Protein AF-0000000078836791 (afdb_homodimer)

Foldseek 3Di:
DFWKKKWWKWFQLAQFQWADDDPPTHHVQVLLQVLVCVQPNDRDGKAWQDIAGRLATAQTTMIMDTHPDDDDQVSVQVSSQVSSPPHRMHGPGMDTDDPPDHNHPNFQKWKKKFKAQEDQDDDDVQVLQHHYDPQAFDQVQLFVLQVLVAAWAQLLLLADPPWDDPGSTFHKHDWGWDDDVRIIMIMTMGSDDIDLNVQQSVQQSRCSGNPNDGSVLSNCSRVVSHNVSTGDGHDNSRMYGYYTDD/DFWKKKWWKWFQLAQFQWADDDPPTHHVQVLLQVLVCVQPNDRDGKAWQDIAGRLATAQTIMIMDTHPDDDDQVSVQVSSQVSSPPHRMHGPGMDTDDPPDHNHPNFQKWKKKFKAQEDQDDDDVQVSQHHYDHQAFDQVQLFVLQVLVAAWAQLLLLADPPWDDPGSTFHKHDWGWDDDVRIIMIMTMGSDDIDLNVQQSVQQSRCRGNPNDGSVLSNCSRVVSHNVSTGDGHDNSRMYGYYTHD

Structure (mmCIF, N/CA/C/O backbone):
data_AF-0000000078836791-model_v1
#
loop_
_entity.id
_entity.type
_entity.pdbx_description
1 polymer 'tRNA pseudouridine synthase A'
#
loop_
_atom_site.group_PDB
_atom_site.id
_atom_site.type_symbol
_atom_site.label_atom_id
_atom_site.label_alt_id
_atom_site.label_comp_id
_atom_site.label_asym_id
_atom_site.label_entity_id
_atom_site.label_seq_id
_atom_site.pdbx_PDB_ins_code
_atom_site.Cartn_x
_atom_site.Cartn_y
_atom_site.Cartn_z
_atom_site.occupancy
_atom_site.B_iso_or_equiv
_atom_site.auth_seq_id
_atom_site.auth_comp_id
_atom_site.auth_asym_id
_atom_site.auth_atom_id
_atom_site.pdbx_PDB_model_num
ATOM 1 N N . MET A 1 1 ? -26.156 30.047 13.422 1 74.19 1 MET A N 1
ATOM 2 C CA . MET A 1 1 ? -24.688 30 13.359 1 74.19 1 MET A CA 1
ATOM 3 C C . MET A 1 1 ? -24.219 29 12.305 1 74.19 1 MET A C 1
ATOM 5 O O . MET A 1 1 ? -24.922 28.031 12.008 1 74.19 1 MET A O 1
ATOM 9 N N . MET A 1 2 ? -23.188 29.281 11.438 1 89.5 2 MET A N 1
ATOM 10 C CA . MET A 1 2 ? -22.688 28.406 10.383 1 89.5 2 MET A CA 1
ATOM 11 C C . MET A 1 2 ? -21.953 27.203 10.969 1 89.5 2 MET A C 1
ATOM 13 O O . MET A 1 2 ? -20.984 27.359 11.703 1 89.5 2 MET A O 1
ATOM 17 N N . PRO A 1 3 ? -22.594 26.062 10.805 1 96.19 3 PRO A N 1
ATOM 18 C CA . PRO A 1 3 ? -21.922 24.891 11.383 1 96.19 3 PRO A CA 1
ATOM 19 C C . PRO A 1 3 ? -20.531 24.656 10.812 1 96.19 3 PRO A C 1
ATOM 21 O O . PRO A 1 3 ? -20.297 24.859 9.617 1 96.19 3 PRO A O 1
ATOM 24 N N . ARG A 1 4 ? -19.625 24.359 11.742 1 98.19 4 ARG A N 1
ATOM 25 C CA . ARG A 1 4 ? -18.281 23.938 11.359 1 98.19 4 ARG A CA 1
ATOM 26 C C . ARG A 1 4 ? -18.188 22.422 11.297 1 98.19 4 ARG A C 1
ATOM 28 O O . ARG A 1 4 ? -18.5 21.719 12.266 1 98.19 4 ARG A O 1
ATOM 35 N N . TYR A 1 5 ? -17.797 21.891 10.125 1 98.75 5 TYR A N 1
ATOM 36 C CA . TYR A 1 5 ? -17.641 20.453 9.969 1 98.75 5 TYR A CA 1
ATOM 37 C C . TYR A 1 5 ? -16.172 20.047 10.062 1 98.75 5 TYR A C 1
ATOM 39 O O . TYR A 1 5 ? -15.32 20.609 9.352 1 98.75 5 TYR A O 1
ATOM 47 N N . ARG A 1 6 ? -15.844 19.125 11.008 1 98.81 6 ARG A N 1
ATOM 48 C CA . ARG A 1 6 ? -14.555 18.453 11.078 1 98.81 6 ARG A CA 1
ATOM 49 C C . ARG A 1 6 ? -14.508 17.266 10.117 1 98.81 6 ARG A C 1
ATOM 51 O O . ARG A 1 6 ? -15.383 16.406 10.148 1 98.81 6 ARG A O 1
ATOM 58 N N . LEU A 1 7 ? -13.562 17.234 9.273 1 98.88 7 LEU A N 1
ATOM 59 C CA . LEU A 1 7 ? -13.398 16.156 8.305 1 98.88 7 LEU A CA 1
ATOM 60 C C . LEU A 1 7 ? -12.062 15.445 8.508 1 98.88 7 LEU A C 1
ATOM 62 O O . LEU A 1 7 ? -11.016 16.094 8.594 1 98.88 7 LEU A O 1
ATOM 66 N N . LEU A 1 8 ? -12.094 14.109 8.648 1 98.88 8 LEU A N 1
ATOM 67 C CA . LEU A 1 8 ? -10.906 13.266 8.617 1 98.88 8 LEU A CA 1
ATOM 68 C C . LEU A 1 8 ? -10.602 12.812 7.188 1 98.88 8 LEU A C 1
ATOM 70 O O . LEU A 1 8 ? -11.453 12.211 6.531 1 98.88 8 LEU A O 1
ATOM 74 N N . ILE A 1 9 ? -9.367 13.094 6.695 1 98.81 9 ILE A N 1
ATOM 75 C CA . ILE A 1 9 ? -9.078 12.961 5.273 1 98.81 9 ILE A CA 1
ATOM 76 C C . ILE A 1 9 ? -7.898 12.008 5.07 1 98.81 9 ILE A C 1
ATOM 78 O O . ILE A 1 9 ? -6.898 12.086 5.789 1 98.81 9 ILE A O 1
ATOM 82 N N . GLU A 1 10 ? -8.055 11.102 4.113 1 98.88 10 GLU A N 1
ATOM 83 C CA . GLU A 1 10 ? -6.992 10.266 3.562 1 98.88 10 GLU A CA 1
ATOM 84 C C . GLU A 1 10 ? -6.672 10.656 2.121 1 98.88 10 GLU A C 1
ATOM 86 O O . GLU A 1 10 ? -7.578 10.93 1.331 1 98.88 10 GLU A O 1
ATOM 91 N N . TYR A 1 11 ? -5.328 10.719 1.796 1 98.88 11 TYR A N 1
ATOM 92 C CA . TYR A 1 11 ? -5.043 11 0.393 1 98.88 11 TYR A CA 1
ATOM 93 C C . TYR A 1 11 ? -3.682 10.445 -0.006 1 98.88 11 TYR A C 1
ATOM 95 O O . TYR A 1 11 ? -2.789 10.305 0.833 1 98.88 11 TYR A O 1
ATOM 103 N N . ASP A 1 12 ? -3.598 10.055 -1.272 1 98.81 12 ASP A N 1
ATOM 104 C CA . ASP A 1 12 ? -2.348 9.852 -1.997 1 98.81 12 ASP A CA 1
ATOM 105 C C . ASP A 1 12 ? -1.818 11.172 -2.557 1 98.81 12 ASP A C 1
ATOM 107 O O . ASP A 1 12 ? -2.467 11.797 -3.393 1 98.81 12 ASP A O 1
ATOM 111 N N . GLY A 1 13 ? -0.689 11.57 -2.113 1 98.69 13 GLY A N 1
ATOM 112 C CA . GLY A 1 13 ? -0.19 12.898 -2.432 1 98.69 13 GLY A CA 1
ATOM 113 C C . GLY A 1 13 ? 0.448 12.984 -3.805 1 98.69 13 GLY A C 1
ATOM 114 O O . GLY A 1 13 ? 0.732 14.078 -4.297 1 98.69 13 GLY A O 1
ATOM 115 N N . ARG A 1 14 ? 0.553 11.922 -4.555 1 97.94 14 ARG A N 1
ATOM 116 C CA . ARG A 1 14 ? 1.387 11.82 -5.746 1 97.94 14 ARG A CA 1
ATOM 117 C C . ARG A 1 14 ? 0.867 12.727 -6.855 1 97.94 14 ARG A C 1
ATOM 119 O O . ARG A 1 14 ? 1.642 13.445 -7.492 1 97.94 14 ARG A O 1
ATOM 126 N N . PRO A 1 15 ? -0.4 12.844 -7.051 1 97.94 15 PRO A N 1
ATOM 127 C CA . PRO A 1 15 ? -0.866 13.656 -8.18 1 97.94 15 PRO A CA 1
ATOM 128 C C . PRO A 1 15 ? -0.953 15.141 -7.84 1 97.94 15 PRO A C 1
ATOM 130 O O . PRO A 1 15 ? -1.386 15.945 -8.672 1 97.94 15 PRO A O 1
ATOM 133 N N . PHE A 1 16 ? -0.504 15.547 -6.668 1 98.44 16 PHE A N 1
ATOM 134 C CA . PHE A 1 16 ? -0.806 16.891 -6.215 1 98.44 16 PHE A CA 1
ATOM 135 C C . PHE A 1 16 ? 0.476 17.672 -5.949 1 98.44 16 PHE A C 1
ATOM 137 O O . PHE A 1 16 ? 1.513 17.094 -5.633 1 98.44 16 PHE A O 1
ATOM 144 N N . ASN A 1 17 ? 0.375 18.969 -6.039 1 98.06 17 ASN A N 1
ATOM 145 C CA . ASN A 1 17 ? 1.455 19.891 -5.715 1 98.06 17 ASN A CA 1
ATOM 146 C C . ASN A 1 17 ? 1.354 20.391 -4.277 1 98.06 17 ASN A C 1
ATOM 148 O O . ASN A 1 17 ? 1.399 21.594 -4.027 1 98.06 17 ASN A O 1
ATOM 152 N N . GLY A 1 18 ? 1.177 19.422 -3.367 1 97.75 18 GLY A N 1
ATOM 153 C CA . GLY A 1 18 ? 1.057 19.75 -1.954 1 97.75 18 GLY A CA 1
ATOM 154 C C . GLY A 1 18 ? -0.382 19.891 -1.496 1 97.75 18 GLY A C 1
ATOM 155 O O . GLY A 1 18 ? -1.312 19.672 -2.273 1 97.75 18 GLY A O 1
ATOM 156 N N . PHE A 1 19 ? -0.469 20.203 -0.258 1 98.31 19 PHE A N 1
ATOM 157 C CA . PHE A 1 19 ? -1.799 20.344 0.319 1 98.31 19 PHE A CA 1
ATOM 158 C C . PHE A 1 19 ? -2.406 21.688 -0.063 1 98.31 19 PHE A C 1
ATOM 160 O O . PHE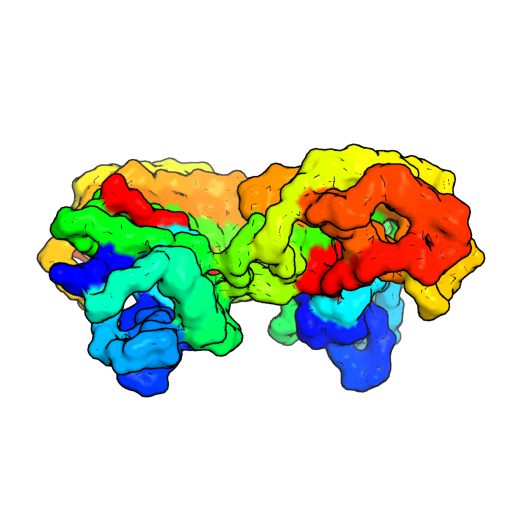 A 1 19 ? -3.545 21.75 -0.534 1 98.31 19 PHE A O 1
ATOM 167 N N . GLN A 1 20 ? -1.669 22.75 0.06 1 96.62 20 GLN A N 1
ATOM 168 C CA . GLN A 1 20 ? -2.154 24.125 -0.006 1 96.62 20 GLN A CA 1
ATOM 169 C C . GLN A 1 20 ? -2.578 24.484 -1.426 1 96.62 20 GLN A C 1
ATOM 171 O O . GLN A 1 20 ? -1.857 24.203 -2.387 1 96.62 20 GLN A O 1
ATOM 176 N N . ALA A 1 21 ? -3.699 25.156 -1.453 1 96.69 21 ALA A N 1
ATOM 177 C CA . ALA A 1 21 ? -4.234 25.578 -2.746 1 96.69 21 ALA A CA 1
ATOM 178 C C . ALA A 1 21 ? -3.281 26.531 -3.447 1 96.69 21 ALA A C 1
ATOM 180 O O . ALA A 1 21 ? -2.705 27.422 -2.811 1 96.69 21 ALA A O 1
ATOM 181 N N . GLN A 1 22 ? -3.029 26.328 -4.652 1 93.5 22 GLN A N 1
ATOM 182 C CA . GLN A 1 22 ? -2.242 27.172 -5.555 1 93.5 22 GLN A CA 1
ATOM 183 C C . GLN A 1 22 ? -2.969 27.391 -6.879 1 93.5 22 GLN A C 1
ATOM 185 O O . GLN A 1 22 ? -3.557 26.453 -7.43 1 93.5 22 GLN A O 1
ATOM 190 N N . ASP A 1 23 ? -2.879 28.5 -7.414 1 92.62 23 ASP A N 1
ATOM 191 C CA . ASP A 1 23 ? -3.6 28.828 -8.641 1 92.62 23 ASP A CA 1
ATOM 192 C C . ASP A 1 23 ? -3.113 27.969 -9.805 1 92.62 23 ASP A C 1
ATOM 194 O O . ASP A 1 23 ? -1.912 27.891 -10.07 1 92.62 23 ASP A O 1
ATOM 198 N N . GLY A 1 24 ? -4.074 27.266 -10.367 1 93.75 24 GLY A N 1
ATOM 199 C CA . GLY A 1 24 ? -3.801 26.562 -11.609 1 93.75 24 GLY A CA 1
ATOM 200 C C . GLY A 1 24 ? -3.148 25.203 -11.398 1 93.75 24 GLY A C 1
ATOM 201 O O . GLY A 1 24 ? -2.895 24.484 -12.359 1 93.75 24 GLY A O 1
ATOM 202 N N . LEU A 1 25 ? -2.914 24.844 -10.219 1 96.81 25 LEU A N 1
ATOM 203 C CA . LEU A 1 25 ? -2.244 23.578 -9.961 1 96.81 25 LEU A CA 1
ATOM 204 C C . LEU A 1 25 ? -3.139 22.641 -9.148 1 96.81 25 LEU A C 1
ATOM 206 O O . LEU A 1 25 ? -3.885 23.094 -8.281 1 96.81 25 LEU A O 1
ATOM 210 N N . PRO A 1 26 ? -3.051 21.344 -9.445 1 98.06 26 PRO A N 1
ATOM 211 C CA . PRO A 1 26 ? -3.779 20.391 -8.602 1 98.06 26 PRO A CA 1
ATOM 212 C C . PRO A 1 26 ? -3.219 20.312 -7.188 1 98.06 26 PRO A C 1
ATOM 214 O O . PRO A 1 26 ? -2.025 20.062 -7.004 1 98.06 26 PRO A O 1
ATOM 217 N N . THR A 1 27 ? -4.008 20.609 -6.207 1 98.62 27 THR A N 1
ATOM 218 C CA . THR A 1 27 ? -3.664 20.516 -4.793 1 98.62 27 THR A CA 1
ATOM 219 C C . THR A 1 27 ? -4.762 19.812 -4.016 1 98.62 27 THR A C 1
ATOM 221 O O . THR A 1 27 ? -5.898 19.703 -4.488 1 98.62 27 THR A O 1
ATOM 224 N N . ILE A 1 28 ? -4.445 19.25 -2.854 1 98.75 28 ILE A N 1
ATOM 225 C CA . ILE A 1 28 ? -5.418 18.547 -2.021 1 98.75 28 ILE A CA 1
ATOM 226 C C . ILE A 1 28 ? -6.508 19.516 -1.57 1 98.75 28 ILE A C 1
ATOM 228 O O . ILE A 1 28 ? -7.699 19.234 -1.707 1 98.75 28 ILE A O 1
ATOM 232 N N . GLN A 1 29 ? -6.051 20.672 -1.076 1 98.62 29 GLN A N 1
ATOM 233 C CA . GLN A 1 29 ? -6.984 21.703 -0.616 1 98.62 29 GLN A CA 1
ATOM 234 C C . GLN A 1 29 ? -7.918 22.141 -1.741 1 98.62 29 GLN A C 1
ATOM 236 O O . GLN A 1 29 ? -9.141 22.188 -1.559 1 98.62 29 GLN A O 1
ATOM 241 N N . GLY A 1 30 ? -7.324 22.453 -2.893 1 98.31 30 GLY A N 1
ATOM 242 C CA . GLY A 1 30 ? -8.133 22.859 -4.031 1 98.31 30 GLY A CA 1
ATOM 243 C C . GLY A 1 30 ? -9.164 21.812 -4.426 1 98.31 30 GLY A C 1
ATOM 244 O O . GLY A 1 30 ? -10.305 22.172 -4.746 1 98.31 30 GLY A O 1
ATOM 245 N N . ALA A 1 31 ? -8.797 20.562 -4.398 1 98.62 31 ALA A N 1
ATOM 246 C CA . ALA A 1 31 ? -9.711 19.484 -4.762 1 98.62 31 ALA A CA 1
ATOM 247 C C . ALA A 1 31 ? -10.891 19.406 -3.797 1 98.62 31 ALA A C 1
ATOM 249 O O . ALA A 1 31 ? -12.039 19.266 -4.223 1 98.62 31 ALA A O 1
ATOM 250 N N . ILE A 1 32 ? -10.625 19.516 -2.494 1 98.75 32 ILE A N 1
ATOM 251 C CA . ILE A 1 32 ? -11.68 19.438 -1.489 1 98.75 32 ILE A CA 1
ATOM 252 C C . ILE A 1 32 ? -12.602 20.641 -1.604 1 98.75 32 ILE A C 1
ATOM 254 O O . ILE A 1 32 ? -13.828 20.516 -1.533 1 98.75 32 ILE A O 1
ATOM 258 N N . GLU A 1 33 ? -12.008 21.828 -1.833 1 98.56 33 GLU A N 1
ATOM 259 C CA . GLU A 1 33 ? -12.797 23.047 -1.971 1 98.56 33 GLU A CA 1
ATOM 260 C C . GLU A 1 33 ? -13.688 22.984 -3.207 1 98.56 33 GLU A C 1
ATOM 262 O O . GLU A 1 33 ? -14.844 23.406 -3.164 1 98.56 33 GLU A O 1
ATOM 267 N N . ARG A 1 34 ? -13.164 22.438 -4.266 1 98.25 34 ARG A N 1
ATOM 268 C CA . ARG A 1 34 ? -13.977 22.266 -5.465 1 98.25 34 ARG A CA 1
ATOM 269 C C . ARG A 1 34 ? -15.125 21.281 -5.207 1 98.25 34 ARG A C 1
ATOM 271 O O . ARG A 1 34 ? -16.234 21.469 -5.711 1 98.25 34 ARG A O 1
ATOM 278 N N . ALA A 1 35 ? -14.836 20.266 -4.453 1 98.69 35 ALA A N 1
ATOM 279 C CA . ALA A 1 35 ? -15.883 19.297 -4.105 1 98.69 35 ALA A CA 1
ATOM 280 C C . ALA A 1 35 ? -16.984 19.969 -3.281 1 98.69 35 ALA A C 1
ATOM 282 O O . ALA A 1 35 ? -18.172 19.688 -3.484 1 98.69 35 ALA A O 1
ATOM 283 N N . VAL A 1 36 ? -16.609 20.844 -2.344 1 98.56 36 VAL A N 1
ATOM 284 C CA . VAL A 1 36 ? -17.578 21.578 -1.532 1 98.56 36 VAL A CA 1
ATOM 285 C C . VAL A 1 36 ? -18.438 22.453 -2.428 1 98.56 36 VAL A C 1
ATOM 287 O O . VAL A 1 36 ? -19.672 22.469 -2.297 1 98.56 36 VAL A O 1
ATOM 290 N N . LYS A 1 37 ? -17.797 23.109 -3.359 1 98.56 37 LYS A N 1
ATOM 291 C CA . LYS A 1 37 ? -18.516 23.969 -4.285 1 98.56 37 LYS A CA 1
ATOM 292 C C . LYS A 1 37 ? -19.531 23.172 -5.113 1 98.56 37 LYS A C 1
ATOM 294 O O . LYS A 1 37 ? -20.672 23.594 -5.285 1 98.56 37 LYS A O 1
ATOM 299 N N . ALA A 1 38 ? -19.109 22.062 -5.535 1 98.62 38 ALA A N 1
ATOM 300 C CA . ALA A 1 38 ? -19.969 21.203 -6.332 1 98.62 38 ALA A CA 1
ATOM 301 C C . ALA A 1 38 ? -21.141 20.672 -5.496 1 98.62 38 ALA A C 1
ATOM 303 O O . ALA A 1 38 ? -22.266 20.547 -5.996 1 98.62 38 ALA A O 1
ATOM 304 N N . PHE A 1 39 ? -20.875 20.406 -4.219 1 98.38 39 PHE A N 1
ATOM 305 C CA . PHE A 1 39 ? -21.844 19.828 -3.293 1 98.38 39 PHE A CA 1
ATOM 306 C C . PHE A 1 39 ? -22.906 20.844 -2.908 1 98.38 39 PHE A C 1
ATOM 308 O O . PHE A 1 39 ? -24.109 20.578 -3.029 1 98.38 39 PHE A O 1
ATOM 315 N N . CYS A 1 40 ? -22.484 22.078 -2.635 1 97.62 40 CYS A N 1
ATOM 316 C CA . CYS A 1 40 ? -23.469 22.953 -2.027 1 97.62 40 CYS A CA 1
ATOM 317 C C . CYS A 1 40 ? -23.359 24.359 -2.582 1 97.62 40 CYS A C 1
ATOM 319 O O . CYS A 1 40 ? -24.031 25.281 -2.092 1 97.62 40 CYS A O 1
ATOM 321 N N . GLY A 1 41 ? -22.453 24.578 -3.48 1 97.75 41 GLY A N 1
ATOM 322 C CA . GLY A 1 41 ? -22.391 25.828 -4.207 1 97.75 41 GLY A CA 1
ATOM 323 C C . GLY A 1 41 ? -21.547 26.875 -3.504 1 97.75 41 GLY A C 1
ATOM 324 O O . GLY A 1 41 ? -21.391 28 -4.008 1 97.75 41 GLY A O 1
ATOM 325 N N . GLU A 1 42 ? -20.984 26.562 -2.393 1 96.75 42 GLU A N 1
ATOM 326 C CA . GLU A 1 42 ? -20.25 27.547 -1.601 1 96.75 42 GLU A CA 1
ATOM 327 C C . GLU A 1 42 ? -18.766 27.594 -2.004 1 96.75 42 GLU A C 1
ATOM 329 O O . GLU A 1 42 ? -18.141 26.547 -2.172 1 96.75 42 GLU A O 1
ATOM 334 N N . ASP A 1 43 ? -18.312 28.797 -2.221 1 95.62 43 ASP A N 1
ATOM 335 C CA . ASP A 1 43 ? -16.906 29.047 -2.449 1 95.62 43 ASP A CA 1
ATOM 336 C C . ASP A 1 43 ? -16.188 29.438 -1.151 1 95.62 43 ASP A C 1
ATOM 338 O O . ASP A 1 43 ? -16.391 30.531 -0.63 1 95.62 43 ASP A O 1
ATOM 342 N N . LEU A 1 44 ? -15.453 28.516 -0.598 1 94.88 44 LEU A N 1
ATOM 343 C CA . LEU A 1 44 ? -14.859 28.75 0.715 1 94.88 44 LEU A CA 1
ATOM 344 C C . LEU A 1 44 ? -13.414 28.266 0.753 1 94.88 44 LEU A C 1
ATOM 346 O O . LEU A 1 44 ? -12.945 27.625 -0.188 1 94.88 44 LEU A O 1
ATOM 350 N N . ARG A 1 45 ? -12.742 28.734 1.718 1 94.12 45 ARG A N 1
ATOM 351 C CA . ARG A 1 45 ? -11.398 28.25 1.998 1 94.12 45 ARG A CA 1
ATOM 352 C C . ARG A 1 45 ? -11.383 27.344 3.232 1 94.12 45 ARG A C 1
ATOM 354 O O . ARG A 1 45 ? -11.789 27.766 4.316 1 94.12 45 ARG A O 1
ATOM 361 N N . LEU A 1 46 ? -10.969 26.109 3.029 1 96.38 46 LEU A N 1
ATOM 362 C CA . LEU A 1 46 ? -10.93 25.234 4.203 1 96.38 46 LEU A CA 1
ATOM 363 C C . LEU A 1 46 ? -9.648 25.453 4.992 1 96.38 46 LEU A C 1
ATOM 365 O O . LEU A 1 46 ? -8.711 26.078 4.504 1 96.38 46 LEU A O 1
ATOM 369 N N . GLN A 1 47 ? -9.68 25.047 6.227 1 97.75 47 GLN A N 1
ATOM 370 C CA . GLN A 1 47 ? -8.523 25.062 7.121 1 97.75 47 GLN A CA 1
ATOM 371 C C . GLN A 1 47 ? -8.055 23.641 7.441 1 97.75 47 GLN A C 1
ATOM 373 O O . GLN A 1 47 ? -8.875 22.734 7.594 1 97.75 47 GLN A O 1
ATOM 378 N N . ALA A 1 48 ? -6.797 23.516 7.555 1 98.38 48 ALA A N 1
ATOM 379 C CA . ALA A 1 48 ? -6.234 22.188 7.797 1 98.38 48 ALA A CA 1
ATOM 380 C C . ALA A 1 48 ? -5.355 22.172 9.047 1 98.38 48 ALA A C 1
ATOM 382 O O . ALA A 1 48 ? -4.828 23.219 9.445 1 98.38 48 ALA A O 1
ATOM 383 N N . ALA A 1 49 ? -5.262 20.969 9.625 1 98 49 ALA A N 1
ATOM 384 C CA . ALA A 1 49 ? -4.387 20.781 10.781 1 98 49 ALA A CA 1
ATOM 385 C C . ALA A 1 49 ? -2.922 20.922 10.391 1 98 49 ALA A C 1
ATOM 387 O O . ALA A 1 49 ? -2.08 21.281 11.219 1 98 49 ALA A O 1
ATOM 388 N N . GLY A 1 50 ? -2.604 20.594 9.195 1 94.12 50 GLY A N 1
ATOM 389 C CA . GLY A 1 50 ? -1.25 20.672 8.672 1 94.12 50 GLY A CA 1
ATOM 390 C C . GLY A 1 50 ? -1.2 20.734 7.156 1 94.12 50 GLY A C 1
ATOM 391 O O . GLY A 1 50 ? -2.139 20.312 6.477 1 94.12 50 GLY A O 1
ATOM 392 N N . ARG A 1 51 ? -0.141 21.312 6.637 1 94.56 51 ARG A N 1
ATOM 393 C CA . ARG A 1 51 ? 0.099 21.391 5.199 1 94.56 51 ARG A CA 1
ATOM 394 C C . ARG A 1 51 ? 1.231 20.469 4.781 1 94.56 51 ARG A C 1
ATOM 396 O O . ARG A 1 51 ? 2.367 20.609 5.234 1 94.56 51 ARG A O 1
ATOM 403 N N . THR A 1 52 ? 0.891 19.5 3.986 1 97.69 52 THR A N 1
ATOM 404 C CA . THR A 1 52 ? 1.899 18.547 3.535 1 97.69 52 THR A CA 1
ATOM 405 C C . THR A 1 52 ? 2.535 19.016 2.229 1 97.69 52 THR A C 1
ATOM 407 O O . THR A 1 52 ? 1.871 19.641 1.394 1 97.69 52 THR A O 1
ATOM 410 N N . ASP A 1 53 ? 3.799 18.672 2.031 1 96.69 53 ASP A N 1
ATOM 411 C CA . ASP A 1 53 ? 4.543 19 0.817 1 96.69 53 ASP A CA 1
ATOM 412 C C . ASP A 1 53 ? 4.016 18.203 -0.375 1 96.69 53 ASP A C 1
ATOM 414 O O . ASP A 1 53 ? 3.23 17.266 -0.204 1 96.69 53 ASP A O 1
ATOM 418 N N . THR A 1 54 ? 4.441 18.703 -1.549 1 97.69 54 THR A N 1
ATOM 419 C CA . THR A 1 54 ? 4.176 17.953 -2.771 1 97.69 54 THR A CA 1
ATOM 420 C C . THR A 1 54 ? 4.602 16.5 -2.615 1 97.69 54 THR A C 1
ATOM 422 O O . THR A 1 54 ? 5.711 16.203 -2.158 1 97.69 54 THR A O 1
ATOM 425 N N . GLY A 1 55 ? 3.658 15.586 -2.887 1 98.06 55 GLY A N 1
ATOM 426 C CA . GLY A 1 55 ? 3.99 14.172 -2.918 1 98.06 55 GLY A CA 1
ATOM 427 C C . GLY A 1 55 ? 3.762 13.477 -1.588 1 98.06 55 GLY A C 1
ATOM 428 O O . GLY A 1 55 ? 3.773 12.242 -1.514 1 98.06 55 GLY A O 1
ATOM 429 N N . VAL A 1 56 ? 3.547 14.234 -0.504 1 98.88 56 VAL A N 1
ATOM 430 C CA . VAL A 1 56 ? 3.355 13.648 0.819 1 98.88 56 VAL A CA 1
ATOM 431 C C . VAL A 1 56 ? 1.925 13.133 0.955 1 98.88 56 VAL A C 1
ATOM 433 O O . VAL A 1 56 ? 0.982 13.766 0.474 1 98.88 56 VAL A O 1
ATOM 436 N N . HIS A 1 57 ? 1.807 12 1.608 1 98.94 57 HIS A N 1
ATOM 437 C CA . HIS A 1 57 ? 0.53 11.312 1.769 1 98.94 57 HIS A CA 1
ATOM 438 C C . HIS A 1 57 ? -0.098 11.625 3.123 1 98.94 57 HIS A C 1
ATOM 440 O O . HIS A 1 57 ? 0.53 12.266 3.971 1 98.94 57 HIS A O 1
ATOM 446 N N . ALA A 1 58 ? -1.339 11.172 3.252 1 98.88 58 ALA A N 1
ATOM 447 C CA . ALA A 1 58 ? -1.967 11.242 4.57 1 98.88 58 ALA A CA 1
ATOM 448 C C . ALA A 1 58 ? -2.928 10.078 4.785 1 98.88 58 ALA A C 1
ATOM 450 O O . ALA A 1 58 ? -3.65 9.68 3.865 1 98.88 58 ALA A O 1
ATOM 451 N N . ARG A 1 59 ? -2.891 9.578 5.98 1 98.56 59 ARG A N 1
ATOM 452 C CA . ARG A 1 59 ? -3.873 8.602 6.449 1 98.56 59 ARG A CA 1
ATOM 453 C C . ARG A 1 59 ? -4.852 9.25 7.43 1 98.56 59 ARG A C 1
ATOM 455 O O . ARG A 1 59 ? -5.906 8.68 7.719 1 98.56 59 ARG A O 1
ATOM 462 N N . GLY A 1 60 ? -4.449 10.445 7.91 1 98.69 60 GLY A N 1
ATOM 463 C CA . GLY A 1 60 ? -5.266 11.062 8.945 1 98.69 60 GLY A CA 1
ATOM 464 C C . GLY A 1 60 ? -5.105 12.57 9 1 98.69 60 GLY A C 1
ATOM 465 O O . GLY A 1 60 ? -4.855 13.133 10.07 1 98.69 60 GLY A O 1
ATOM 466 N N . GLN A 1 61 ? -5.191 13.289 7.898 1 98.81 61 GLN A N 1
ATOM 467 C CA . GLN A 1 61 ? -5.309 14.742 7.883 1 98.81 61 GLN A CA 1
ATOM 468 C C . GLN A 1 61 ? -6.664 15.188 8.422 1 98.81 61 GLN A C 1
ATOM 470 O O . GLN A 1 61 ? -7.66 14.484 8.281 1 98.81 61 GLN A O 1
ATOM 475 N N . VAL A 1 62 ? -6.684 16.281 9.109 1 98.88 62 VAL A N 1
ATOM 476 C CA . VAL A 1 62 ? -7.941 16.859 9.586 1 98.88 62 VAL A CA 1
ATOM 477 C C . VAL A 1 62 ? -8.125 18.266 9.023 1 98.88 62 VAL A C 1
ATOM 479 O O . VAL A 1 62 ? -7.203 19.078 9.07 1 98.88 62 VAL A O 1
ATOM 482 N N . VAL A 1 63 ? -9.242 18.484 8.445 1 98.81 63 VAL A N 1
ATOM 483 C CA . VAL A 1 63 ? -9.594 19.828 7.965 1 98.81 63 VAL A CA 1
ATOM 484 C C . VAL A 1 63 ? -10.961 20.234 8.516 1 98.81 63 VAL A C 1
ATOM 486 O O . VAL A 1 63 ? -11.672 19.406 9.094 1 98.81 63 VAL A O 1
ATOM 489 N N . HIS A 1 64 ? -11.281 21.531 8.438 1 98.69 64 HIS A N 1
ATOM 490 C CA . HIS A 1 64 ? -12.656 21.922 8.719 1 98.69 64 HIS A CA 1
ATOM 491 C C . HIS A 1 64 ? -13.172 22.922 7.684 1 98.69 64 HIS A C 1
ATOM 493 O O . HIS A 1 64 ? -12.375 23.609 7.039 1 98.69 64 HIS A O 1
ATOM 499 N N . VAL A 1 65 ? -14.383 22.906 7.488 1 98.19 65 VAL A N 1
ATOM 500 C CA . VAL A 1 65 ? -15.109 23.844 6.641 1 98.19 65 VAL A CA 1
ATOM 501 C C . VAL A 1 65 ? -16.344 24.344 7.379 1 98.19 65 VAL A C 1
ATOM 503 O O . VAL A 1 65 ? -16.953 23.609 8.156 1 98.19 65 VAL A O 1
ATOM 506 N N . ASP A 1 66 ? -16.625 25.609 7.18 1 97.75 66 ASP A N 1
ATOM 507 C CA . ASP A 1 66 ? -17.859 26.203 7.664 1 97.75 66 ASP A CA 1
ATOM 508 C C . ASP A 1 66 ? -18.906 26.281 6.555 1 97.75 66 ASP A C 1
ATOM 510 O O . ASP A 1 66 ? -18.672 26.906 5.516 1 97.75 66 ASP A O 1
ATOM 514 N N . LEU A 1 67 ? -20.016 25.625 6.801 1 97.75 67 LEU A N 1
ATOM 515 C CA . LEU A 1 67 ? -21.047 25.594 5.773 1 97.75 67 LEU A CA 1
ATOM 516 C C . LEU A 1 67 ? -22.281 26.391 6.215 1 97.75 67 LEU A C 1
ATOM 518 O O . LEU A 1 67 ? -22.594 26.438 7.406 1 97.75 67 LEU A O 1
ATOM 522 N N . ALA A 1 68 ? -22.969 26.953 5.203 1 97 68 ALA A N 1
ATOM 523 C CA . ALA A 1 68 ? -24.125 27.812 5.477 1 97 68 ALA A CA 1
ATOM 524 C C . ALA A 1 68 ? -25.297 26.984 6.016 1 97 68 ALA A C 1
ATOM 526 O O . ALA A 1 68 ? -26 27.422 6.926 1 97 68 ALA A O 1
ATOM 527 N N . LYS A 1 69 ? -25.469 25.812 5.449 1 96.75 69 LYS A N 1
ATOM 528 C CA . LYS A 1 69 ? -26.578 24.938 5.828 1 96.75 69 LYS A CA 1
ATOM 529 C C . LYS A 1 69 ? -26.125 23.875 6.816 1 96.75 69 LYS A C 1
ATOM 531 O O . LYS A 1 69 ? -25 23.375 6.73 1 96.75 69 LYS A O 1
ATOM 536 N N . ASP A 1 70 ? -27.047 23.547 7.707 1 97.19 70 ASP A N 1
ATOM 537 C CA . ASP A 1 70 ? -26.812 22.5 8.695 1 97.19 70 ASP A CA 1
ATOM 538 C C . ASP A 1 70 ? -27.109 21.109 8.109 1 97.19 70 ASP A C 1
ATOM 540 O O . ASP A 1 70 ? -28.172 20.547 8.367 1 97.19 70 ASP A O 1
ATOM 544 N N . TRP A 1 71 ? -26.203 20.531 7.449 1 97.69 71 TRP A N 1
ATOM 545 C CA . TRP A 1 71 ? -26.344 19.203 6.844 1 97.69 71 TRP A CA 1
ATOM 546 C C . TRP A 1 71 ? -26.047 18.109 7.863 1 97.69 71 TRP A C 1
ATOM 548 O O . TRP A 1 71 ? -25.203 18.281 8.734 1 97.69 71 TRP A O 1
ATOM 558 N N . PRO A 1 72 ? -26.766 17 7.73 1 98.31 72 PRO A N 1
ATOM 559 C CA . PRO A 1 72 ? -26.219 15.852 8.445 1 98.31 72 PRO A CA 1
ATOM 560 C C . PRO A 1 72 ? -24.766 15.547 8.07 1 98.31 72 PRO A C 1
ATOM 562 O O . PRO A 1 72 ? -24.406 15.633 6.895 1 98.31 72 PRO A O 1
ATOM 565 N N . ALA A 1 73 ? -23.953 15.25 9.07 1 98.44 73 ALA A N 1
ATOM 566 C CA . ALA A 1 73 ? -22.531 15.023 8.836 1 98.44 73 ALA A CA 1
ATOM 567 C C . ALA A 1 73 ? -22.312 13.93 7.793 1 98.44 73 ALA A C 1
ATOM 569 O O . ALA A 1 73 ? -21.406 14.031 6.961 1 98.44 73 ALA A O 1
ATOM 570 N N . GLU A 1 74 ? -23.141 12.914 7.855 1 97.94 74 GLU A N 1
ATOM 571 C CA . GLU A 1 74 ? -23.016 11.812 6.902 1 97.94 74 GLU A CA 1
ATOM 572 C C . GLU A 1 74 ? -23.266 12.289 5.477 1 97.94 74 GLU A C 1
ATOM 574 O O . GLU A 1 74 ? -22.641 11.797 4.535 1 97.94 74 GLU A O 1
ATOM 579 N N . THR A 1 75 ? -24.156 13.188 5.336 1 98.56 75 THR A N 1
ATOM 580 C CA . THR A 1 75 ? -24.438 13.773 4.027 1 98.56 75 THR A CA 1
ATOM 581 C C . THR A 1 75 ? -23.219 14.531 3.498 1 98.56 75 THR A C 1
ATOM 583 O O . THR A 1 75 ? -22.859 14.398 2.326 1 98.56 75 THR A O 1
ATOM 586 N N . VAL A 1 76 ? -22.562 15.289 4.379 1 98.62 76 VAL A N 1
ATOM 587 C CA . VAL A 1 76 ? -21.359 16.031 4.008 1 98.62 76 VAL A CA 1
ATOM 588 C C . VAL A 1 76 ? -20.281 15.07 3.547 1 98.62 76 VAL A C 1
ATOM 590 O O . VAL A 1 76 ? -19.703 15.234 2.467 1 98.62 76 VAL A O 1
ATOM 593 N N . ARG A 1 77 ? -20.047 14.031 4.32 1 98.75 77 ARG A N 1
ATOM 594 C CA . ARG A 1 77 ? -19.031 13.031 3.994 1 98.75 77 ARG A CA 1
ATOM 595 C C . ARG A 1 77 ? -19.312 12.391 2.641 1 98.75 77 ARG A C 1
ATOM 597 O O . ARG A 1 77 ? -18.438 12.336 1.78 1 98.75 77 ARG A O 1
ATOM 604 N N . ASN A 1 78 ? -20.562 11.961 2.451 1 98.5 78 ASN A N 1
ATOM 605 C CA . ASN A 1 78 ? -20.922 11.234 1.243 1 98.5 78 ASN A CA 1
ATOM 606 C C . ASN A 1 78 ? -20.875 12.125 0.009 1 98.5 78 ASN A C 1
ATOM 608 O O . ASN A 1 78 ? -20.391 11.711 -1.044 1 98.5 78 ASN A O 1
ATOM 612 N N . ALA A 1 79 ? -21.391 13.297 0.165 1 98.69 79 ALA A N 1
ATOM 613 C CA . ALA A 1 79 ? -21.406 14.234 -0.957 1 98.69 79 ALA A CA 1
ATOM 614 C C . ALA A 1 79 ? -19.984 14.594 -1.383 1 98.69 79 ALA A C 1
ATOM 616 O O . ALA A 1 79 ? -19.672 14.617 -2.576 1 98.69 79 ALA A O 1
ATOM 617 N N . LEU A 1 80 ? -19.156 14.914 -0.407 1 98.81 80 LEU A N 1
ATOM 618 C CA . LEU A 1 80 ? -17.766 15.258 -0.742 1 98.81 80 LEU A CA 1
ATOM 619 C C . LEU A 1 80 ? -17.078 14.094 -1.437 1 98.81 80 LEU A C 1
ATOM 621 O O . LEU A 1 80 ? -16.406 14.281 -2.451 1 98.81 80 LEU A O 1
ATOM 625 N N . ASN A 1 81 ? -17.25 12.906 -0.935 1 98.81 81 ASN A N 1
ATOM 626 C CA . ASN A 1 81 ? -16.625 11.742 -1.562 1 98.81 81 ASN A CA 1
ATOM 627 C C . ASN A 1 81 ? -17.141 11.531 -2.982 1 98.81 81 ASN A C 1
ATOM 629 O O . ASN A 1 81 ? -16.391 11.117 -3.865 1 98.81 81 ASN A O 1
ATOM 633 N N . ALA A 1 82 ? -18.375 11.82 -3.199 1 98.62 82 ALA A N 1
ATOM 634 C CA . ALA A 1 82 ? -18.953 11.695 -4.539 1 98.62 82 ALA A CA 1
ATOM 635 C C . ALA A 1 82 ? -18.297 12.672 -5.508 1 98.62 82 ALA A C 1
ATOM 637 O O . ALA A 1 82 ? -18.016 12.328 -6.66 1 98.62 82 ALA A O 1
ATOM 638 N N . HIS A 1 83 ? -17.984 13.812 -5.008 1 98.69 83 HIS A N 1
ATOM 639 C CA . HIS A 1 83 ? -17.469 14.859 -5.879 1 98.69 83 HIS A CA 1
ATOM 640 C C . HIS A 1 83 ? -15.945 14.797 -5.973 1 98.69 83 HIS A C 1
ATOM 642 O O . HIS A 1 83 ? -15.344 15.492 -6.785 1 98.69 83 HIS A O 1
ATOM 648 N N . LEU A 1 84 ? -15.359 13.969 -5.199 1 98.56 84 LEU A N 1
ATOM 649 C CA . LEU A 1 84 ? -13.906 13.844 -5.215 1 98.56 84 LEU A CA 1
ATOM 650 C C . LEU A 1 84 ? -13.461 12.773 -6.203 1 98.56 84 LEU A C 1
ATOM 652 O O . LEU A 1 84 ? -12.281 12.695 -6.559 1 98.56 84 LEU A O 1
ATOM 656 N N . VAL A 1 85 ? -14.414 12 -6.66 1 94.88 85 VAL A N 1
ATOM 657 C CA . VAL A 1 85 ? -14.094 11 -7.676 1 94.88 85 VAL A CA 1
ATOM 658 C C . VAL A 1 85 ? -13.641 11.695 -8.961 1 94.88 85 VAL A C 1
ATOM 660 O O . VAL A 1 85 ? -14.281 12.648 -9.414 1 94.88 85 VAL A O 1
ATOM 663 N N . PRO A 1 86 ? -12.469 11.312 -9.508 1 95.5 86 PRO A N 1
ATOM 664 C CA . PRO A 1 86 ? -11.664 10.117 -9.211 1 95.5 86 PRO A CA 1
ATOM 665 C C . PRO A 1 86 ? -10.391 10.445 -8.438 1 95.5 86 PRO A C 1
ATOM 667 O O . PRO A 1 86 ? -9.438 9.664 -8.461 1 95.5 86 PRO A O 1
ATOM 670 N N . GLN A 1 87 ? -10.352 11.617 -7.805 1 97.88 87 GLN A N 1
ATOM 671 C CA . GLN A 1 87 ? -9.133 12.008 -7.094 1 97.88 87 GLN A CA 1
ATOM 672 C C . GLN A 1 87 ? -8.82 11.031 -5.969 1 97.88 87 GLN A C 1
ATOM 674 O O . GLN A 1 87 ? -9.727 10.523 -5.309 1 97.88 87 GLN A O 1
ATOM 679 N N . PRO A 1 88 ? -7.57 10.742 -5.742 1 98.62 88 PRO A N 1
ATOM 680 C CA . PRO A 1 88 ? -7.203 9.859 -4.629 1 98.62 88 PRO A CA 1
ATOM 681 C C . PRO A 1 88 ? -7.262 10.562 -3.277 1 98.62 88 PRO A C 1
ATOM 683 O O . PRO A 1 88 ? -6.25 10.641 -2.572 1 98.62 88 PRO A O 1
ATOM 686 N N . ILE A 1 89 ? -8.359 11.086 -2.957 1 98.88 89 ILE A N 1
ATOM 687 C CA . ILE A 1 89 ? -8.719 11.742 -1.707 1 98.88 89 ILE A CA 1
ATOM 688 C C . ILE A 1 89 ? -10.023 11.156 -1.173 1 98.88 89 ILE A C 1
ATOM 690 O O . ILE A 1 89 ? -10.969 10.945 -1.932 1 98.88 89 ILE A O 1
ATOM 694 N N . ALA A 1 90 ? -10.047 10.883 0.09 1 98.88 90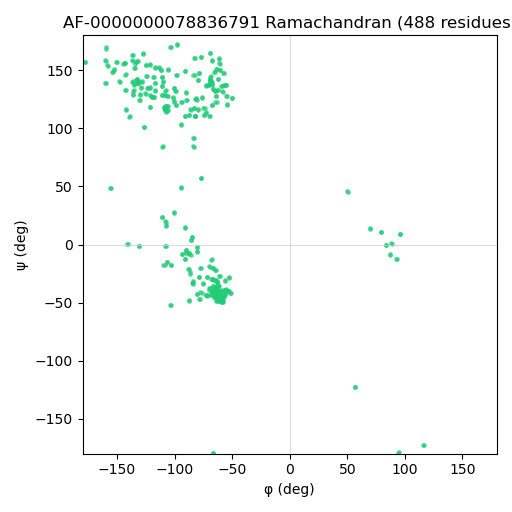 ALA A N 1
ATOM 695 C CA . ALA A 1 90 ? -11.266 10.352 0.699 1 98.88 90 ALA A CA 1
ATOM 696 C C . ALA A 1 90 ? -11.555 11.047 2.027 1 98.88 90 ALA A C 1
ATOM 698 O O . ALA A 1 90 ? -10.648 11.266 2.832 1 98.88 90 ALA A O 1
ATOM 699 N N . VAL A 1 91 ? -12.773 11.461 2.205 1 98.94 91 VAL A N 1
ATOM 700 C CA . VAL A 1 91 ? -13.266 11.867 3.518 1 98.94 91 VAL A CA 1
ATOM 701 C C . VAL A 1 91 ? -13.68 10.633 4.32 1 98.94 91 VAL A C 1
ATOM 703 O O . VAL A 1 91 ? -14.688 10 4.012 1 98.94 91 VAL A O 1
ATOM 706 N N . LEU A 1 92 ? -12.953 10.344 5.316 1 98.81 92 LEU A N 1
ATOM 707 C CA . LEU A 1 92 ? -13.188 9.141 6.098 1 98.81 92 LEU A CA 1
ATOM 708 C C . LEU A 1 92 ? -14.32 9.344 7.094 1 98.81 92 LEU A C 1
ATOM 710 O O . LEU A 1 92 ? -15.148 8.445 7.297 1 98.81 92 LEU A O 1
ATOM 714 N N . GLU A 1 93 ? -14.297 10.492 7.723 1 98.69 93 GLU A N 1
ATOM 715 C CA . GLU A 1 93 ? -15.281 10.859 8.742 1 98.69 93 GLU A CA 1
ATOM 716 C C . GLU A 1 93 ? -15.648 12.336 8.648 1 98.69 93 GLU A C 1
ATOM 718 O O . GLU A 1 93 ? -14.836 13.164 8.242 1 98.69 93 GLU A O 1
ATOM 723 N N . ALA A 1 94 ? -16.844 12.633 8.953 1 98.75 94 ALA A N 1
ATOM 724 C CA . ALA A 1 94 ? -17.328 14 9.117 1 98.75 94 ALA A CA 1
ATOM 725 C C . ALA A 1 94 ? -18.125 14.148 10.422 1 98.75 94 ALA A C 1
ATOM 727 O O . ALA A 1 94 ? -18.875 13.25 10.797 1 98.75 94 ALA A O 1
ATOM 728 N N . SER A 1 95 ? -17.906 15.234 11.086 1 98.69 95 SER A N 1
ATOM 729 C CA . SER A 1 95 ? -18.688 15.555 12.273 1 98.69 95 SER A CA 1
ATOM 730 C C . SER A 1 95 ? -18.812 17.062 12.461 1 98.69 95 SER A C 1
ATOM 732 O O . SER A 1 95 ? -18.016 17.828 11.906 1 98.69 95 SER A O 1
ATOM 734 N N . VAL A 1 96 ? -19.812 17.453 13.164 1 98.31 96 VAL A N 1
ATOM 735 C CA . VAL A 1 96 ? -19.922 18.859 13.531 1 98.31 96 VAL A CA 1
ATOM 736 C C . VAL A 1 96 ? -18.938 19.172 14.664 1 98.31 96 VAL A C 1
ATOM 738 O O . VAL A 1 96 ? -18.938 18.5 15.695 1 98.31 96 VAL A O 1
ATOM 741 N N . ALA A 1 97 ? -18.141 20.156 14.453 1 98.12 97 ALA A N 1
ATOM 742 C CA . ALA A 1 97 ? -17.141 20.516 15.453 1 98.12 97 ALA A CA 1
ATOM 743 C C . ALA A 1 97 ? -17.75 21.312 16.594 1 98.12 97 ALA A C 1
ATOM 745 O O . ALA A 1 97 ? -18.719 22.062 16.391 1 98.12 97 ALA A O 1
ATOM 746 N N . PRO A 1 98 ? -17.219 21.156 17.797 1 96.12 98 PRO A N 1
ATOM 747 C CA . PRO A 1 98 ? -17.672 22.016 18.891 1 96.12 98 PRO A CA 1
ATOM 748 C C . PRO A 1 98 ? -17.391 23.5 18.625 1 96.12 98 PRO A C 1
ATOM 750 O O . PRO A 1 98 ? -16.531 23.828 17.812 1 96.12 98 PRO A O 1
ATOM 753 N N . GLU A 1 99 ? -18.125 24.281 19.359 1 95.44 99 GLU A N 1
ATOM 754 C CA . GLU A 1 99 ? -17.906 25.719 19.25 1 95.44 99 GLU A CA 1
ATOM 755 C C . GLU A 1 99 ? -16.469 26.094 19.578 1 95.44 99 GLU A C 1
ATOM 757 O O . GLU A 1 99 ? -15.898 25.594 20.562 1 95.44 99 GLU A O 1
ATOM 762 N N . GLY A 1 100 ? -15.898 26.859 18.75 1 96.31 100 GLY A N 1
ATOM 763 C CA . GLY A 1 100 ? -14.562 27.375 19 1 96.31 100 GLY A CA 1
ATOM 764 C C . GLY A 1 100 ? -13.461 26.438 18.516 1 96.31 100 GLY A C 1
ATOM 765 O O . GLY A 1 100 ? -12.289 26.797 18.516 1 96.31 100 GLY A O 1
ATOM 766 N N . TRP A 1 101 ? -13.867 25.219 18.094 1 98 101 TRP A N 1
ATOM 767 C CA . TRP A 1 101 ? -12.891 24.25 17.625 1 98 101 TRP A CA 1
ATOM 768 C C . TRP A 1 101 ? -12.289 24.688 16.281 1 98 101 TRP A C 1
ATOM 770 O O . TRP A 1 101 ? -12.992 25.203 15.422 1 98 101 TRP A O 1
ATOM 780 N N . HIS A 1 102 ? -10.977 24.531 16.109 1 98.38 102 HIS A N 1
ATOM 781 C CA . HIS A 1 102 ? -10.234 24.875 14.906 1 98.38 102 HIS A CA 1
ATOM 782 C C . HIS A 1 102 ? -9.25 23.781 14.531 1 98.38 102 HIS A C 1
ATOM 784 O O . HIS A 1 102 ? -8.461 23.328 15.375 1 98.38 102 HIS A O 1
ATOM 790 N N . ALA A 1 103 ? -9.305 23.359 13.258 1 98.5 103 ALA A N 1
ATOM 791 C CA . ALA A 1 103 ? -8.492 22.219 12.82 1 98.5 103 ALA A CA 1
ATOM 792 C C . ALA A 1 103 ? -7.02 22.453 13.148 1 98.5 103 ALA A C 1
ATOM 794 O O . ALA A 1 103 ? -6.324 21.531 13.578 1 98.5 103 ALA A O 1
ATOM 795 N N . ARG A 1 104 ? -6.547 23.641 12.977 1 97.19 104 ARG A N 1
ATOM 796 C CA . ARG A 1 104 ? -5.129 23.953 13.156 1 97.19 104 ARG A CA 1
ATOM 797 C C . ARG A 1 104 ? -4.824 24.297 14.609 1 97.19 104 ARG A C 1
ATOM 799 O O . ARG A 1 104 ? -3.949 23.703 15.227 1 97.19 104 ARG A O 1
ATOM 806 N N . PHE A 1 105 ? -5.629 25.172 15.195 1 96.94 105 PHE A N 1
ATOM 807 C CA . PHE A 1 105 ? -5.246 2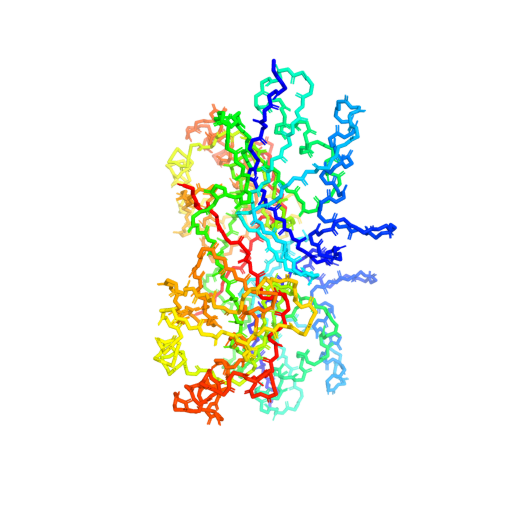5.812 16.438 1 96.94 105 PHE A CA 1
ATOM 808 C C . PHE A 1 105 ? -5.641 24.969 17.641 1 96.94 105 PHE A C 1
ATOM 810 O O . PHE A 1 105 ? -5.066 25.109 18.719 1 96.94 105 PHE A O 1
ATOM 817 N N . SER A 1 106 ? -6.633 24.109 17.469 1 98.31 106 SER A N 1
ATOM 818 C CA . SER A 1 106 ? -7.059 23.234 18.562 1 98.31 106 SER A CA 1
ATOM 819 C C . SER A 1 106 ? -6.238 21.953 18.578 1 98.31 106 SER A C 1
ATOM 821 O O . SER A 1 106 ? -6.363 21.141 19.516 1 98.31 106 SER A O 1
ATOM 823 N N . ALA A 1 107 ? -5.414 21.75 17.531 1 98.19 107 ALA A N 1
ATOM 824 C CA . ALA A 1 107 ? -4.617 20.531 17.453 1 98.19 107 ALA A CA 1
ATOM 825 C C . ALA A 1 107 ? -3.553 20.5 18.547 1 98.19 107 ALA A C 1
ATOM 827 O O . ALA A 1 107 ? -2.867 21.5 18.781 1 98.19 107 ALA A O 1
ATOM 828 N N . LYS A 1 108 ? -3.371 19.344 19.188 1 98.31 108 LYS A N 1
ATOM 829 C CA . LYS A 1 108 ? -2.416 19.172 20.266 1 98.31 108 LYS A CA 1
ATOM 830 C C . LYS A 1 108 ? -1.224 18.328 19.828 1 98.31 108 LYS A C 1
ATOM 832 O O . LYS A 1 108 ? -0.189 18.312 20.5 1 98.31 108 LYS A O 1
ATOM 837 N N . GLU A 1 109 ? -1.437 17.656 18.781 1 98.5 109 GLU A N 1
ATOM 838 C CA . GLU A 1 109 ? -0.382 16.766 18.297 1 98.5 109 GLU A CA 1
ATOM 839 C C . GLU A 1 109 ? -0.582 16.422 16.828 1 98.5 109 GLU A C 1
ATOM 841 O O . GLU A 1 109 ? -1.714 16.234 16.375 1 98.5 109 GLU A O 1
ATOM 846 N N . ARG A 1 110 ? 0.485 16.406 16.141 1 98.56 110 ARG A N 1
ATOM 847 C CA . ARG A 1 110 ? 0.547 15.805 14.812 1 98.56 110 ARG A CA 1
ATOM 848 C C . ARG A 1 110 ? 1.515 14.625 14.789 1 98.56 110 ARG A C 1
ATOM 850 O O . ARG A 1 110 ? 2.588 14.68 15.398 1 98.56 110 ARG A O 1
ATOM 857 N N . ARG A 1 111 ? 1.097 13.578 14.094 1 98.81 111 ARG A N 1
ATOM 858 C CA . ARG A 1 111 ? 1.917 12.375 14 1 98.81 111 ARG A CA 1
ATOM 859 C C . ARG A 1 111 ? 2.242 12.047 12.547 1 98.81 111 ARG A C 1
ATOM 861 O O . ARG A 1 111 ? 1.369 12.109 11.68 1 98.81 111 ARG A O 1
ATOM 868 N N . TYR A 1 112 ? 3.494 11.742 12.359 1 98.88 112 TYR A N 1
ATOM 869 C CA . TYR A 1 112 ? 3.971 11.383 11.031 1 98.88 112 TYR A CA 1
ATOM 870 C C . TYR A 1 112 ? 4.645 10.016 11.039 1 98.88 112 TYR A C 1
ATOM 872 O O . TYR A 1 112 ? 5.285 9.641 12.023 1 98.88 112 TYR A O 1
ATOM 880 N N . LEU A 1 113 ? 4.457 9.32 9.961 1 98.94 113 LEU A N 1
ATOM 881 C CA . LEU A 1 113 ? 5.191 8.094 9.664 1 98.94 113 LEU A CA 1
ATOM 882 C C . LEU A 1 113 ? 6.02 8.258 8.391 1 98.94 113 LEU A C 1
ATOM 884 O O . LEU A 1 113 ? 5.52 8.75 7.375 1 98.94 113 LEU A O 1
ATOM 888 N N . TYR A 1 114 ? 7.254 7.977 8.516 1 98.94 114 TYR A N 1
ATOM 889 C CA . TYR A 1 114 ? 8.094 7.883 7.328 1 98.94 114 TYR A CA 1
ATOM 890 C C . TYR A 1 114 ? 8.469 6.434 7.039 1 98.94 114 TYR A C 1
ATOM 892 O O . TYR A 1 114 ? 9 5.738 7.914 1 98.94 114 TYR A O 1
ATOM 900 N N . ARG A 1 115 ? 8.258 5.969 5.789 1 98.94 115 ARG A N 1
ATOM 901 C CA . ARG A 1 115 ? 8.523 4.586 5.402 1 98.94 115 ARG A CA 1
ATOM 902 C C . ARG A 1 115 ? 9.727 4.492 4.477 1 98.94 115 ARG A C 1
ATOM 904 O O . ARG A 1 115 ? 9.719 5.055 3.379 1 98.94 115 ARG A O 1
ATOM 911 N N . ILE A 1 116 ? 10.719 3.795 4.957 1 98.94 116 ILE A N 1
ATOM 912 C CA . ILE A 1 116 ? 11.875 3.477 4.125 1 98.94 116 ILE A CA 1
ATOM 913 C C . ILE A 1 116 ? 11.844 1.998 3.748 1 98.94 116 ILE A C 1
ATOM 915 O O . ILE A 1 116 ? 11.789 1.129 4.621 1 98.94 116 ILE A O 1
ATOM 919 N N . LEU A 1 117 ? 11.773 1.697 2.498 1 98.94 117 LEU A N 1
ATOM 920 C CA . LEU A 1 117 ? 12.016 0.336 2.031 1 98.94 117 LEU A CA 1
ATOM 921 C C . LEU A 1 117 ? 13.508 0.065 1.893 1 98.94 117 LEU A C 1
ATOM 923 O O . LEU A 1 117 ? 14.172 0.626 1.015 1 98.94 117 LEU A O 1
ATOM 927 N N . ASN A 1 118 ? 14.008 -0.772 2.756 1 98.88 118 ASN A N 1
ATOM 928 C CA . ASN A 1 118 ? 15.445 -1.008 2.865 1 98.88 118 ASN A CA 1
ATOM 929 C C . ASN A 1 118 ? 15.82 -2.404 2.381 1 98.88 118 ASN A C 1
ATOM 931 O O . ASN A 1 118 ? 15.93 -3.336 3.182 1 98.88 118 ASN A O 1
ATOM 935 N N . ARG A 1 119 ? 16 -2.539 1.068 1 98.19 119 ARG A N 1
ATOM 936 C CA . ARG A 1 119 ? 16.391 -3.768 0.389 1 98.19 119 ARG A CA 1
ATOM 937 C C . ARG A 1 119 ? 16.984 -3.467 -0.983 1 98.19 119 ARG A C 1
ATOM 939 O O . ARG A 1 119 ? 16.906 -2.334 -1.464 1 98.19 119 ARG A O 1
ATOM 946 N N . MET A 1 120 ? 17.578 -4.43 -1.602 1 97.19 120 MET A N 1
ATOM 947 C CA . MET A 1 120 ? 18.219 -4.227 -2.898 1 97.19 120 MET A CA 1
ATOM 948 C C . MET A 1 120 ? 17.188 -4.023 -3.994 1 97.19 120 MET A C 1
ATOM 950 O O . MET A 1 120 ? 17.312 -3.117 -4.82 1 97.19 120 MET A O 1
ATOM 954 N N . ALA A 1 121 ? 16.109 -4.844 -4 1 98.25 121 ALA A N 1
ATOM 955 C CA . ALA A 1 121 ? 15.086 -4.801 -5.047 1 98.25 121 ALA A CA 1
ATOM 956 C C . ALA A 1 121 ? 14.211 -3.559 -4.91 1 98.25 121 ALA A C 1
ATOM 958 O O . ALA A 1 121 ? 13.836 -3.178 -3.801 1 98.25 121 ALA A O 1
ATOM 959 N N . PRO A 1 122 ? 13.922 -2.908 -5.977 1 98.25 122 PRO A N 1
ATOM 960 C CA . PRO A 1 122 ? 13.039 -1.745 -5.922 1 98.25 122 PRO A CA 1
ATOM 961 C C . PRO A 1 122 ? 11.602 -2.117 -5.562 1 98.25 122 PRO A C 1
ATOM 963 O O . PRO A 1 122 ? 11.227 -3.291 -5.637 1 98.25 122 PRO A O 1
ATOM 966 N N . PRO A 1 123 ? 10.875 -1.143 -5.074 1 98.19 123 PRO A N 1
ATOM 967 C CA . PRO A 1 123 ? 9.453 -1.434 -4.84 1 98.19 123 PRO A CA 1
ATOM 968 C C . PRO A 1 123 ? 8.68 -1.642 -6.137 1 98.19 123 PRO A C 1
ATOM 970 O O . PRO A 1 123 ? 8.938 -0.96 -7.133 1 98.19 123 PRO A O 1
ATOM 973 N N . ALA A 1 124 ? 7.781 -2.59 -6.141 1 98.31 124 ALA A N 1
ATOM 974 C CA . ALA A 1 124 ? 6.805 -2.746 -7.215 1 98.31 124 ALA A CA 1
ATOM 975 C C . ALA A 1 124 ? 5.426 -2.254 -6.781 1 98.31 124 ALA A C 1
ATOM 977 O O . ALA A 1 124 ? 4.902 -1.283 -7.332 1 98.31 124 ALA A O 1
ATOM 978 N N . LEU A 1 125 ? 4.988 -2.744 -5.664 1 98 125 LEU A N 1
ATOM 979 C CA . LEU A 1 125 ? 3.66 -2.428 -5.148 1 98 125 LEU A CA 1
ATOM 980 C C . LEU A 1 125 ? 3.648 -1.055 -4.484 1 98 125 LEU A C 1
ATOM 982 O O . LEU A 1 125 ? 2.652 -0.333 -4.559 1 98 125 LEU A O 1
ATOM 986 N N . ASP A 1 126 ? 4.805 -0.638 -3.955 1 97.69 126 ASP A N 1
ATOM 987 C CA . ASP A 1 126 ? 4.832 0.568 -3.133 1 97.69 126 ASP A CA 1
ATOM 988 C C . ASP A 1 126 ? 5.582 1.697 -3.838 1 97.69 126 ASP A C 1
ATOM 990 O O . ASP A 1 126 ? 6.137 2.582 -3.184 1 97.69 126 ASP A O 1
ATOM 994 N N . GLN A 1 127 ? 5.637 1.599 -5.164 1 97 127 GLN A N 1
ATOM 995 C CA . GLN A 1 127 ? 6.227 2.711 -5.902 1 97 127 GLN A CA 1
ATOM 996 C C . GLN A 1 127 ? 5.535 4.027 -5.559 1 97 127 GLN A C 1
ATOM 998 O O . GLN A 1 127 ? 4.305 4.102 -5.543 1 97 127 GLN A O 1
ATOM 1003 N N . GLY A 1 128 ? 6.371 5.02 -5.188 1 97.12 128 GLY A N 1
ATOM 1004 C CA . GLY A 1 128 ? 5.836 6.332 -4.863 1 97.12 128 GLY A CA 1
ATOM 1005 C C . GLY A 1 128 ? 5.242 6.406 -3.467 1 97.12 128 GLY A C 1
ATOM 1006 O O . GLY A 1 128 ? 4.609 7.402 -3.107 1 97.12 128 GLY A O 1
ATOM 1007 N N . ARG A 1 129 ? 5.492 5.344 -2.645 1 98.38 129 ARG A N 1
ATOM 1008 C CA . ARG A 1 129 ? 4.871 5.301 -1.325 1 98.38 129 ARG A CA 1
ATOM 1009 C C . ARG A 1 129 ? 5.902 4.984 -0.246 1 98.38 129 ARG A C 1
ATOM 1011 O O . ARG A 1 129 ? 5.551 4.832 0.927 1 98.38 129 ARG A O 1
ATOM 1018 N N . VAL A 1 130 ? 7.109 4.781 -0.691 1 98.81 130 VAL A N 1
ATOM 1019 C CA . VAL A 1 130 ? 8.234 4.527 0.208 1 98.81 130 VAL A CA 1
ATOM 1020 C C . VAL A 1 130 ? 9.492 5.195 -0.335 1 98.81 130 VAL A C 1
ATOM 1022 O O . VAL A 1 130 ? 9.586 5.477 -1.531 1 98.81 130 VAL A O 1
ATOM 1025 N N . TRP A 1 131 ? 10.414 5.469 0.571 1 98.88 131 TRP A N 1
ATOM 1026 C CA . TRP A 1 131 ? 11.773 5.793 0.17 1 98.88 131 TRP A CA 1
ATOM 1027 C C . TRP A 1 131 ? 12.617 4.531 0.032 1 98.88 131 TRP A C 1
ATOM 1029 O O . TRP A 1 131 ? 12.867 3.828 1.017 1 98.88 131 TRP A O 1
ATOM 1039 N N . HIS A 1 132 ? 13 4.18 -1.188 1 98.81 132 HIS A N 1
ATOM 1040 C CA . HIS A 1 132 ? 13.828 3.002 -1.434 1 98.81 132 HIS A CA 1
ATOM 1041 C C . HIS A 1 132 ? 15.297 3.285 -1.139 1 98.81 132 HIS A C 1
ATOM 1043 O O . HIS A 1 132 ? 15.898 4.172 -1.751 1 98.81 132 HIS A O 1
ATOM 1049 N N . VAL A 1 133 ? 15.82 2.613 -0.179 1 98.81 133 VAL A N 1
ATOM 1050 C CA . VAL A 1 133 ? 17.219 2.719 0.189 1 98.81 133 VAL A CA 1
ATOM 1051 C C . VAL A 1 133 ? 17.891 1.349 0.078 1 98.81 133 VAL A C 1
ATOM 1053 O O . VAL A 1 133 ? 17.531 0.418 0.806 1 98.81 133 VAL A O 1
ATOM 1056 N N . LYS A 1 134 ? 18.891 1.198 -0.787 1 98 134 LYS A N 1
ATOM 1057 C CA . LYS A 1 134 ? 19.578 -0.072 -1.034 1 98 134 LYS A CA 1
ATOM 1058 C C . LYS A 1 134 ? 20.547 -0.402 0.089 1 98 134 LYS A C 1
ATOM 1060 O O . LYS A 1 134 ? 20.641 -1.553 0.522 1 98 134 LYS A O 1
ATOM 1065 N N . LYS A 1 135 ? 21.25 0.606 0.535 1 98.31 135 LYS A N 1
ATOM 1066 C CA . LYS A 1 135 ? 22.25 0.379 1.583 1 98.31 135 LYS A CA 1
ATOM 1067 C C . LYS A 1 135 ? 21.578 -0.065 2.883 1 98.31 135 LYS A C 1
ATOM 1069 O O . LYS A 1 135 ? 20.578 0.509 3.297 1 98.31 135 LYS A O 1
ATOM 1074 N N . PRO A 1 136 ? 22.125 -1.124 3.475 1 98.5 136 PRO A N 1
ATOM 1075 C CA . PRO A 1 136 ? 21.547 -1.551 4.75 1 98.5 136 PRO A CA 1
ATOM 1076 C C . PRO A 1 136 ? 21.547 -0.444 5.801 1 98.5 136 PRO A C 1
ATOM 1078 O O . PRO A 1 136 ? 22.531 0.281 5.934 1 98.5 136 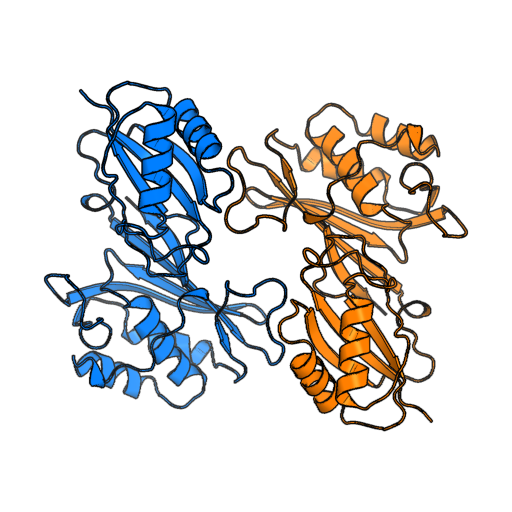PRO A O 1
ATOM 1081 N N . LEU A 1 137 ? 20.469 -0.301 6.523 1 98.94 137 LEU A N 1
ATOM 1082 C CA . LEU A 1 137 ? 20.312 0.702 7.574 1 98.94 137 LEU A CA 1
ATOM 1083 C C . LEU A 1 137 ? 20.344 0.053 8.953 1 98.94 137 LEU A C 1
ATOM 1085 O O . LEU A 1 137 ? 19.672 -0.962 9.18 1 98.94 137 LEU A O 1
ATOM 1089 N N . AS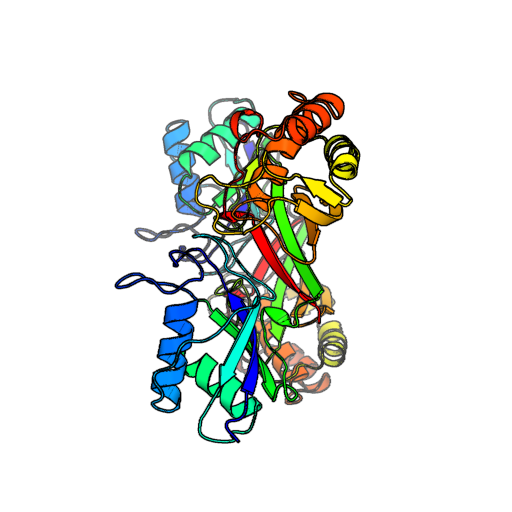P A 1 138 ? 21.078 0.582 9.836 1 98.94 138 ASP A N 1
ATOM 1090 C CA . ASP A 1 138 ? 21.062 0.192 11.242 1 98.94 138 ASP A CA 1
ATOM 1091 C C . ASP A 1 138 ? 19.938 0.913 11.992 1 98.94 138 ASP A C 1
ATOM 1093 O O . ASP A 1 138 ? 20.141 2 12.531 1 98.94 138 ASP A O 1
ATOM 1097 N N . ALA A 1 139 ? 18.781 0.287 12.047 1 98.94 139 ALA A N 1
ATOM 1098 C CA . ALA A 1 139 ? 17.594 0.917 12.625 1 98.94 139 ALA A CA 1
ATOM 1099 C C . ALA A 1 139 ? 17.812 1.234 14.102 1 98.94 139 ALA A C 1
ATOM 1101 O O . ALA A 1 139 ? 17.312 2.238 14.609 1 98.94 139 ALA A O 1
ATOM 1102 N N . GLU A 1 140 ? 18.516 0.402 14.789 1 98.88 140 GLU A N 1
ATOM 1103 C CA . GLU A 1 140 ? 18.781 0.625 16.203 1 98.88 140 GLU A CA 1
ATOM 1104 C C . GLU A 1 140 ? 19.641 1.874 16.422 1 98.88 140 GLU A C 1
ATOM 1106 O O . GLU A 1 140 ? 19.328 2.695 17.281 1 98.88 140 GLU A O 1
ATOM 1111 N N . ALA A 1 141 ? 20.672 1.997 15.617 1 98.88 141 ALA A N 1
ATOM 1112 C CA . ALA A 1 141 ? 21.5 3.193 15.695 1 98.88 141 ALA A CA 1
ATOM 1113 C C . ALA A 1 141 ? 20.703 4.449 15.367 1 98.88 141 ALA A C 1
ATOM 1115 O O . ALA A 1 141 ? 20.875 5.488 16.016 1 98.88 141 ALA A O 1
ATOM 1116 N N . MET A 1 142 ? 19.891 4.332 14.391 1 98.94 142 MET A N 1
ATOM 1117 C CA . MET A 1 142 ? 19.016 5.441 14.016 1 98.94 142 MET A CA 1
ATOM 1118 C C . MET A 1 142 ? 18.109 5.832 15.18 1 98.94 142 MET A C 1
ATOM 1120 O O . MET A 1 142 ? 17.922 7.02 15.461 1 98.94 142 MET A O 1
ATOM 1124 N N . HIS A 1 143 ? 17.516 4.773 15.828 1 98.94 143 HIS A N 1
ATOM 1125 C CA . HIS A 1 143 ? 16.609 5.035 16.953 1 98.94 143 HIS A CA 1
ATOM 1126 C C . HIS A 1 143 ? 17.344 5.711 18.094 1 98.94 143 HIS A C 1
ATOM 1128 O O . HIS A 1 143 ? 16.859 6.691 18.656 1 98.94 143 HIS A O 1
ATOM 1134 N N . GLU A 1 144 ? 18.453 5.18 18.406 1 98.88 144 GLU A N 1
ATOM 1135 C CA . GLU A 1 144 ? 19.25 5.754 19.484 1 98.88 144 GLU A CA 1
ATOM 1136 C C . GLU A 1 144 ? 19.594 7.219 19.203 1 98.88 144 GLU A C 1
ATOM 1138 O O . GLU A 1 144 ? 19.453 8.07 20.078 1 98.88 144 GLU A O 1
ATOM 1143 N N . ALA A 1 145 ? 20 7.516 18 1 98.94 145 ALA A N 1
ATOM 1144 C CA . ALA A 1 145 ? 20.328 8.891 17.625 1 98.94 145 ALA A CA 1
ATOM 1145 C C . ALA A 1 145 ? 19.078 9.781 17.672 1 98.94 145 ALA A C 1
ATOM 1147 O O . ALA A 1 145 ? 19.156 10.93 18.109 1 98.94 145 ALA A O 1
ATOM 1148 N N . ALA A 1 146 ? 17.969 9.234 17.266 1 98.94 146 ALA A N 1
ATOM 1149 C CA . ALA A 1 146 ? 16.719 9.992 17.188 1 98.94 146 ALA A CA 1
ATOM 1150 C C . ALA A 1 146 ? 16.312 10.508 18.578 1 98.94 146 ALA A C 1
ATOM 1152 O O . ALA A 1 146 ? 15.656 11.539 18.688 1 98.94 146 ALA A O 1
ATOM 1153 N N . GLN A 1 147 ? 16.766 9.766 19.625 1 98.88 147 GLN A N 1
ATOM 1154 C CA . GLN A 1 147 ? 16.375 10.148 20.969 1 98.88 147 GLN A CA 1
ATOM 1155 C C . GLN A 1 147 ? 16.953 11.508 21.344 1 98.88 147 GLN A C 1
ATOM 1157 O O . GLN A 1 147 ? 16.406 12.211 22.188 1 98.88 147 GLN A O 1
ATOM 1162 N N . ALA A 1 148 ? 17.984 11.914 20.688 1 98.75 148 ALA A N 1
ATOM 1163 C CA . ALA A 1 148 ? 18.594 13.211 20.953 1 98.75 148 ALA A CA 1
ATOM 1164 C C . ALA A 1 148 ? 17.688 14.352 20.5 1 98.75 148 ALA A C 1
ATOM 1166 O O . ALA A 1 148 ? 17.859 15.5 20.906 1 98.75 148 ALA A O 1
ATOM 1167 N N . LEU A 1 149 ? 16.766 14.023 19.625 1 98.81 149 LEU A N 1
ATOM 1168 C CA . LEU A 1 149 ? 15.891 15.039 19.047 1 98.81 149 LEU A CA 1
ATOM 1169 C C . LEU A 1 149 ? 14.664 15.25 19.922 1 98.81 149 LEU A C 1
ATOM 1171 O O . LEU A 1 149 ? 13.945 16.25 19.766 1 98.81 149 LEU A O 1
ATOM 1175 N N . VAL A 1 150 ? 14.328 14.289 20.75 1 98.88 150 VAL A N 1
ATOM 1176 C CA . VAL A 1 150 ? 13.141 14.367 21.594 1 98.88 150 VAL A CA 1
ATOM 1177 C C . VAL A 1 150 ? 13.305 15.484 22.625 1 98.88 150 VAL A C 1
ATOM 1179 O O . VAL A 1 150 ? 14.359 15.609 23.25 1 98.88 150 VAL A O 1
ATOM 1182 N N . GLY A 1 151 ? 12.328 16.281 22.797 1 98.69 151 GLY A N 1
ATOM 1183 C CA . GLY A 1 151 ? 12.359 17.406 23.719 1 98.69 151 GLY A CA 1
ATOM 1184 C C . GLY A 1 151 ? 12.242 18.75 23.031 1 98.69 151 GLY A C 1
ATOM 1185 O O . GLY A 1 151 ? 11.812 18.828 21.875 1 98.69 151 GLY A O 1
ATOM 1186 N N . HIS A 1 152 ? 12.414 19.828 23.797 1 98.69 152 HIS A N 1
ATOM 1187 C CA . HIS A 1 152 ? 12.281 21.203 23.328 1 98.69 152 HIS A CA 1
ATOM 1188 C C . HIS A 1 152 ? 13.617 21.75 22.828 1 98.69 152 HIS A C 1
ATOM 1190 O O . HIS A 1 152 ? 14.578 21.844 23.609 1 98.69 152 HIS A O 1
ATOM 1196 N N . HIS A 1 153 ? 13.734 21.953 21.516 1 98.75 153 HIS A N 1
ATOM 1197 C CA . HIS A 1 153 ? 14.992 22.375 20.891 1 98.75 153 HIS A CA 1
ATOM 1198 C C . HIS A 1 153 ? 14.758 23.469 19.859 1 98.75 153 HIS A C 1
ATOM 1200 O O . HIS A 1 153 ? 13.617 23.734 19.469 1 98.75 153 HIS A O 1
ATOM 1206 N N . ASP A 1 154 ? 15.797 24.203 19.594 1 98.69 154 ASP A N 1
ATOM 1207 C CA . ASP A 1 154 ? 15.859 25 18.359 1 98.69 154 ASP A CA 1
ATOM 1208 C C . ASP A 1 154 ? 16.109 24.094 17.156 1 98.69 154 ASP A C 1
ATOM 1210 O O . ASP A 1 154 ? 17.203 23.547 16.984 1 98.69 154 ASP A O 1
ATOM 1214 N N . PHE A 1 155 ? 15.117 23.953 16.266 1 98.75 155 PHE A N 1
ATOM 1215 C CA . PHE A 1 155 ? 15.219 23.016 15.141 1 98.75 155 PHE A CA 1
ATOM 1216 C C . PHE A 1 155 ? 15.586 23.75 13.859 1 98.75 155 PHE A C 1
ATOM 1218 O O . PHE A 1 155 ? 15.242 23.312 12.758 1 98.75 155 PHE A O 1
ATOM 1225 N N . THR A 1 156 ? 16.281 24.859 13.938 1 98.38 156 THR A N 1
ATOM 1226 C CA . THR A 1 156 ? 16.719 25.641 12.789 1 98.38 156 THR A CA 1
ATOM 1227 C C . THR A 1 156 ? 17.453 24.75 11.781 1 98.38 156 THR A C 1
ATOM 1229 O O . THR A 1 156 ? 17.234 24.859 10.57 1 98.38 156 THR A O 1
ATOM 1232 N N . THR A 1 157 ? 18.312 23.828 12.25 1 98.5 157 THR A N 1
ATOM 1233 C CA . THR A 1 157 ? 19.047 22.938 11.383 1 98.5 157 THR A CA 1
ATOM 1234 C C . THR A 1 157 ? 18.109 22.141 10.484 1 98.5 157 THR A C 1
ATOM 1236 O O . THR A 1 157 ? 18.438 21.828 9.344 1 98.5 157 THR A O 1
ATOM 1239 N N . PHE A 1 158 ? 16.938 21.859 10.977 1 98.31 158 PHE A N 1
ATOM 1240 C CA . PHE A 1 158 ? 16.016 20.984 10.258 1 98.31 158 PHE A CA 1
ATOM 1241 C C . PHE A 1 158 ? 14.859 21.797 9.672 1 98.31 158 PHE A C 1
ATOM 1243 O O . PHE A 1 158 ? 13.812 21.234 9.328 1 98.31 158 PHE A O 1
ATOM 1250 N N . ARG A 1 159 ? 14.969 23.031 9.586 1 95.81 159 ARG A N 1
ATOM 1251 C CA . ARG A 1 159 ? 13.969 23.969 9.094 1 95.81 159 ARG A CA 1
ATOM 1252 C C . ARG A 1 159 ? 14.289 24.406 7.664 1 95.81 159 ARG A C 1
ATOM 1254 O O . ARG A 1 159 ? 15.398 24.844 7.371 1 95.81 159 ARG A O 1
ATOM 1261 N N . ASP A 1 160 ? 13.297 24.25 6.832 1 92.94 160 ASP A N 1
ATOM 1262 C CA . ASP A 1 160 ? 13.477 24.703 5.457 1 92.94 160 ASP A CA 1
ATOM 1263 C C . ASP A 1 160 ? 13.664 26.219 5.402 1 92.94 160 ASP A C 1
ATOM 1265 O O . ASP A 1 160 ? 13.102 26.953 6.215 1 92.94 160 ASP A O 1
ATOM 1269 N N . LEU A 1 161 ? 14.391 26.75 4.406 1 86.69 161 LEU A N 1
ATOM 1270 C CA . LEU A 1 161 ? 14.664 28.172 4.25 1 86.69 161 LEU A CA 1
ATOM 1271 C C . LEU A 1 161 ? 13.375 28.953 4.023 1 86.69 161 LEU A C 1
ATOM 1273 O O . LEU A 1 161 ? 13.25 30.094 4.461 1 86.69 161 LEU A O 1
ATOM 1277 N N . GLY A 1 162 ? 12.414 28.312 3.385 1 85.25 162 GLY A N 1
ATOM 1278 C CA . GLY A 1 162 ? 11.172 29 3.072 1 85.25 162 GLY A CA 1
ATOM 1279 C C . GLY A 1 162 ? 10.117 28.844 4.156 1 85.25 162 GLY A C 1
ATOM 1280 O O . GLY A 1 162 ? 8.953 29.188 3.947 1 85.25 162 GLY A O 1
ATOM 1281 N N . CYS A 1 163 ? 10.562 28.422 5.273 1 88.31 163 CYS A N 1
ATOM 1282 C CA . CYS A 1 163 ? 9.633 28.172 6.367 1 88.31 163 CYS A CA 1
ATOM 1283 C C . CYS A 1 163 ? 9.062 29.484 6.895 1 88.31 163 CYS A C 1
ATOM 1285 O O . CYS A 1 163 ? 9.797 30.453 7.086 1 88.31 163 CYS A O 1
ATOM 1287 N N . GLN A 1 164 ? 7.797 29.531 7.254 1 85.12 164 GLN A N 1
ATOM 1288 C CA . GLN A 1 164 ? 7.109 30.75 7.648 1 85.12 164 GLN A CA 1
ATOM 1289 C C . GLN A 1 164 ? 6.84 30.766 9.148 1 85.12 164 GLN A C 1
ATOM 1291 O O . GLN A 1 164 ? 6.254 31.719 9.672 1 85.12 164 GLN A O 1
ATOM 1296 N N . ALA A 1 165 ? 7.188 29.781 9.852 1 89.19 165 ALA A N 1
ATOM 1297 C CA . ALA A 1 165 ? 6.949 29.719 11.289 1 89.19 165 ALA A CA 1
ATOM 1298 C C . ALA A 1 165 ? 7.652 30.859 12.016 1 89.19 165 ALA A C 1
ATOM 1300 O O . ALA A 1 165 ? 8.758 31.266 11.633 1 89.19 165 ALA A O 1
ATOM 1301 N N . LYS A 1 166 ? 7.125 31.281 13.078 1 90.56 166 LYS A N 1
ATOM 1302 C CA . LYS A 1 166 ? 7.641 32.406 13.836 1 90.56 166 LYS A CA 1
ATOM 1303 C C . LYS A 1 166 ? 8.883 32.031 14.625 1 90.56 166 LYS A C 1
ATOM 1305 O O . LYS A 1 166 ? 9.766 32.844 14.852 1 90.56 166 LYS A O 1
ATOM 1310 N N . SER A 1 167 ? 8.891 30.781 15.055 1 95.31 167 SER A N 1
ATOM 1311 C CA . SER A 1 167 ? 9.984 30.328 15.906 1 95.31 167 SER A CA 1
ATOM 1312 C C . SER A 1 167 ? 10.477 28.938 15.492 1 95.31 167 SER A C 1
ATOM 1314 O O . SER A 1 167 ? 9.672 28.062 15.156 1 95.31 167 SER A O 1
ATOM 1316 N N . PRO A 1 168 ? 11.734 28.797 15.539 1 97.19 168 PRO A N 1
ATOM 1317 C CA . PRO A 1 168 ? 12.289 27.469 15.266 1 97.19 168 PRO A CA 1
ATOM 1318 C C . PRO A 1 168 ? 12.211 26.531 16.469 1 97.19 168 PRO A C 1
ATOM 1320 O O . PRO A 1 168 ? 12.586 25.359 16.375 1 97.19 168 PRO A O 1
ATOM 1323 N N . MET A 1 169 ? 11.781 27.125 17.594 1 98.19 169 MET A N 1
ATOM 1324 C CA . MET A 1 169 ? 11.672 26.328 18.812 1 98.19 169 MET A CA 1
ATOM 1325 C C . MET A 1 169 ? 10.469 25.391 18.75 1 98.19 169 MET A C 1
ATOM 1327 O O . MET A 1 169 ? 9.336 25.859 18.578 1 98.19 169 MET A O 1
ATOM 1331 N N . LYS A 1 170 ? 10.688 24.094 18.781 1 98.06 170 LYS A N 1
ATOM 1332 C CA . LYS A 1 170 ? 9.633 23.094 18.828 1 98.06 170 LYS A CA 1
ATOM 1333 C C . LYS A 1 170 ? 9.922 22.031 19.891 1 98.06 170 LYS A C 1
ATOM 1335 O O . LYS A 1 170 ? 11.062 21.859 20.297 1 98.06 170 LYS A O 1
ATOM 1340 N N . THR A 1 171 ? 8.852 21.391 20.328 1 98.56 171 THR A N 1
ATOM 1341 C CA . THR A 1 171 ? 8.977 20.219 21.188 1 98.56 171 THR A CA 1
ATOM 1342 C C . THR A 1 171 ? 8.617 18.953 20.406 1 98.56 171 THR A C 1
ATOM 1344 O O . THR A 1 171 ? 7.484 18.797 19.953 1 98.56 171 THR A O 1
ATOM 1347 N N . LEU A 1 172 ? 9.586 18.125 20.219 1 98.81 172 LEU A N 1
ATOM 1348 C CA . LEU A 1 172 ? 9.344 16.797 19.656 1 98.81 172 LEU A CA 1
ATOM 1349 C C . LEU A 1 172 ? 8.961 15.797 20.734 1 98.81 172 LEU A C 1
ATOM 1351 O O . LEU A 1 172 ? 9.773 15.492 21.625 1 98.81 172 LEU A O 1
ATOM 1355 N N . ASP A 1 173 ? 7.785 15.273 20.703 1 98.81 173 ASP A N 1
ATOM 1356 C CA . ASP A 1 173 ? 7.27 14.383 21.734 1 98.81 173 ASP A CA 1
ATOM 1357 C C . ASP A 1 173 ? 7.719 12.945 21.5 1 98.81 173 ASP A C 1
ATOM 1359 O O . ASP A 1 173 ? 7.871 12.172 22.438 1 98.81 173 ASP A O 1
ATOM 1363 N N . LEU A 1 174 ? 7.82 12.625 20.25 1 98.88 174 LEU A N 1
ATOM 1364 C CA . LEU A 1 174 ? 8.172 11.266 19.875 1 98.88 174 LEU A CA 1
ATOM 1365 C C . LEU A 1 174 ? 9.094 11.258 18.656 1 98.88 174 LEU A C 1
ATOM 1367 O O . LEU A 1 174 ? 8.867 12 17.703 1 98.88 174 LEU A O 1
ATOM 1371 N N . ALA A 1 175 ? 10.102 10.523 18.719 1 98.94 175 ALA A N 1
ATOM 1372 C CA . ALA A 1 175 ? 10.945 10.102 17.594 1 98.94 175 ALA A CA 1
ATOM 1373 C C . ALA A 1 175 ? 11.352 8.641 17.734 1 98.94 175 ALA A C 1
ATOM 1375 O O . ALA A 1 175 ? 12.125 8.281 18.625 1 98.94 175 ALA A O 1
ATOM 1376 N N . SER A 1 176 ? 10.82 7.871 16.922 1 98.94 176 SER A N 1
ATOM 1377 C CA . SER A 1 176 ? 11.07 6.438 17.031 1 98.94 176 SER A CA 1
ATOM 1378 C C . SER A 1 176 ? 11.445 5.84 15.672 1 98.94 176 SER A C 1
ATOM 1380 O O . SER A 1 176 ? 10.906 6.242 14.641 1 98.94 176 SER A O 1
ATOM 1382 N N . VAL A 1 177 ? 12.391 4.965 15.68 1 98.94 177 VAL A N 1
ATOM 1383 C CA . VAL A 1 177 ? 12.789 4.211 14.492 1 98.94 177 VAL A CA 1
ATOM 1384 C C . VAL A 1 177 ? 12.734 2.713 14.789 1 98.94 177 VAL A C 1
ATOM 1386 O O . VAL A 1 177 ? 13.242 2.26 15.82 1 98.94 177 VAL A O 1
ATOM 1389 N N . ARG A 1 178 ? 12.117 1.965 13.969 1 98.94 178 ARG A N 1
ATOM 1390 C CA . ARG A 1 178 ? 12.078 0.515 14.133 1 98.94 178 ARG A CA 1
ATOM 1391 C C . ARG A 1 178 ? 12.102 -0.187 12.781 1 98.94 178 ARG A C 1
ATOM 1393 O O . ARG A 1 178 ? 11.695 0.387 11.766 1 98.94 178 ARG A O 1
ATOM 1400 N N . ARG A 1 179 ? 12.562 -1.392 12.812 1 98.81 179 ARG A N 1
ATOM 1401 C CA . ARG A 1 179 ? 12.539 -2.223 11.617 1 98.81 179 ARG A CA 1
ATOM 1402 C C . ARG A 1 179 ? 11.359 -3.184 11.633 1 98.81 179 ARG A C 1
ATOM 1404 O O . ARG A 1 179 ? 11.055 -3.791 12.664 1 98.81 179 ARG A O 1
ATOM 1411 N N . GLU A 1 180 ? 10.695 -3.256 10.648 1 98.62 180 GLU A N 1
ATOM 1412 C CA . GLU A 1 180 ? 9.695 -4.277 10.352 1 98.62 180 GLU A CA 1
ATOM 1413 C C . GLU A 1 180 ? 9.969 -4.941 9 1 98.62 180 GLU A C 1
ATOM 1415 O O . GLU A 1 180 ? 9.555 -4.422 7.957 1 98.62 180 GLU A O 1
ATOM 1420 N N . GLY A 1 181 ? 10.555 -6.137 9.023 1 97.62 181 GLY A N 1
ATOM 1421 C CA . GLY A 1 181 ? 10.969 -6.766 7.773 1 97.62 181 GLY A CA 1
ATOM 1422 C C . GLY A 1 181 ? 11.914 -5.91 6.957 1 97.62 181 GLY A C 1
ATOM 1423 O O . GLY A 1 181 ? 12.953 -5.469 7.453 1 97.62 181 GLY A O 1
ATOM 142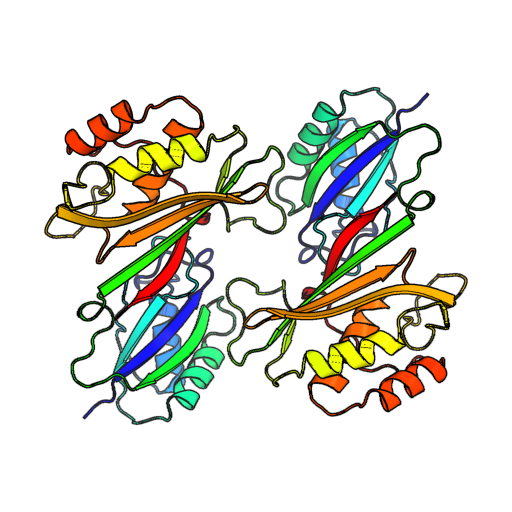4 N N . ASP A 1 182 ? 11.484 -5.633 5.723 1 98.06 182 ASP A N 1
ATOM 1425 C CA . ASP A 1 182 ? 12.312 -4.852 4.809 1 98.06 182 ASP A CA 1
ATOM 1426 C C . ASP A 1 182 ? 12.094 -3.354 5.016 1 98.06 182 ASP A C 1
ATOM 1428 O O . ASP A 1 182 ? 12.695 -2.531 4.316 1 98.06 182 ASP A O 1
ATOM 1432 N N . GLU A 1 183 ? 11.312 -2.996 5.98 1 98.81 183 GLU A N 1
ATOM 1433 C CA . GLU A 1 183 ? 11.047 -1.571 6.148 1 98.81 183 GLU A CA 1
ATOM 1434 C C . GLU A 1 183 ? 11.703 -1.03 7.414 1 98.81 183 GLU A C 1
ATOM 1436 O O . GLU A 1 183 ? 11.797 -1.733 8.422 1 98.81 183 GLU A O 1
ATOM 1441 N N . VAL A 1 184 ? 12.211 0.103 7.297 1 98.94 184 VAL A N 1
ATOM 1442 C CA . VAL A 1 184 ? 12.578 0.926 8.445 1 98.94 184 VAL A CA 1
ATOM 1443 C C . VAL A 1 184 ? 11.578 2.068 8.602 1 98.94 184 VAL A C 1
ATOM 1445 O O . VAL A 1 184 ? 11.453 2.922 7.719 1 98.94 184 VAL A O 1
ATOM 1448 N N . LEU A 1 185 ? 10.867 2.057 9.68 1 99 185 LEU A N 1
ATOM 1449 C CA . LEU A 1 185 ? 9.781 2.994 9.93 1 99 185 LEU A CA 1
ATOM 1450 C C . LEU A 1 185 ? 10.195 4.047 10.953 1 99 185 LEU A C 1
ATOM 1452 O O . LEU A 1 185 ? 10.719 3.709 12.016 1 99 185 LEU A O 1
ATOM 1456 N N . LEU A 1 186 ? 10.031 5.32 10.625 1 99 186 LEU A N 1
ATOM 1457 C CA . LEU A 1 186 ? 10.273 6.422 11.555 1 99 186 LEU A CA 1
ATOM 1458 C C . LEU A 1 186 ? 8.961 7.105 11.93 1 99 186 LEU A C 1
ATOM 1460 O O . LEU A 1 186 ? 8.164 7.457 11.055 1 99 186 LEU A O 1
ATOM 1464 N N . GLU A 1 187 ? 8.727 7.25 13.188 1 98.94 187 GLU A N 1
ATOM 1465 C CA . GLU A 1 187 ? 7.539 7.938 13.688 1 98.94 187 GLU A CA 1
ATOM 1466 C C . GLU A 1 187 ? 7.918 9.188 14.477 1 98.94 187 GLU A C 1
ATOM 1468 O O . GLU A 1 187 ? 8.836 9.156 15.297 1 98.94 187 GLU A O 1
ATOM 1473 N N . PHE A 1 188 ? 7.262 10.258 14.172 1 98.94 188 PHE A N 1
ATOM 1474 C CA . PHE A 1 188 ? 7.469 11.531 14.859 1 98.94 188 PHE A CA 1
ATOM 1475 C C . PHE A 1 188 ? 6.141 12.102 15.352 1 98.94 188 PHE A C 1
ATOM 1477 O O . PHE A 1 188 ? 5.125 12 14.664 1 98.94 188 PHE A O 1
ATOM 1484 N N . ALA A 1 189 ? 6.121 12.648 16.469 1 98.88 189 ALA A N 1
ATOM 1485 C CA . ALA A 1 189 ? 4.953 13.352 16.984 1 98.88 189 ALA A CA 1
ATOM 1486 C C . ALA A 1 189 ? 5.352 14.68 17.625 1 98.88 189 ALA A C 1
ATOM 1488 O O . ALA A 1 189 ? 6.383 14.773 18.297 1 98.88 189 ALA A O 1
ATOM 1489 N N . SER A 1 190 ? 4.645 15.641 17.406 1 98.62 190 SER A N 1
ATOM 1490 C CA . SER A 1 190 ? 4.828 16.984 17.922 1 98.62 190 SER A CA 1
ATOM 1491 C C . SER A 1 190 ? 3.535 17.797 17.844 1 98.62 190 SER A C 1
ATOM 1493 O O . SER A 1 190 ? 2.629 17.453 17.078 1 98.62 190 SER A O 1
ATOM 1495 N N . ARG A 1 191 ? 3.494 18.797 18.641 1 97.38 191 ARG A N 1
ATOM 1496 C CA . ARG A 1 191 ? 2.387 19.734 18.5 1 97.38 191 ARG A CA 1
ATOM 1497 C C . ARG A 1 191 ? 2.43 20.422 17.141 1 97.38 191 ARG A C 1
ATOM 1499 O O . ARG A 1 191 ? 1.388 20.672 16.531 1 97.38 191 ARG A O 1
ATOM 1506 N N . SER A 1 192 ? 3.574 20.75 16.766 1 96.62 192 SER A N 1
ATOM 1507 C CA . SER A 1 192 ? 3.775 21.375 15.453 1 96.62 192 SER A CA 1
ATOM 1508 C C . SER A 1 192 ? 5.18 21.094 14.922 1 96.62 192 SER A C 1
ATOM 1510 O O . SER A 1 192 ? 6.105 20.859 15.695 1 96.62 192 SER A O 1
ATOM 1512 N N . PHE A 1 193 ? 5.258 21.062 13.68 1 97.75 193 PHE A N 1
ATOM 1513 C CA . PHE A 1 193 ? 6.535 20.891 12.992 1 97.75 193 PHE A CA 1
ATOM 1514 C C . PHE A 1 193 ? 6.863 22.125 12.148 1 97.75 193 PHE A C 1
ATOM 1516 O O . PHE A 1 193 ? 5.961 22.828 11.703 1 97.75 193 PHE A O 1
ATOM 1523 N N . LEU A 1 194 ? 8.117 22.344 11.953 1 97.75 194 LEU A N 1
ATOM 1524 C CA . LEU A 1 194 ? 8.562 23.297 10.953 1 97.75 194 LEU A CA 1
ATOM 1525 C C . LEU A 1 194 ? 8.461 22.719 9.547 1 97.75 194 LEU A C 1
ATOM 1527 O O . LEU A 1 194 ? 8.312 21.5 9.391 1 97.75 194 LEU A O 1
ATOM 1531 N N . HIS A 1 195 ? 8.477 23.656 8.516 1 96.94 195 HIS A N 1
ATOM 1532 C CA . HIS A 1 195 ? 8.469 23.219 7.125 1 96.94 195 HIS A CA 1
ATOM 1533 C C . HIS A 1 195 ? 9.609 22.25 6.84 1 96.94 195 HIS A C 1
ATOM 1535 O O . HIS A 1 195 ? 10.773 22.578 7.082 1 96.94 195 HIS A O 1
ATOM 1541 N N . ARG A 1 196 ? 9.328 21 6.395 1 97.5 196 ARG A N 1
ATOM 1542 C CA . ARG A 1 196 ? 10.227 19.938 5.965 1 97.5 196 ARG A CA 1
ATOM 1543 C C . ARG A 1 196 ? 11.016 19.375 7.145 1 97.5 196 ARG A C 1
ATOM 1545 O O . ARG A 1 196 ? 12 18.656 6.953 1 97.5 196 ARG A O 1
ATOM 1552 N N . GLN A 1 197 ? 10.617 19.672 8.32 1 98.56 197 GLN A N 1
ATOM 1553 C CA . GLN A 1 197 ? 11.352 19.234 9.5 1 98.56 197 GLN A CA 1
ATOM 1554 C C . GLN A 1 197 ? 11.461 17.719 9.547 1 98.56 197 GLN A C 1
ATOM 1556 O O . GLN A 1 197 ? 12.555 17.172 9.734 1 98.56 197 GLN A O 1
ATOM 1561 N N . VAL A 1 198 ? 10.352 16.984 9.32 1 98.81 198 VAL A N 1
ATOM 1562 C CA . VAL A 1 198 ? 10.32 15.531 9.43 1 98.81 198 VAL A CA 1
ATOM 1563 C C . VAL A 1 198 ? 11.234 14.914 8.375 1 98.81 198 VAL A C 1
ATOM 1565 O O . VAL A 1 198 ? 12.023 14.016 8.688 1 98.81 198 VAL A O 1
ATOM 1568 N N . ARG A 1 199 ? 11.188 15.422 7.203 1 98.88 199 ARG A N 1
ATOM 1569 C CA . ARG A 1 199 ? 12 14.891 6.113 1 98.88 199 ARG A CA 1
ATOM 1570 C C . ARG A 1 199 ? 13.477 15.188 6.336 1 98.88 199 ARG A C 1
ATOM 1572 O O . ARG A 1 199 ? 14.336 14.367 6.008 1 98.88 199 ARG A O 1
ATOM 1579 N N . SER A 1 200 ? 13.773 16.375 6.879 1 98.81 200 SER A N 1
ATOM 1580 C CA . SER A 1 200 ? 15.156 16.734 7.199 1 98.81 200 SER A CA 1
ATOM 1581 C C . SER A 1 200 ? 15.719 15.828 8.297 1 98.81 200 SER A C 1
ATOM 1583 O O . SER A 1 200 ? 16.828 15.32 8.172 1 98.81 200 SER A O 1
ATOM 1585 N N . MET A 1 201 ? 14.867 15.633 9.297 1 98.88 201 MET A N 1
ATOM 1586 C CA . MET A 1 201 ? 15.289 14.742 10.375 1 98.88 201 MET A CA 1
ATOM 1587 C C . MET A 1 201 ? 15.477 13.32 9.867 1 98.88 201 MET A C 1
ATOM 1589 O O . MET A 1 201 ? 16.469 12.664 10.195 1 98.88 201 MET A O 1
ATOM 1593 N N . THR A 1 202 ? 14.594 12.883 9.031 1 98.94 202 THR A N 1
ATOM 1594 C CA . THR A 1 202 ? 14.641 11.531 8.492 1 98.94 202 THR A CA 1
ATOM 1595 C C . THR A 1 202 ? 15.898 11.32 7.66 1 98.94 202 THR A C 1
ATOM 1597 O O . THR A 1 202 ? 16.609 10.328 7.828 1 98.94 202 THR A O 1
ATOM 1600 N N . GLY A 1 203 ? 16.172 12.273 6.742 1 98.88 203 GLY A N 1
ATOM 1601 C CA . GLY A 1 203 ? 17.359 12.164 5.922 1 98.88 203 GLY A CA 1
ATOM 1602 C C . GLY A 1 203 ? 18.641 12.148 6.727 1 98.88 203 GLY A C 1
ATOM 1603 O O . GLY A 1 203 ? 19.578 11.414 6.402 1 98.88 203 GLY A O 1
ATOM 1604 N N . THR A 1 204 ? 18.688 12.969 7.766 1 98.88 204 THR A N 1
ATOM 1605 C CA . THR A 1 204 ? 19.844 13.008 8.648 1 98.88 204 THR A CA 1
ATOM 1606 C C . THR A 1 204 ? 20 11.68 9.391 1 98.88 204 THR A C 1
ATOM 1608 O O . THR A 1 204 ? 21.109 11.141 9.484 1 98.88 204 THR A O 1
ATOM 1611 N N . LEU A 1 205 ? 18.906 11.156 9.891 1 98.94 205 LEU A N 1
ATOM 1612 C CA . LEU A 1 205 ? 18.938 9.883 10.602 1 98.94 205 LEU A CA 1
ATOM 1613 C C . LEU A 1 205 ? 19.344 8.75 9.672 1 98.94 205 LEU A C 1
ATOM 1615 O O . LEU A 1 205 ? 20 7.793 10.102 1 98.94 205 LEU A O 1
ATOM 1619 N N . ALA A 1 206 ? 19.016 8.836 8.383 1 98.94 206 ALA A N 1
ATOM 1620 C CA . ALA A 1 206 ? 19.453 7.836 7.41 1 98.94 206 ALA A CA 1
ATOM 1621 C C . ALA A 1 206 ? 20.969 7.816 7.285 1 98.94 206 ALA A C 1
ATOM 1623 O O . ALA A 1 206 ? 21.578 6.758 7.07 1 98.94 206 ALA A O 1
ATOM 1624 N N . GLU A 1 207 ? 21.641 8.992 7.465 1 98.88 207 GLU A N 1
ATOM 1625 C CA . GLU A 1 207 ? 23.094 9.039 7.469 1 98.88 207 GLU A CA 1
ATOM 1626 C C . GLU A 1 207 ? 23.672 8.258 8.641 1 98.88 207 GLU A C 1
ATOM 1628 O O . GLU A 1 207 ? 24.719 7.625 8.523 1 98.88 207 GLU A O 1
ATOM 1633 N N . VAL A 1 208 ? 22.969 8.344 9.758 1 98.88 208 VAL A N 1
ATOM 1634 C CA . VAL A 1 208 ? 23.359 7.523 10.898 1 98.88 208 VAL A CA 1
ATOM 1635 C C . VAL A 1 208 ? 23.188 6.043 10.555 1 98.88 208 VAL A C 1
ATOM 1637 O O . VAL A 1 208 ? 24.062 5.227 10.844 1 98.88 208 VAL A O 1
ATOM 1640 N N . GLY A 1 209 ? 22.094 5.723 9.984 1 98.88 209 GLY A N 1
ATOM 1641 C CA . GLY A 1 209 ? 21.781 4.348 9.641 1 98.88 209 GLY A CA 1
ATOM 1642 C C . GLY A 1 209 ? 22.828 3.705 8.742 1 98.88 209 GLY A C 1
ATOM 1643 O O . GLY A 1 209 ? 23.156 2.527 8.898 1 98.88 209 GLY A O 1
ATOM 1644 N N . VAL A 1 210 ? 23.375 4.426 7.777 1 98.62 210 VAL A N 1
ATOM 1645 C CA . VAL A 1 210 ? 24.328 3.863 6.828 1 98.62 210 VAL A CA 1
ATOM 1646 C C . VAL A 1 210 ? 25.75 3.959 7.402 1 98.62 210 VAL A C 1
ATOM 1648 O O . VAL A 1 210 ? 26.703 3.521 6.773 1 98.62 210 VAL A O 1
ATOM 1651 N N . GLY A 1 211 ? 25.906 4.641 8.547 1 98.56 211 GLY A N 1
ATOM 1652 C CA . GLY A 1 211 ? 27.188 4.656 9.266 1 98.56 211 GLY A CA 1
ATOM 1653 C C . GLY A 1 211 ? 28.031 5.867 8.938 1 98.56 211 GLY A C 1
ATOM 1654 O O . GLY A 1 211 ? 29.188 5.949 9.359 1 98.56 211 GLY A O 1
ATOM 1655 N N . ARG A 1 212 ? 27.516 6.793 8.258 1 98.5 212 ARG A N 1
ATOM 1656 C CA . ARG A 1 212 ? 28.281 7.984 7.898 1 98.5 212 ARG A CA 1
ATOM 1657 C C . ARG A 1 212 ? 28.25 9.016 9.023 1 98.5 212 ARG A C 1
ATOM 1659 O O . ARG A 1 212 ? 29.141 9.852 9.125 1 98.5 212 ARG A O 1
ATOM 1666 N N . TRP A 1 213 ? 27.156 9.047 9.773 1 98.38 213 TRP A N 1
ATOM 1667 C CA . TRP A 1 213 ? 27.016 9.906 10.945 1 98.38 213 TRP A CA 1
ATOM 1668 C C . TRP A 1 213 ? 26.938 9.07 12.219 1 98.38 213 TRP A C 1
ATOM 1670 O O . TRP A 1 213 ? 26.516 7.914 12.188 1 98.38 213 TRP A O 1
ATOM 1680 N N . THR A 1 214 ? 27.359 9.633 13.312 1 98.38 214 THR A N 1
ATOM 1681 C CA . THR A 1 214 ? 27.109 9.094 14.648 1 98.38 214 THR A CA 1
ATOM 1682 C C . THR A 1 214 ? 26.016 9.891 15.359 1 98.38 214 THR A C 1
ATOM 1684 O O . THR A 1 214 ? 25.562 10.922 14.859 1 98.38 214 THR A O 1
ATOM 1687 N N . ARG A 1 215 ? 25.609 9.312 16.469 1 98.38 215 ARG A N 1
ATOM 1688 C CA . ARG A 1 215 ? 24.719 10.078 17.328 1 98.38 215 ARG A CA 1
ATOM 1689 C C . ARG A 1 215 ? 25.312 11.445 17.656 1 98.38 215 ARG A C 1
ATOM 1691 O O . ARG A 1 215 ? 24.594 12.445 17.688 1 98.38 215 ARG A O 1
ATOM 1698 N N . ALA A 1 216 ? 26.594 11.531 17.906 1 98.62 216 ALA A N 1
ATOM 1699 C CA . ALA A 1 216 ? 27.266 12.773 18.25 1 98.62 216 ALA A CA 1
ATOM 1700 C C . ALA A 1 216 ? 27.203 13.773 17.094 1 98.62 216 ALA A C 1
ATOM 1702 O O . ALA A 1 216 ? 27.031 14.977 17.297 1 98.62 216 ALA A O 1
ATOM 1703 N N . ASP A 1 217 ? 27.344 13.242 15.898 1 98.69 217 ASP A N 1
ATOM 1704 C CA . ASP A 1 217 ? 27.234 14.094 14.719 1 98.69 217 ASP A CA 1
ATOM 1705 C C . ASP A 1 217 ? 25.844 14.719 14.625 1 98.69 217 ASP A C 1
ATOM 1707 O O . ASP A 1 217 ? 25.703 15.898 14.305 1 98.69 217 ASP A O 1
ATOM 1711 N N . LEU A 1 218 ? 24.828 13.891 14.891 1 98.75 218 LEU A N 1
ATOM 1712 C CA . LEU A 1 218 ? 23.453 14.383 14.867 1 98.75 218 LEU A CA 1
ATOM 1713 C C . LEU A 1 218 ? 23.234 15.469 15.914 1 98.75 218 LEU A C 1
ATOM 1715 O O . LEU A 1 218 ? 22.625 16.5 15.625 1 98.75 218 LEU A O 1
ATOM 1719 N N . VAL A 1 219 ? 23.703 15.234 17.094 1 98.69 219 VAL A N 1
ATOM 1720 C CA . VAL A 1 219 ? 23.578 16.203 18.188 1 98.69 219 VAL A CA 1
ATOM 1721 C C . VAL A 1 219 ? 24.297 17.5 17.812 1 98.69 219 VAL A C 1
ATOM 1723 O O . VAL A 1 219 ? 23.766 18.594 18.031 1 98.69 219 VAL A O 1
ATOM 1726 N N . ALA A 1 220 ? 25.469 17.359 17.219 1 98.81 220 ALA A N 1
ATOM 1727 C CA . ALA A 1 220 ? 26.219 18.531 16.781 1 98.81 220 ALA A CA 1
ATOM 1728 C C . ALA A 1 220 ? 25.422 19.328 15.75 1 98.81 220 ALA A C 1
ATOM 1730 O O . ALA A 1 220 ? 25.406 20.562 15.781 1 98.81 220 ALA A O 1
ATOM 1731 N N . ALA A 1 221 ? 24.812 18.609 14.852 1 98.69 221 ALA A N 1
ATOM 1732 C CA . ALA A 1 221 ? 24 19.281 13.836 1 98.69 221 ALA A CA 1
ATOM 1733 C C . ALA A 1 221 ? 22.844 20.031 14.477 1 98.69 221 ALA A C 1
ATOM 1735 O O . ALA A 1 221 ? 22.562 21.188 14.125 1 98.69 221 ALA A O 1
ATOM 1736 N N . LEU A 1 222 ? 22.125 19.375 15.406 1 98.56 222 LEU A N 1
ATOM 1737 C CA . LEU A 1 222 ? 21.016 20 16.141 1 98.56 222 LEU A CA 1
ATOM 1738 C C . LEU A 1 222 ? 21.484 21.266 16.844 1 98.56 222 LEU A C 1
ATOM 1740 O O . LEU A 1 222 ? 20.844 22.312 16.734 1 98.56 222 LEU A O 1
ATOM 1744 N N . GLU A 1 223 ? 22.656 21.219 17.469 1 98.44 223 GLU A N 1
ATOM 1745 C CA . GLU A 1 223 ? 23.172 22.297 18.281 1 98.44 223 GLU A CA 1
ATOM 1746 C C . GLU A 1 223 ? 23.734 23.422 17.422 1 98.44 223 GLU A C 1
ATOM 1748 O O . GLU A 1 223 ? 23.891 24.562 17.891 1 98.44 223 GLU A O 1
ATOM 1753 N N . ALA A 1 224 ? 24.031 23.078 16.203 1 98.5 224 ALA A N 1
ATOM 1754 C CA . ALA A 1 224 ? 24.594 24.078 15.297 1 98.5 224 ALA A CA 1
ATOM 1755 C C . ALA A 1 224 ? 23.578 25.172 14.977 1 98.5 224 ALA A C 1
ATOM 1757 O O . ALA A 1 224 ? 23.938 26.297 14.641 1 98.5 224 ALA A O 1
ATOM 1758 N N . ARG A 1 225 ? 22.281 24.781 14.984 1 98.19 225 ARG A N 1
ATOM 1759 C CA . ARG A 1 225 ? 21.219 25.719 14.633 1 98.19 225 ARG A CA 1
ATOM 1760 C C . ARG A 1 225 ? 21.516 26.438 13.32 1 98.19 225 ARG A C 1
ATOM 1762 O O . ARG A 1 225 ? 21.406 27.656 13.227 1 98.19 225 ARG A O 1
ATOM 1769 N N . ASP A 1 226 ? 21.906 25.641 12.43 1 97.94 226 ASP A N 1
ATOM 1770 C CA . ASP A 1 226 ? 22.312 26.062 11.094 1 97.94 226 ASP A CA 1
ATOM 1771 C C . ASP A 1 226 ? 21.859 25.078 10.031 1 97.94 226 ASP A C 1
ATOM 1773 O O . ASP A 1 226 ? 22.297 23.922 10.008 1 97.94 226 ASP A O 1
ATOM 1777 N N . ARG A 1 227 ? 21 25.531 9.164 1 97.88 227 ARG A N 1
ATOM 1778 C CA . ARG A 1 227 ? 20.438 24.688 8.125 1 97.88 227 ARG A CA 1
ATOM 1779 C C . ARG A 1 227 ? 21.547 23.984 7.332 1 97.88 227 ARG A C 1
ATOM 1781 O O . ARG A 1 227 ? 21.359 22.859 6.867 1 97.88 227 ARG A O 1
ATOM 1788 N N . ARG A 1 228 ? 22.797 24.562 7.199 1 96.94 228 ARG A N 1
ATOM 1789 C CA . ARG A 1 228 ? 23.906 24.016 6.434 1 96.94 228 ARG A CA 1
ATOM 1790 C C . ARG A 1 228 ? 24.438 22.734 7.082 1 96.94 228 ARG A C 1
ATOM 1792 O O . ARG A 1 228 ? 25.125 21.938 6.434 1 96.94 228 ARG A O 1
ATOM 1799 N N . ALA A 1 229 ? 24.031 22.469 8.328 1 98.38 229 ALA A N 1
ATOM 1800 C CA . ALA A 1 229 ? 24.531 21.312 9.062 1 98.38 229 ALA A CA 1
ATOM 1801 C C . ALA A 1 229 ? 23.594 20.109 8.883 1 98.38 229 ALA A C 1
ATOM 1803 O O . ALA A 1 229 ? 23.891 19 9.32 1 98.38 229 ALA A O 1
ATOM 1804 N N . CYS A 1 230 ? 22.469 20.312 8.289 1 97.81 230 CYS A N 1
ATOM 1805 C CA . CYS A 1 230 ? 21.453 19.297 8.094 1 97.81 230 CYS A CA 1
ATOM 1806 C C . CYS A 1 230 ? 21.922 18.25 7.086 1 97.81 230 CYS A C 1
ATOM 1808 O O . CYS A 1 230 ? 22.594 18.578 6.109 1 97.81 230 CYS A O 1
ATOM 1810 N N . GLY A 1 231 ? 21.625 16.984 7.316 1 97.56 231 GLY A N 1
ATOM 1811 C CA . GLY A 1 231 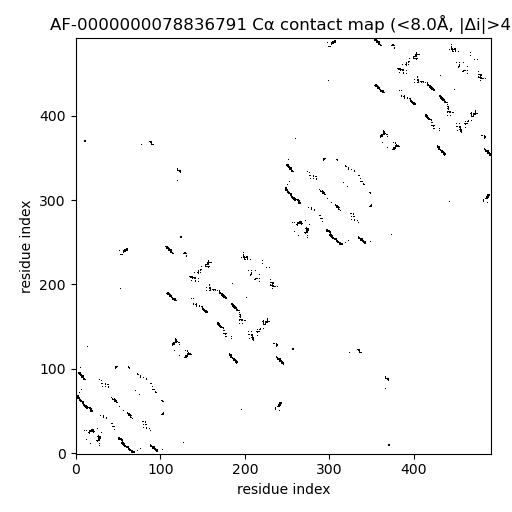? 21.797 15.992 6.273 1 97.56 231 GLY A CA 1
ATOM 1812 C C . GLY A 1 231 ? 20.859 16.188 5.098 1 97.56 231 GLY A C 1
ATOM 1813 O O . GLY A 1 231 ? 20.109 17.172 5.051 1 97.56 231 GLY A O 1
ATOM 1814 N N . PRO A 1 232 ? 20.984 15.289 4.137 1 97.88 232 PRO A N 1
ATOM 1815 C CA . PRO A 1 232 ? 20.062 15.383 3 1 97.88 232 PRO A CA 1
ATOM 1816 C C . PRO A 1 232 ? 18.594 15.336 3.418 1 97.88 232 PRO A C 1
ATOM 1818 O O . PRO A 1 232 ? 18.25 14.672 4.402 1 97.88 232 PRO A O 1
ATOM 1821 N N . VAL A 1 233 ? 17.703 16.016 2.697 1 98.31 233 VAL A N 1
ATOM 1822 C CA . VAL A 1 233 ? 16.281 15.977 2.971 1 98.31 233 VAL A CA 1
ATOM 1823 C C . VAL A 1 233 ? 15.672 14.719 2.355 1 98.31 233 VAL A C 1
ATOM 1825 O O . VAL A 1 233 ? 15.852 14.453 1.164 1 98.31 233 VAL A O 1
ATOM 1828 N N . ALA A 1 234 ? 15 13.945 3.137 1 98.81 234 ALA A N 1
ATOM 1829 C CA . ALA A 1 234 ? 14.406 12.703 2.658 1 98.81 234 ALA A CA 1
ATOM 1830 C C . ALA A 1 234 ? 13.305 12.977 1.638 1 98.81 234 ALA A C 1
ATOM 1832 O O . ALA A 1 234 ? 12.625 14 1.713 1 98.81 234 ALA A O 1
ATOM 1833 N N . PRO A 1 235 ? 13.125 12.055 0.667 1 98.69 235 PRO A N 1
ATOM 1834 C CA . PRO A 1 235 ? 12.078 12.242 -0.338 1 98.69 235 PRO A CA 1
ATOM 1835 C C . PRO A 1 235 ? 10.68 12.305 0.273 1 98.69 235 PRO A C 1
ATOM 1837 O O . PRO A 1 235 ? 10.445 11.758 1.354 1 98.69 235 PRO A O 1
ATOM 1840 N N . ALA A 1 236 ? 9.742 12.961 -0.451 1 98.69 236 ALA A N 1
ATOM 1841 C CA . ALA A 1 236 ? 8.383 13.172 0.044 1 98.69 236 ALA A CA 1
ATOM 1842 C C . ALA A 1 236 ? 7.594 11.867 0.038 1 98.69 236 ALA A C 1
ATOM 1844 O O . ALA A 1 236 ? 6.695 11.672 0.861 1 98.69 236 ALA A O 1
ATOM 1845 N N . GLU A 1 237 ? 7.938 10.961 -0.858 1 98.19 237 GLU A N 1
ATOM 1846 C CA . GLU A 1 237 ? 7.086 9.82 -1.163 1 98.19 237 GLU A CA 1
ATOM 1847 C C . GLU A 1 237 ? 6.988 8.867 0.03 1 98.19 237 GLU A C 1
ATOM 1849 O O . GLU A 1 237 ? 6.062 8.062 0.112 1 98.19 237 GLU A O 1
ATOM 1854 N N . GLY A 1 238 ? 7.91 8.938 0.938 1 98.81 238 GLY A N 1
ATOM 1855 C CA . GLY A 1 238 ? 7.871 8.047 2.088 1 98.81 238 GLY A CA 1
ATOM 1856 C C . GLY A 1 238 ? 7.102 8.625 3.262 1 98.81 238 GLY A C 1
ATOM 1857 O O . GLY A 1 238 ? 6.891 7.941 4.266 1 98.81 238 GLY A O 1
ATOM 1858 N N . LEU A 1 239 ? 6.637 9.859 3.191 1 98.94 239 LEU A N 1
ATOM 1859 C CA . LEU A 1 239 ? 6.109 10.555 4.355 1 98.94 239 LEU A CA 1
ATOM 1860 C C . LEU A 1 239 ? 4.582 10.523 4.363 1 98.94 239 LEU A C 1
ATOM 1862 O O . LEU A 1 239 ? 3.947 10.75 3.33 1 98.94 239 LEU A O 1
ATOM 1866 N N . TYR A 1 240 ? 4.004 10.211 5.539 1 98.94 240 TYR A N 1
ATOM 1867 C CA . TYR A 1 240 ? 2.564 10.164 5.766 1 98.94 240 TYR A CA 1
ATOM 1868 C C . TYR A 1 240 ? 2.178 10.953 7.008 1 98.94 240 TYR A C 1
ATOM 1870 O O . TYR A 1 240 ? 2.719 10.727 8.094 1 98.94 240 TYR A O 1
ATOM 1878 N N . LEU A 1 241 ? 1.265 11.914 6.883 1 98.94 241 LEU A N 1
ATOM 1879 C CA . LEU A 1 241 ? 0.556 12.406 8.062 1 98.94 241 LEU A CA 1
ATOM 1880 C C . LEU A 1 241 ? -0.451 11.367 8.555 1 98.94 241 LEU A C 1
ATOM 1882 O O . LEU A 1 241 ? -1.453 11.102 7.887 1 98.94 241 LEU A O 1
ATOM 1886 N N . THR A 1 242 ? -0.242 10.797 9.742 1 98.69 242 THR A N 1
ATOM 1887 C CA . THR A 1 242 ? -1.022 9.625 10.102 1 98.69 242 THR A CA 1
ATOM 1888 C C . THR A 1 242 ? -2.123 9.992 11.094 1 98.69 242 THR A C 1
ATOM 1890 O O . THR A 1 242 ? -3.051 9.211 11.32 1 98.69 242 THR A O 1
ATOM 1893 N N . GLY A 1 243 ? -1.923 11.188 11.711 1 98.44 243 GLY A N 1
ATOM 1894 C CA . GLY A 1 243 ? -2.986 11.539 12.633 1 98.44 243 GLY A CA 1
ATOM 1895 C C . GLY A 1 243 ? -2.785 12.898 13.289 1 98.44 243 GLY A C 1
ATOM 1896 O O . GLY A 1 243 ? -1.663 13.406 13.344 1 98.44 243 GLY A O 1
ATOM 1897 N N . VAL A 1 244 ? -3.855 13.477 13.734 1 98.75 244 VAL A N 1
ATOM 1898 C CA . VAL A 1 244 ? -3.898 14.719 14.508 1 98.75 244 VAL A CA 1
ATOM 1899 C C . VAL A 1 244 ? -4.754 14.516 15.75 1 98.75 244 VAL A C 1
ATOM 1901 O O . VAL A 1 244 ? -5.863 13.984 15.672 1 98.75 244 VAL A O 1
ATOM 1904 N N . ALA A 1 245 ? -4.176 14.891 16.859 1 98.38 245 ALA A N 1
ATOM 1905 C CA . ALA A 1 245 ? -4.918 14.758 18.109 1 98.38 245 ALA A CA 1
ATOM 1906 C C . ALA A 1 245 ? -5.398 16.109 18.609 1 98.38 245 ALA A C 1
ATOM 1908 O O . ALA A 1 245 ? -4.715 17.125 18.438 1 98.38 245 ALA A O 1
ATOM 1909 N N . TYR A 1 246 ? -6.508 16.094 19.312 1 97.81 246 TYR A N 1
ATOM 1910 C CA . TYR A 1 246 ? -7.137 17.312 19.828 1 97.81 246 TYR A CA 1
ATOM 1911 C C . TYR A 1 246 ? -7.465 17.172 21.312 1 97.81 246 TYR A C 1
ATOM 1913 O O . TYR A 1 246 ? -7.707 16.062 21.797 1 97.81 246 TYR A O 1
ATOM 1921 N N . MET B 1 1 ? 25.797 -27.719 -18.531 1 74.06 1 MET B N 1
ATOM 1922 C CA . MET B 1 1 ? 24.359 -27.719 -18.344 1 74.06 1 MET B CA 1
ATOM 1923 C C . MET B 1 1 ? 23.828 -26.297 -18.141 1 74.06 1 MET B C 1
ATOM 1925 O O . MET B 1 1 ? 24.547 -25.422 -17.656 1 74.06 1 MET B O 1
ATOM 1929 N N . MET B 1 2 ? 22.688 -25.859 -18.766 1 89.44 2 MET B N 1
ATOM 1930 C CA . MET B 1 2 ? 22.094 -24.516 -18.672 1 89.44 2 MET B CA 1
ATOM 1931 C C . MET B 1 2 ? 21.516 -24.281 -17.281 1 89.44 2 MET B C 1
ATOM 1933 O O . MET B 1 2 ? 20.641 -25 -16.828 1 89.44 2 MET B O 1
ATOM 1937 N N . PRO B 1 3 ? 22.188 -23.391 -16.562 1 96.19 3 PRO B N 1
ATOM 1938 C CA . PRO B 1 3 ? 21.672 -23.156 -15.211 1 96.19 3 PRO B CA 1
ATOM 1939 C C . PRO B 1 3 ? 20.234 -22.641 -15.219 1 96.19 3 PRO B C 1
ATOM 1941 O O . PRO B 1 3 ? 19.859 -21.844 -16.078 1 96.19 3 PRO B O 1
ATOM 1944 N N . ARG B 1 4 ? 19.469 -23.234 -14.312 1 98.19 4 ARG B N 1
ATOM 1945 C CA . ARG B 1 4 ? 18.109 -22.75 -14.062 1 98.19 4 ARG B CA 1
ATOM 1946 C C . ARG B 1 4 ? 18.094 -21.766 -12.898 1 98.19 4 ARG B C 1
ATOM 1948 O O . ARG B 1 4 ? 18.562 -22.094 -11.805 1 98.19 4 ARG B O 1
ATOM 1955 N N . TYR B 1 5 ? 17.609 -20.547 -13.148 1 98.75 5 TYR B N 1
ATOM 1956 C CA . TYR B 1 5 ? 17.516 -19.547 -12.102 1 98.75 5 TYR B CA 1
ATOM 1957 C C . TYR B 1 5 ? 16.094 -19.453 -11.562 1 98.75 5 TYR B C 1
ATOM 1959 O O . TYR B 1 5 ? 15.141 -19.281 -12.328 1 98.75 5 TYR B O 1
ATOM 1967 N N . ARG B 1 6 ? 15.922 -19.656 -10.219 1 98.81 6 ARG B N 1
ATOM 1968 C CA . ARG B 1 6 ? 14.695 -19.359 -9.492 1 98.81 6 ARG B CA 1
ATOM 1969 C C . ARG B 1 6 ? 14.602 -17.875 -9.141 1 98.81 6 ARG B C 1
ATOM 1971 O O . ARG B 1 6 ? 15.523 -17.312 -8.539 1 98.81 6 ARG B O 1
ATOM 1978 N N . LEU B 1 7 ? 13.57 -17.25 -9.516 1 98.88 7 LEU B N 1
ATOM 1979 C CA . LEU B 1 7 ? 13.359 -15.828 -9.242 1 98.88 7 LEU B CA 1
ATOM 1980 C C . LEU B 1 7 ? 12.102 -15.625 -8.406 1 98.88 7 LEU B C 1
ATOM 1982 O O . LEU B 1 7 ? 11.039 -16.156 -8.734 1 98.88 7 LEU B O 1
ATOM 1986 N N . LEU B 1 8 ? 12.219 -14.914 -7.273 1 98.88 8 LEU B N 1
ATOM 1987 C CA . LEU B 1 8 ? 11.086 -14.43 -6.496 1 98.88 8 LEU B CA 1
ATOM 1988 C C . LEU B 1 8 ? 10.648 -13.055 -6.973 1 98.88 8 LEU B C 1
ATOM 1990 O O . LEU B 1 8 ? 11.445 -12.117 -6.996 1 98.88 8 LEU B O 1
ATOM 1994 N N . ILE B 1 9 ? 9.352 -12.906 -7.34 1 98.81 9 ILE B N 1
ATOM 1995 C CA . ILE B 1 9 ? 8.906 -11.727 -8.07 1 98.81 9 ILE B CA 1
ATOM 1996 C C . ILE B 1 9 ? 7.77 -11.047 -7.309 1 98.81 9 ILE B C 1
ATOM 1998 O O . ILE B 1 9 ? 6.855 -11.711 -6.82 1 98.81 9 ILE B O 1
ATOM 2002 N N . GLU B 1 10 ? 7.859 -9.734 -7.199 1 98.88 10 GLU B N 1
ATOM 2003 C CA . GLU B 1 10 ? 6.793 -8.844 -6.754 1 98.88 10 GLU B CA 1
ATOM 2004 C C . GLU B 1 10 ? 6.285 -7.973 -7.898 1 98.88 10 GLU B C 1
ATOM 2006 O O . GLU B 1 10 ? 7.078 -7.469 -8.695 1 98.88 10 GLU B O 1
ATOM 2011 N N . TYR B 1 11 ? 4.918 -7.832 -7.992 1 98.88 11 TYR B N 1
ATOM 2012 C CA . TYR B 1 11 ? 4.453 -6.918 -9.031 1 98.88 11 TYR B CA 1
ATOM 2013 C C . TYR B 1 11 ? 3.09 -6.336 -8.68 1 98.88 11 TYR B C 1
ATOM 2015 O O . TYR B 1 11 ? 2.307 -6.965 -7.961 1 98.88 11 TYR B O 1
ATOM 2023 N N . ASP B 1 12 ? 2.881 -5.105 -9.133 1 98.81 12 ASP B N 1
ATOM 2024 C CA . ASP B 1 12 ? 1.567 -4.484 -9.266 1 98.81 12 ASP B CA 1
ATOM 2025 C C . ASP B 1 12 ? 0.901 -4.891 -10.578 1 98.81 12 ASP B C 1
ATOM 2027 O O . ASP B 1 12 ? 1.411 -4.586 -11.656 1 98.81 12 ASP B O 1
ATOM 2031 N N . GLY B 1 13 ? -0.19 -5.547 -10.492 1 98.69 13 GLY B N 1
ATOM 2032 C CA . GLY B 1 13 ? -0.799 -6.145 -11.672 1 98.69 13 GLY B CA 1
ATOM 2033 C C . GLY B 1 13 ? -1.599 -5.156 -12.5 1 98.69 13 GLY B C 1
ATOM 2034 O O . GLY B 1 13 ? -2.004 -5.465 -13.617 1 98.69 13 GLY B O 1
ATOM 2035 N N . ARG B 1 14 ? -1.73 -3.924 -12.109 1 97.94 14 ARG B N 1
ATOM 2036 C CA . ARG B 1 14 ? -2.689 -2.971 -12.656 1 97.94 14 ARG B CA 1
ATOM 2037 C C . ARG B 1 14 ? -2.355 -2.633 -14.109 1 97.94 14 ARG B C 1
ATOM 2039 O O . ARG B 1 14 ? -3.238 -2.623 -14.969 1 97.94 14 ARG B O 1
ATOM 2046 N N . PRO B 1 15 ? -1.123 -2.473 -14.469 1 97.94 15 PRO B N 1
ATOM 2047 C CA . PRO B 1 15 ? -0.839 -2.062 -15.852 1 97.94 15 PRO B CA 1
ATOM 2048 C C . PRO B 1 15 ? -0.797 -3.24 -16.812 1 97.94 15 PRO B C 1
ATOM 2050 O O . PRO B 1 15 ? -0.51 -3.059 -18 1 97.94 15 PRO B O 1
ATOM 2053 N N . PHE B 1 16 ? -1.127 -4.434 -16.359 1 98.44 16 PHE B N 1
ATOM 2054 C CA . PHE B 1 16 ? -0.854 -5.605 -17.188 1 98.44 16 PHE B CA 1
ATOM 2055 C C . PHE B 1 16 ? -2.141 -6.367 -17.484 1 98.44 16 PHE B C 1
ATOM 2057 O O . PHE B 1 16 ? -3.098 -6.312 -16.719 1 98.44 16 PHE B O 1
ATOM 2064 N N . ASN B 1 17 ? -2.129 -7.094 -18.578 1 98.06 17 ASN B N 1
ATOM 2065 C CA . ASN B 1 17 ? -3.217 -7.98 -18.969 1 98.06 17 ASN B CA 1
ATOM 2066 C C . ASN B 1 17 ? -2.975 -9.414 -18.5 1 98.06 17 ASN B C 1
ATOM 2068 O O . ASN B 1 17 ? -3.061 -10.352 -19.281 1 98.06 17 ASN B O 1
ATOM 2072 N N . GLY B 1 18 ? -2.646 -9.516 -17.203 1 97.81 18 GLY B N 1
ATOM 2073 C CA . GLY B 1 18 ? -2.381 -10.812 -16.609 1 97.81 18 GLY B CA 1
ATOM 2074 C C . GLY B 1 18 ? -0.909 -11.18 -16.609 1 97.81 18 GLY B C 1
ATOM 2075 O O . GLY B 1 18 ? -0.065 -10.383 -17.016 1 97.81 18 GLY B O 1
ATOM 2076 N N . PHE B 1 19 ? -0.683 -12.336 -16.094 1 98.25 19 PHE B N 1
ATOM 2077 C CA . PHE B 1 19 ? 0.695 -12.805 -16.016 1 98.25 19 PHE B CA 1
ATOM 2078 C C . PHE B 1 19 ? 1.176 -13.305 -17.375 1 98.25 19 PHE B C 1
ATOM 2080 O O . PHE B 1 19 ? 2.246 -12.906 -17.844 1 98.25 19 PHE B O 1
ATOM 2087 N N . GLN B 1 20 ? 0.397 -14.094 -18.047 1 96.62 20 GLN B N 1
ATOM 2088 C CA . GLN B 1 20 ? 0.791 -14.867 -19.219 1 96.62 20 GLN B CA 1
ATOM 2089 C C . GLN B 1 20 ? 1.023 -13.953 -20.422 1 96.62 20 GLN B C 1
ATOM 2091 O O . GLN B 1 20 ? 0.212 -13.07 -20.703 1 96.62 20 GLN B O 1
ATOM 2096 N N . ALA B 1 21 ? 2.088 -14.281 -21.109 1 96.75 21 ALA B N 1
ATOM 2097 C CA . ALA B 1 21 ? 2.443 -13.492 -22.281 1 96.75 21 ALA B CA 1
ATOM 2098 C C . ALA B 1 21 ? 1.361 -13.586 -23.359 1 96.75 21 ALA B C 1
ATOM 2100 O O . ALA B 1 21 ? 0.809 -14.664 -23.594 1 96.75 21 ALA B O 1
ATOM 2101 N N . GLN B 1 22 ? 0.985 -12.531 -23.891 1 93.62 22 GLN B N 1
ATOM 2102 C CA . GLN B 1 22 ? 0.05 -12.383 -25 1 93.62 22 GLN B CA 1
ATOM 2103 C C . GLN B 1 22 ? 0.605 -11.438 -26.062 1 93.62 22 GLN B C 1
ATOM 2105 O O . GLN B 1 22 ? 1.167 -10.391 -25.734 1 93.62 22 GLN B O 1
ATOM 2110 N N . ASP B 1 23 ? 0.404 -11.727 -27.266 1 92.75 23 ASP B N 1
ATOM 2111 C CA . ASP B 1 23 ? 0.956 -10.922 -28.344 1 92.75 23 ASP B CA 1
ATOM 2112 C C . ASP B 1 23 ? 0.382 -9.508 -28.328 1 92.75 23 ASP B C 1
ATOM 2114 O O . ASP B 1 23 ? -0.836 -9.32 -28.281 1 92.75 23 ASP B O 1
ATOM 2118 N N . GLY B 1 24 ? 1.319 -8.57 -28.234 1 93.94 24 GLY B N 1
ATOM 2119 C CA . GLY B 1 24 ? 0.937 -7.176 -28.406 1 93.94 24 GLY B CA 1
ATOM 2120 C C . GLY B 1 24 ? 0.391 -6.547 -27.141 1 93.94 24 GLY B C 1
ATOM 2121 O O . GLY B 1 24 ? 0.07 -5.355 -27.125 1 93.94 24 GLY B O 1
ATOM 2122 N N . LEU B 1 25 ? 0.315 -7.266 -26.109 1 96.88 25 LEU B N 1
ATOM 2123 C CA . LEU B 1 25 ? -0.25 -6.723 -24.875 1 96.88 25 LEU B CA 1
ATOM 2124 C C . LEU B 1 25 ? 0.784 -6.727 -23.766 1 96.88 25 LEU B C 1
ATOM 2126 O O . LEU B 1 25 ? 1.607 -7.641 -23.672 1 96.88 25 LEU B O 1
ATOM 2130 N N . PRO B 1 26 ? 0.747 -5.695 -22.906 1 98.06 26 PRO B N 1
ATOM 2131 C CA . PRO B 1 26 ? 1.62 -5.723 -21.734 1 98.06 26 PRO B CA 1
ATOM 2132 C C . PRO B 1 26 ? 1.234 -6.816 -20.734 1 98.06 26 PRO B C 1
ATOM 2134 O O . PRO B 1 26 ? 0.089 -6.867 -20.281 1 98.06 26 PRO B O 1
ATOM 2137 N N . THR B 1 27 ? 2.115 -7.727 -20.469 1 98.62 27 THR B N 1
ATOM 2138 C CA . THR B 1 27 ? 1.941 -8.797 -19.5 1 98.62 27 THR B CA 1
ATOM 2139 C C . THR B 1 27 ? 3.164 -8.906 -18.594 1 98.62 27 THR B C 1
ATOM 2141 O O . THR B 1 27 ? 4.238 -8.406 -18.938 1 98.62 27 THR B O 1
ATOM 2144 N N . ILE B 1 28 ? 3.002 -9.492 -17.406 1 98.75 28 ILE B N 1
ATOM 2145 C CA . ILE B 1 28 ? 4.102 -9.656 -16.469 1 98.75 28 ILE B CA 1
ATOM 2146 C C . ILE B 1 28 ? 5.18 -10.547 -17.078 1 98.75 28 ILE B C 1
ATOM 2148 O O . ILE B 1 28 ? 6.363 -10.188 -17.078 1 98.75 28 ILE B O 1
ATOM 2152 N N . GLN B 1 29 ? 4.723 -11.672 -17.641 1 98.62 29 GLN B N 1
ATOM 2153 C CA . GLN B 1 29 ? 5.648 -12.609 -18.266 1 98.62 29 GLN B CA 1
ATOM 2154 C C . GLN B 1 29 ? 6.418 -11.945 -19.406 1 98.62 29 GLN B C 1
ATOM 2156 O O . GLN B 1 29 ? 7.645 -12.047 -19.469 1 98.62 29 GLN B O 1
ATOM 2161 N N . GLY B 1 30 ? 5.676 -11.273 -20.281 1 98.38 30 GLY B N 1
ATOM 2162 C CA . GLY B 1 30 ? 6.32 -10.578 -21.391 1 98.38 30 GLY B CA 1
ATOM 2163 C C . GLY B 1 30 ? 7.363 -9.578 -20.938 1 98.38 30 GLY B C 1
ATOM 2164 O O . GLY B 1 30 ? 8.438 -9.477 -21.531 1 98.38 30 GLY B O 1
ATOM 2165 N N . ALA B 1 31 ? 7.07 -8.844 -19.891 1 98.62 31 ALA B N 1
ATOM 2166 C CA . ALA B 1 31 ? 7.996 -7.84 -19.375 1 98.62 31 ALA B CA 1
ATOM 2167 C C . ALA B 1 31 ? 9.281 -8.484 -18.875 1 98.62 31 ALA B C 1
ATOM 2169 O O . ALA B 1 31 ? 10.383 -8 -19.156 1 98.62 31 ALA B O 1
ATOM 2170 N N . ILE B 1 32 ? 9.164 -9.586 -18.125 1 98.75 32 ILE B N 1
ATOM 2171 C CA . ILE B 1 32 ? 10.328 -10.266 -17.578 1 98.75 32 ILE B CA 1
ATOM 2172 C C . ILE B 1 32 ? 11.156 -10.867 -18.703 1 98.75 32 ILE B C 1
ATOM 2174 O O . ILE B 1 32 ? 12.391 -10.773 -18.688 1 98.75 32 ILE B O 1
ATOM 2178 N N . GLU B 1 33 ? 10.477 -11.453 -19.688 1 98.62 33 GLU B N 1
ATOM 2179 C CA . GLU B 1 33 ? 11.172 -12.047 -20.828 1 98.62 33 GLU B CA 1
ATOM 2180 C C . GLU B 1 33 ? 11.922 -10.992 -21.641 1 98.62 33 GLU B C 1
ATOM 2182 O O . GLU B 1 33 ? 13.047 -11.219 -22.078 1 98.62 33 GLU B O 1
ATOM 2187 N N . ARG B 1 34 ? 11.312 -9.859 -21.797 1 98.25 34 ARG B N 1
ATOM 2188 C CA . ARG B 1 34 ? 11.984 -8.758 -22.484 1 98.25 34 ARG B CA 1
ATOM 2189 C C . ARG B 1 34 ? 13.203 -8.297 -21.688 1 98.25 34 ARG B C 1
ATOM 2191 O O . ARG B 1 34 ? 14.234 -7.949 -22.266 1 98.25 34 ARG B O 1
ATOM 2198 N N . ALA B 1 35 ? 13.07 -8.273 -20.391 1 98.69 35 ALA B N 1
ATOM 2199 C CA . ALA B 1 35 ? 14.195 -7.895 -19.547 1 98.69 35 ALA B CA 1
ATOM 2200 C C . ALA B 1 35 ? 15.344 -8.891 -19.703 1 98.69 35 ALA B C 1
ATOM 2202 O O . ALA B 1 35 ? 16.516 -8.5 -19.75 1 98.69 35 ALA B O 1
ATOM 2203 N N . VAL B 1 36 ? 15.031 -10.18 -19.766 1 98.56 36 VAL B N 1
ATOM 2204 C CA . VAL B 1 36 ? 16.047 -11.219 -19.953 1 98.56 36 VAL B CA 1
ATOM 2205 C C . VAL B 1 36 ? 16.75 -11.008 -21.297 1 98.56 36 VAL B C 1
ATOM 2207 O O . VAL B 1 36 ? 17.984 -11.055 -21.375 1 98.56 36 VAL B O 1
ATOM 2210 N N . LYS B 1 37 ? 15.969 -10.719 -22.297 1 98.62 37 LYS B N 1
ATOM 2211 C CA . LYS B 1 37 ? 16.531 -10.484 -23.625 1 98.62 37 LYS B CA 1
ATOM 2212 C C . LYS B 1 37 ? 17.484 -9.289 -23.625 1 98.62 37 LYS B C 1
ATOM 2214 O O . LYS B 1 37 ? 18.562 -9.352 -24.188 1 98.62 37 LYS B O 1
ATOM 2219 N N . ALA B 1 38 ? 17.078 -8.289 -22.953 1 98.62 38 ALA B N 1
ATOM 2220 C CA . ALA B 1 38 ? 17.891 -7.082 -22.859 1 98.62 38 ALA B CA 1
ATOM 2221 C C . ALA B 1 38 ? 19.172 -7.348 -22.078 1 98.62 38 ALA B C 1
ATOM 2223 O O . ALA B 1 38 ? 20.234 -6.805 -22.406 1 98.62 38 ALA B O 1
ATOM 2224 N N . PHE B 1 39 ? 19.078 -8.203 -21.062 1 98.38 39 PHE B N 1
ATOM 2225 C CA . PHE B 1 39 ? 20.172 -8.516 -20.156 1 98.38 39 PHE B CA 1
ATOM 2226 C C . PHE B 1 39 ? 21.219 -9.383 -20.844 1 98.38 39 PHE B C 1
ATOM 2228 O O . PHE B 1 39 ? 22.406 -9.062 -20.828 1 98.38 39 PHE B O 1
ATOM 2235 N N . CYS B 1 40 ? 20.75 -10.375 -21.594 1 97.62 40 CYS B N 1
ATOM 2236 C CA . CYS B 1 40 ? 21.766 -11.336 -22.016 1 97.62 40 CYS B CA 1
ATOM 2237 C C . CYS B 1 40 ? 21.516 -11.781 -23.453 1 97.62 40 CYS B C 1
ATOM 2239 O O . CYS B 1 40 ? 22.188 -12.688 -23.953 1 97.62 40 CYS B O 1
ATOM 2241 N N . GLY B 1 41 ? 20.5 -11.258 -24.062 1 97.75 41 GLY B N 1
ATOM 2242 C CA . GLY B 1 41 ? 20.281 -11.469 -25.484 1 97.75 41 GLY B CA 1
ATOM 2243 C C . GLY B 1 41 ? 19.469 -12.719 -25.781 1 97.75 41 GLY B C 1
ATOM 2244 O O . GLY B 1 41 ? 19.188 -13.008 -26.953 1 97.75 41 GLY B O 1
ATOM 2245 N N . GLU B 1 42 ? 19.047 -13.43 -24.781 1 96.75 42 GLU B N 1
ATOM 2246 C CA . GLU B 1 42 ? 18.359 -14.695 -24.984 1 96.75 42 GLU B CA 1
ATOM 2247 C C . GLU B 1 42 ? 16.844 -14.492 -25.109 1 96.75 42 GLU B C 1
ATOM 2249 O O . GLU B 1 42 ? 16.25 -13.75 -24.312 1 96.75 42 GLU B O 1
ATOM 2254 N N . ASP B 1 43 ? 16.297 -15.078 -26.141 1 95.69 43 ASP B N 1
ATOM 2255 C CA . ASP B 1 43 ? 14.852 -15.125 -26.312 1 95.69 43 ASP B CA 1
ATOM 2256 C C . ASP B 1 43 ? 14.273 -16.422 -25.75 1 95.69 43 ASP B C 1
ATOM 2258 O O . ASP B 1 43 ? 14.461 -17.5 -26.328 1 95.69 43 ASP B O 1
ATOM 2262 N N . LEU B 1 44 ? 13.672 -16.344 -24.594 1 95.06 44 LEU B N 1
ATOM 2263 C CA . LEU B 1 44 ? 13.227 -17.562 -23.922 1 95.06 44 LEU B CA 1
ATOM 2264 C C . LEU B 1 44 ? 11.82 -17.375 -23.344 1 95.06 44 LEU B C 1
ATOM 2266 O O . LEU B 1 44 ? 11.281 -16.266 -23.359 1 95.06 44 LEU B O 1
ATOM 2270 N N . ARG B 1 45 ? 11.242 -18.453 -23.047 1 94.25 45 ARG B N 1
ATOM 2271 C CA . ARG B 1 45 ? 9.961 -18.453 -22.344 1 94.25 45 ARG B CA 1
ATOM 2272 C C . ARG B 1 45 ? 10.141 -18.875 -20.891 1 94.25 45 ARG B C 1
ATOM 2274 O O . ARG B 1 45 ? 10.648 -19.953 -20.609 1 94.25 45 ARG B O 1
ATOM 2281 N N . LEU B 1 46 ? 9.773 -17.969 -19.984 1 96.25 46 LEU B N 1
ATOM 2282 C CA . LEU B 1 46 ? 9.922 -18.359 -18.594 1 96.25 46 LEU B CA 1
ATOM 2283 C C . LEU B 1 46 ? 8.727 -19.172 -18.125 1 96.25 46 LEU B C 1
ATOM 2285 O O . LEU B 1 46 ? 7.703 -19.234 -18.812 1 96.25 46 LEU B O 1
ATOM 2289 N N . GLN B 1 47 ? 8.93 -19.891 -17.062 1 97.75 47 GLN B N 1
ATOM 2290 C CA . GLN B 1 47 ? 7.891 -20.672 -16.391 1 97.75 47 GLN B CA 1
ATOM 2291 C C . GLN B 1 47 ? 7.543 -20.078 -15.031 1 97.75 47 GLN B C 1
ATOM 2293 O O . GLN B 1 47 ? 8.414 -19.562 -14.328 1 97.75 47 GLN B O 1
ATOM 2298 N N . ALA B 1 48 ? 6.316 -20.156 -14.703 1 98.38 48 ALA B N 1
ATOM 2299 C CA . ALA B 1 48 ? 5.863 -19.562 -13.453 1 98.38 48 ALA B CA 1
ATOM 2300 C C . ALA B 1 48 ? 5.137 -20.594 -12.586 1 98.38 48 ALA B C 1
ATOM 2302 O O . ALA B 1 48 ? 4.609 -21.578 -13.094 1 98.38 48 ALA B O 1
ATOM 2303 N N . ALA B 1 49 ? 5.176 -20.297 -11.273 1 98 49 ALA B N 1
ATOM 2304 C CA . ALA B 1 49 ? 4.453 -21.141 -10.32 1 98 49 ALA B CA 1
ATOM 2305 C C . ALA B 1 49 ? 2.943 -21 -10.5 1 98 49 ALA B C 1
ATOM 2307 O O . ALA B 1 49 ? 2.186 -21.922 -10.172 1 98 49 ALA B O 1
ATOM 2308 N N . GLY B 1 50 ? 2.506 -19.891 -10.93 1 94.12 50 GLY B N 1
ATOM 2309 C CA . GLY B 1 50 ? 1.098 -19.594 -11.148 1 94.12 50 GLY B CA 1
ATOM 2310 C C . GLY B 1 50 ? 0.868 -18.453 -12.125 1 94.12 50 GLY B C 1
ATOM 2311 O O . GLY B 1 50 ? 1.746 -17.625 -12.32 1 94.12 50 GLY B O 1
ATOM 2312 N N . ARG B 1 51 ? -0.278 -18.469 -12.766 1 94.44 51 ARG B N 1
ATOM 2313 C CA . ARG B 1 51 ? -0.688 -17.406 -13.672 1 94.44 51 ARG B CA 1
ATOM 2314 C C . ARG B 1 51 ? -1.811 -16.562 -13.07 1 94.44 51 ARG B C 1
ATOM 2316 O O . ARG B 1 51 ? -2.895 -17.078 -12.789 1 94.44 51 ARG B O 1
ATOM 2323 N N . THR B 1 52 ? -1.511 -15.336 -12.844 1 97.62 52 THR B N 1
ATOM 2324 C CA . THR B 1 52 ? -2.512 -14.453 -12.25 1 97.62 52 THR B CA 1
ATOM 2325 C C . THR B 1 52 ? -3.32 -13.75 -13.336 1 97.62 52 THR B C 1
ATOM 2327 O O . THR B 1 52 ? -2.795 -13.438 -14.406 1 97.62 52 THR B O 1
ATOM 2330 N N . ASP B 1 53 ? -4.574 -13.445 -13.039 1 96.69 53 ASP B N 1
ATOM 2331 C CA . ASP B 1 53 ? -5.473 -12.727 -13.938 1 96.69 53 ASP B CA 1
ATOM 2332 C C . ASP B 1 53 ? -5.039 -11.273 -14.102 1 96.69 53 ASP B C 1
ATOM 2334 O O . ASP B 1 53 ? -4.191 -10.789 -13.352 1 96.69 53 ASP B O 1
ATOM 2338 N N . THR B 1 54 ? -5.625 -10.68 -15.156 1 97.75 54 THR B N 1
ATOM 2339 C CA . THR B 1 54 ? -5.465 -9.242 -15.344 1 97.75 54 THR B CA 1
ATOM 2340 C C . THR B 1 54 ? -5.785 -8.492 -14.055 1 97.75 54 THR B C 1
ATOM 2342 O O . THR B 1 54 ? -6.816 -8.742 -13.43 1 97.75 54 THR B O 1
ATOM 2345 N N . GLY B 1 55 ? -4.84 -7.66 -13.617 1 98.06 55 GLY B N 1
ATOM 2346 C CA . GLY B 1 55 ? -5.094 -6.785 -12.484 1 98.06 55 GLY B CA 1
ATOM 2347 C C . GLY B 1 55 ? -4.672 -7.387 -11.156 1 98.06 55 GLY B C 1
ATOM 2348 O O . GLY B 1 55 ? -4.609 -6.688 -10.141 1 98.06 55 GLY B O 1
ATOM 2349 N N . VAL B 1 56 ? -4.371 -8.695 -11.109 1 98.88 56 VAL B N 1
ATOM 2350 C CA . VAL B 1 56 ? -3.992 -9.359 -9.867 1 98.88 56 VAL B CA 1
ATOM 2351 C C . VAL B 1 56 ? -2.527 -9.07 -9.555 1 98.88 56 VAL B C 1
ATOM 2353 O O . VAL B 1 56 ? -1.686 -9.031 -10.453 1 98.88 56 VAL B O 1
ATOM 2356 N N . HIS B 1 57 ? -2.264 -8.875 -8.281 1 98.94 57 HIS B N 1
ATOM 2357 C CA . HIS B 1 57 ? -0.938 -8.508 -7.801 1 98.94 57 HIS B CA 1
ATOM 2358 C C . HIS B 1 57 ? -0.176 -9.727 -7.297 1 98.94 57 HIS B C 1
ATOM 2360 O O . HIS B 1 57 ? -0.738 -10.82 -7.207 1 98.94 57 HIS B O 1
ATOM 2366 N N . ALA B 1 58 ? 1.097 -9.477 -6.996 1 98.88 58 ALA B N 1
ATOM 2367 C CA . ALA B 1 58 ? 1.867 -10.523 -6.324 1 98.88 58 ALA B CA 1
ATOM 2368 C C . ALA B 1 58 ? 2.914 -9.922 -5.395 1 98.88 58 ALA B C 1
ATOM 2370 O O . ALA B 1 58 ? 3.547 -8.914 -5.727 1 98.88 58 ALA B O 1
ATOM 2371 N N . ARG B 1 59 ? 3.053 -10.555 -4.277 1 98.56 59 ARG B N 1
ATOM 2372 C CA . ARG B 1 59 ? 4.137 -10.273 -3.346 1 98.56 59 ARG B CA 1
ATOM 2373 C C . ARG B 1 59 ? 5.18 -11.383 -3.359 1 98.56 59 ARG B C 1
ATOM 2375 O O . ARG B 1 59 ? 6.293 -11.211 -2.859 1 98.56 59 ARG B O 1
ATOM 2382 N N . GLY B 1 60 ? 4.766 -12.523 -3.953 1 98.69 60 GLY B N 1
ATOM 2383 C CA . GLY B 1 60 ? 5.656 -13.672 -3.904 1 98.69 60 GLY B CA 1
ATOM 2384 C C . GLY B 1 60 ? 5.422 -14.656 -5.035 1 98.69 60 GLY B C 1
ATOM 2385 O O . GLY B 1 60 ? 5.266 -15.859 -4.797 1 98.69 60 GLY B O 1
ATOM 2386 N N . GLN B 1 61 ? 5.336 -14.227 -6.277 1 98.81 61 GLN B N 1
ATOM 2387 C CA . GLN B 1 61 ? 5.367 -15.102 -7.445 1 98.81 61 GLN B CA 1
ATOM 2388 C C . GLN B 1 61 ? 6.75 -15.727 -7.625 1 98.81 61 GLN B C 1
ATOM 2390 O O . GLN B 1 61 ? 7.762 -15.117 -7.266 1 98.81 61 GLN B O 1
ATOM 2395 N N . VAL B 1 62 ? 6.789 -16.922 -8.078 1 98.88 62 VAL B N 1
ATOM 2396 C CA . VAL B 1 62 ? 8.062 -17.578 -8.383 1 98.88 62 VAL B CA 1
ATOM 2397 C C . VAL B 1 62 ? 8.094 -17.984 -9.852 1 98.88 62 VAL B C 1
ATOM 2399 O O . VAL B 1 62 ? 7.145 -18.594 -10.359 1 98.88 62 VAL B O 1
ATOM 2402 N N . VAL B 1 63 ? 9.125 -17.609 -10.508 1 98.81 63 VAL B N 1
ATOM 2403 C CA . VAL B 1 63 ? 9.344 -18.031 -11.891 1 98.81 63 VAL B CA 1
ATOM 2404 C C . VAL B 1 63 ? 10.734 -18.641 -12.031 1 98.81 63 VAL B C 1
ATOM 2406 O O . VAL B 1 63 ? 11.555 -18.547 -11.117 1 98.81 63 VAL B O 1
ATOM 2409 N N . HIS B 1 64 ? 10.969 -19.359 -13.125 1 98.69 64 HIS B N 1
ATOM 2410 C CA . HIS B 1 64 ? 12.344 -19.75 -13.43 1 98.69 64 HIS B CA 1
ATOM 2411 C C . HIS B 1 64 ? 12.672 -19.516 -14.898 1 98.69 64 HIS B C 1
ATOM 2413 O O . HIS B 1 64 ? 11.773 -19.484 -15.742 1 98.69 64 HIS B O 1
ATOM 2419 N N . VAL B 1 65 ? 13.859 -19.297 -15.141 1 98.19 65 VAL B N 1
ATOM 2420 C CA . VAL B 1 65 ? 14.43 -19.172 -16.469 1 98.19 65 VAL B CA 1
ATOM 2421 C C . VAL B 1 65 ? 15.711 -20 -16.578 1 98.19 65 VAL B C 1
ATOM 2423 O O . VAL B 1 65 ? 16.453 -20.109 -15.594 1 98.19 65 VAL B O 1
ATOM 2426 N N . ASP B 1 66 ? 15.875 -20.609 -17.719 1 97.75 66 ASP B N 1
ATOM 2427 C CA . ASP B 1 66 ? 17.125 -21.281 -18.031 1 97.75 66 ASP B CA 1
ATOM 2428 C C . ASP B 1 66 ? 18.031 -20.406 -18.906 1 97.75 66 ASP B C 1
ATOM 2430 O O . ASP B 1 66 ? 17.641 -20 -20 1 97.75 66 ASP B O 1
ATOM 2434 N N . LEU B 1 67 ? 19.203 -20.125 -18.359 1 97.75 67 LEU B N 1
ATOM 2435 C CA . LEU B 1 67 ? 20.109 -19.25 -19.094 1 97.75 67 LEU B CA 1
ATOM 2436 C C . LEU B 1 67 ? 21.328 -20.016 -19.578 1 97.75 67 LEU B C 1
ATOM 2438 O O . LEU B 1 67 ? 21.781 -20.969 -18.938 1 97.75 67 LEU B O 1
ATOM 2442 N N . ALA B 1 68 ? 21.859 -19.531 -20.719 1 97 68 ALA B N 1
ATOM 2443 C CA . ALA B 1 68 ? 23 -20.203 -21.359 1 97 68 ALA B CA 1
ATOM 2444 C C . ALA B 1 68 ? 24.266 -20.062 -20.516 1 97 68 ALA B C 1
ATOM 2446 O O . ALA B 1 68 ? 25.047 -21 -20.375 1 97 68 ALA B O 1
ATOM 2447 N N . LYS B 1 69 ? 24.438 -18.875 -19.969 1 96.69 69 LYS B N 1
ATOM 2448 C CA . LYS B 1 69 ? 25.625 -18.578 -19.172 1 96.69 69 LYS B CA 1
ATOM 2449 C C . LYS B 1 69 ? 25.359 -18.719 -17.688 1 96.69 69 LYS B C 1
ATOM 2451 O O . LYS B 1 69 ? 24.25 -18.406 -17.219 1 96.69 69 LYS B O 1
ATOM 2456 N N . ASP B 1 70 ? 26.391 -19.172 -16.984 1 97.19 70 ASP B N 1
ATOM 2457 C CA . ASP B 1 70 ? 26.328 -19.297 -15.531 1 97.19 70 ASP B CA 1
ATOM 2458 C C . ASP B 1 70 ? 26.625 -17.984 -14.836 1 97.19 70 ASP B C 1
ATOM 2460 O O . ASP B 1 70 ? 27.75 -17.766 -14.367 1 97.19 70 ASP B O 1
ATOM 2464 N N . TRP B 1 71 ? 25.703 -17.141 -14.68 1 97.69 71 TRP B N 1
ATOM 2465 C CA . TRP B 1 71 ? 25.844 -15.852 -14.031 1 97.69 71 TRP B CA 1
ATOM 2466 C C . TRP B 1 71 ? 25.75 -15.984 -12.516 1 97.69 71 TRP B C 1
ATOM 2468 O O . TRP B 1 71 ? 24.984 -16.812 -12.008 1 97.69 71 TRP B O 1
ATOM 2478 N N . PRO B 1 72 ? 26.5 -15.148 -11.805 1 98.31 72 PRO B N 1
ATOM 2479 C CA . PRO B 1 72 ? 26.109 -15.023 -10.398 1 98.31 72 PRO B CA 1
ATOM 2480 C C . PRO B 1 72 ? 24.641 -14.625 -10.219 1 98.31 72 PRO B C 1
ATOM 2482 O O . PRO B 1 72 ? 24.141 -13.781 -10.961 1 98.31 72 PRO B O 1
ATOM 2485 N N . ALA B 1 73 ? 23.969 -15.266 -9.281 1 98.44 73 ALA B N 1
ATOM 2486 C CA . ALA B 1 73 ? 22.531 -15.023 -9.078 1 98.44 73 ALA B CA 1
ATOM 2487 C C . ALA B 1 73 ? 22.266 -13.547 -8.836 1 98.44 73 ALA B C 1
ATOM 2489 O O . ALA B 1 73 ? 21.266 -13.008 -9.32 1 98.44 73 ALA B O 1
ATOM 2490 N N . GLU B 1 74 ? 23.141 -12.914 -8.094 1 97.94 74 GLU B N 1
ATOM 2491 C CA . GLU B 1 74 ? 22.984 -11.492 -7.801 1 97.94 74 GLU B CA 1
ATOM 2492 C C . GLU B 1 74 ? 23.047 -10.656 -9.078 1 97.94 74 GLU B C 1
ATOM 2494 O O . GLU B 1 74 ? 22.344 -9.648 -9.195 1 97.94 74 GLU B O 1
ATOM 2499 N N . THR B 1 75 ? 23.844 -11.055 -9.969 1 98.56 75 THR B N 1
ATOM 2500 C CA . THR B 1 75 ? 23.938 -10.375 -11.258 1 98.56 75 THR B CA 1
ATOM 2501 C C . THR B 1 75 ? 22.625 -10.5 -12.031 1 98.56 75 THR B C 1
ATOM 2503 O O . THR B 1 75 ? 22.141 -9.523 -12.602 1 98.56 75 THR B O 1
ATOM 2506 N N . VAL B 1 76 ? 22.031 -11.695 -12.008 1 98.62 76 VAL B N 1
ATOM 2507 C CA . VAL B 1 76 ? 20.766 -11.938 -12.68 1 98.62 76 VAL B CA 1
ATOM 2508 C C . VAL B 1 76 ? 19.688 -11.039 -12.078 1 98.62 76 VAL B C 1
ATOM 2510 O O . VAL B 1 76 ? 18.984 -10.328 -12.797 1 98.62 76 VAL B O 1
ATOM 2513 N N . ARG B 1 77 ? 19.609 -11.023 -10.766 1 98.75 77 ARG B N 1
ATOM 2514 C CA . ARG B 1 77 ? 18.625 -10.203 -10.062 1 98.75 77 ARG B CA 1
ATOM 2515 C C . ARG B 1 77 ? 18.781 -8.734 -10.422 1 98.75 77 ARG B C 1
ATOM 2517 O O . ARG B 1 77 ? 17.812 -8.07 -10.797 1 98.75 77 ARG B O 1
ATOM 2524 N N . ASN B 1 78 ? 20.016 -8.234 -10.344 1 98.5 78 ASN B N 1
ATOM 2525 C CA . ASN B 1 78 ? 20.281 -6.816 -10.547 1 98.5 78 ASN B CA 1
ATOM 2526 C C . ASN B 1 78 ? 20.031 -6.402 -12 1 98.5 78 ASN B C 1
ATOM 2528 O O . ASN B 1 78 ? 19.453 -5.352 -12.258 1 98.5 78 ASN B O 1
ATOM 2532 N N . ALA B 1 79 ? 20.5 -7.227 -12.883 1 98.69 79 ALA B N 1
ATOM 2533 C CA . ALA B 1 79 ? 20.328 -6.922 -14.297 1 98.69 79 ALA B CA 1
ATOM 2534 C C . ALA B 1 79 ? 18.859 -6.895 -14.68 1 98.69 79 ALA B C 1
ATOM 2536 O O . ALA B 1 79 ? 18.406 -5.984 -15.391 1 98.69 79 ALA B O 1
ATOM 2537 N N . LEU B 1 80 ? 18.125 -7.898 -14.234 1 98.81 80 LEU B N 1
ATOM 2538 C CA . LEU B 1 80 ? 16.703 -7.926 -14.555 1 98.81 80 LEU B CA 1
ATOM 2539 C C . LEU B 1 80 ? 15.984 -6.703 -13.977 1 98.81 80 LEU B C 1
ATOM 2541 O O . LEU B 1 80 ? 15.188 -6.066 -14.672 1 98.81 80 LEU B O 1
ATOM 2545 N N . ASN B 1 81 ? 16.281 -6.363 -12.758 1 98.81 81 ASN B N 1
ATOM 2546 C CA . ASN B 1 81 ? 15.664 -5.188 -12.156 1 98.81 81 ASN B CA 1
ATOM 2547 C C . ASN B 1 81 ? 16.016 -3.914 -12.922 1 98.81 81 ASN B C 1
ATOM 2549 O O . ASN B 1 81 ? 15.188 -3.012 -13.047 1 98.81 81 ASN B O 1
ATOM 2553 N N . ALA B 1 82 ? 17.203 -3.842 -13.422 1 98.62 82 ALA B N 1
ATOM 2554 C CA . ALA B 1 82 ? 17.625 -2.68 -14.203 1 98.62 82 ALA B CA 1
ATOM 2555 C C . ALA B 1 82 ? 16.797 -2.561 -15.484 1 98.62 82 ALA B C 1
ATOM 2557 O O . ALA B 1 82 ? 16.406 -1.46 -15.875 1 98.62 82 ALA B O 1
ATOM 2558 N N . HIS B 1 83 ? 16.5 -3.678 -16.031 1 98.69 83 HIS B N 1
ATOM 2559 C CA . HIS B 1 83 ? 15.828 -3.668 -17.328 1 98.69 83 HIS B CA 1
ATOM 2560 C C . HIS B 1 83 ? 14.312 -3.646 -17.172 1 98.69 83 HIS B C 1
ATOM 2562 O O . HIS B 1 83 ? 13.578 -3.48 -18.141 1 98.69 83 HIS B O 1
ATOM 2568 N N . LEU B 1 84 ? 13.859 -3.777 -15.977 1 98.56 84 LEU B N 1
ATOM 2569 C CA . LEU B 1 84 ? 12.422 -3.768 -15.719 1 98.56 84 LEU B CA 1
ATOM 2570 C C . LEU B 1 84 ? 11.93 -2.354 -15.43 1 98.56 84 LEU B C 1
ATOM 2572 O O . LEU B 1 84 ? 10.727 -2.096 -15.453 1 98.56 84 LEU B O 1
ATOM 2576 N N . VAL B 1 85 ? 12.867 -1.466 -15.203 1 94.81 85 VAL B N 1
ATOM 2577 C CA . VAL B 1 85 ? 12.484 -0.073 -15 1 94.81 85 VAL B CA 1
ATOM 2578 C C . VAL B 1 85 ? 11.852 0.481 -16.281 1 94.81 85 VAL B C 1
ATOM 2580 O O . VAL B 1 85 ? 12.383 0.285 -17.375 1 94.81 85 VAL B O 1
ATOM 2583 N N . PRO B 1 86 ? 10.633 1.076 -16.172 1 95.56 86 PRO B N 1
ATOM 2584 C CA . PRO B 1 86 ? 9.945 1.537 -14.961 1 95.56 86 PRO B CA 1
ATOM 2585 C C . PRO B 1 86 ? 8.75 0.66 -14.602 1 95.56 86 PRO B C 1
ATOM 2587 O O . PRO B 1 86 ? 7.844 1.11 -13.891 1 95.56 86 PRO B O 1
ATOM 2590 N N . GLN B 1 87 ? 8.727 -0.57 -15.125 1 97.88 87 GLN B N 1
ATOM 2591 C CA . GLN B 1 87 ? 7.582 -1.437 -14.852 1 97.88 87 GLN B CA 1
ATOM 2592 C C . GLN B 1 87 ? 7.453 -1.731 -13.359 1 97.88 87 GLN B C 1
ATOM 2594 O O . GLN B 1 87 ? 8.461 -1.884 -12.664 1 97.88 87 GLN B O 1
ATOM 2599 N N . PRO B 1 88 ? 6.258 -1.803 -12.852 1 98.62 88 PRO B N 1
ATOM 2600 C CA . PRO B 1 88 ? 6.074 -2.15 -11.438 1 98.62 88 PRO B CA 1
ATOM 2601 C C . PRO B 1 88 ? 6.246 -3.645 -11.172 1 98.62 88 PRO B C 1
ATOM 2603 O O . PRO B 1 88 ? 5.32 -4.301 -10.688 1 98.62 88 PRO B O 1
ATOM 2606 N N . ILE B 1 89 ? 7.344 -4.148 -11.516 1 98.88 89 ILE B N 1
ATOM 2607 C CA . ILE B 1 89 ? 7.809 -5.516 -11.312 1 98.88 89 ILE B CA 1
ATOM 2608 C C . ILE B 1 89 ? 9.195 -5.5 -10.68 1 98.88 89 ILE B C 1
ATOM 2610 O O . ILE B 1 89 ? 10.062 -4.719 -11.086 1 98.88 89 ILE B O 1
ATOM 2614 N N . ALA B 1 90 ? 9.383 -6.32 -9.695 1 98.94 90 ALA B N 1
ATOM 2615 C CA . ALA B 1 90 ? 10.688 -6.402 -9.055 1 98.94 90 ALA B CA 1
ATOM 2616 C C . ALA B 1 90 ? 11.094 -7.855 -8.828 1 98.94 90 ALA B C 1
ATOM 2618 O O . ALA B 1 90 ? 10.281 -8.68 -8.398 1 98.94 90 ALA B O 1
ATOM 2619 N N . VAL B 1 91 ? 12.305 -8.18 -9.18 1 98.94 91 VAL B N 1
ATOM 2620 C CA . VAL B 1 91 ? 12.922 -9.438 -8.766 1 98.94 91 VAL B CA 1
ATOM 2621 C C . VAL B 1 91 ? 13.492 -9.281 -7.355 1 98.94 91 VAL B C 1
ATOM 2623 O O . VAL B 1 91 ? 14.5 -8.594 -7.16 1 98.94 91 VAL B O 1
ATOM 2626 N N . LEU B 1 92 ? 12.898 -9.93 -6.445 1 98.81 92 LEU B N 1
ATOM 2627 C CA . LEU B 1 92 ? 13.289 -9.789 -5.047 1 98.81 92 LEU B CA 1
ATOM 2628 C C . LEU B 1 92 ? 14.516 -10.633 -4.734 1 98.81 92 LEU B C 1
ATOM 2630 O O . LEU B 1 92 ? 15.406 -10.188 -4 1 98.81 92 LEU B O 1
ATOM 2634 N N . GLU B 1 93 ? 14.508 -11.828 -5.258 1 98.69 93 GLU B N 1
ATOM 2635 C CA . GLU B 1 93 ? 15.57 -12.797 -5.035 1 98.69 93 GLU B CA 1
ATOM 2636 C C . GLU B 1 93 ? 15.844 -13.617 -6.297 1 98.69 93 GLU B C 1
ATOM 2638 O O . GLU B 1 93 ? 14.938 -13.859 -7.098 1 98.69 93 GLU B O 1
ATOM 2643 N N . ALA B 1 94 ? 17.047 -13.969 -6.484 1 98.75 94 ALA B N 1
ATOM 2644 C CA . ALA B 1 94 ? 17.469 -14.914 -7.512 1 98.75 94 ALA B CA 1
ATOM 2645 C C . ALA B 1 94 ? 18.391 -15.984 -6.926 1 98.75 94 ALA B C 1
ATOM 2647 O O . ALA B 1 94 ? 19.234 -15.68 -6.078 1 98.75 94 ALA B O 1
ATOM 2648 N N . SER B 1 95 ? 18.203 -17.188 -7.352 1 98.69 95 SER B N 1
ATOM 2649 C CA . SER B 1 95 ? 19.094 -18.281 -6.965 1 98.69 95 SER B CA 1
ATOM 2650 C C . SER B 1 95 ? 19.156 -19.344 -8.055 1 98.69 95 SER B C 1
ATOM 2652 O O . SER B 1 95 ? 18.266 -19.438 -8.898 1 98.69 95 SER B O 1
ATOM 2654 N N . VAL B 1 96 ? 20.203 -20.078 -8.039 1 98.31 96 VAL B N 1
ATOM 2655 C CA . VAL B 1 96 ? 20.281 -21.234 -8.938 1 98.31 96 VAL B CA 1
ATOM 2656 C C . VAL B 1 96 ? 19.422 -22.359 -8.383 1 98.31 96 VAL B C 1
ATOM 2658 O O . VAL B 1 96 ? 19.562 -22.75 -7.223 1 98.31 96 VAL B O 1
ATOM 2661 N N . ALA B 1 97 ? 18.547 -22.844 -9.188 1 98.12 97 ALA B N 1
ATOM 2662 C CA . ALA B 1 97 ? 17.641 -23.906 -8.75 1 98.12 97 ALA B CA 1
ATOM 2663 C C . ALA B 1 97 ? 18.344 -25.266 -8.75 1 98.12 97 ALA B C 1
ATOM 2665 O O . ALA B 1 97 ? 19.234 -25.516 -9.57 1 98.12 97 ALA B O 1
ATOM 2666 N N . PRO B 1 98 ? 17.969 -26.141 -7.832 1 96.19 98 PRO B N 1
ATOM 2667 C CA . PRO B 1 98 ? 18.484 -27.5 -7.891 1 96.19 98 PRO B CA 1
ATOM 2668 C C . PRO B 1 98 ? 18.094 -28.234 -9.172 1 96.19 98 PRO B C 1
ATOM 2670 O O . PRO B 1 98 ? 17.141 -27.844 -9.844 1 96.19 98 PRO B O 1
ATOM 2673 N N . GLU B 1 99 ? 18.859 -29.25 -9.43 1 95.5 99 GLU B N 1
ATOM 2674 C CA . GLU B 1 99 ? 18.547 -30.062 -10.602 1 95.5 99 GLU B CA 1
ATOM 2675 C C . GLU B 1 99 ? 17.141 -30.641 -10.523 1 95.5 99 GLU B C 1
ATOM 2677 O O . GLU B 1 99 ? 16.719 -31.125 -9.477 1 95.5 99 GLU B O 1
ATOM 2682 N N . GLY B 1 100 ? 16.438 -30.5 -11.57 1 96.31 100 GLY B N 1
ATOM 2683 C CA . GLY B 1 100 ? 15.117 -31.094 -11.664 1 96.31 100 GLY B CA 1
ATOM 2684 C C . GLY B 1 100 ? 14.023 -30.188 -11.109 1 96.31 100 GLY B C 1
ATOM 2685 O O . GLY B 1 100 ? 12.836 -30.484 -11.258 1 96.31 100 GLY B O 1
ATOM 2686 N N . TRP B 1 101 ? 14.453 -29.094 -10.461 1 98 101 TRP B N 1
ATOM 2687 C CA . TRP B 1 101 ? 13.477 -28.172 -9.875 1 98 101 TRP B CA 1
ATOM 2688 C C . TRP B 1 101 ? 12.703 -27.438 -10.961 1 98 101 TRP B C 1
ATOM 2690 O O . TRP B 1 101 ? 13.273 -27.031 -11.977 1 98 101 TRP B O 1
ATOM 2700 N N . HIS B 1 102 ? 11.383 -27.266 -10.789 1 98.38 102 HIS B N 1
ATOM 2701 C CA . HIS B 1 102 ? 10.492 -26.578 -11.711 1 98.38 102 HIS B CA 1
ATOM 2702 C C . HIS B 1 102 ? 9.523 -25.656 -10.961 1 98.38 102 HIS B C 1
ATOM 2704 O O . HIS B 1 102 ? 8.875 -26.094 -10.008 1 98.38 102 HIS B O 1
ATOM 2710 N N . ALA B 1 103 ? 9.469 -24.391 -11.414 1 98.44 103 ALA B N 1
ATOM 2711 C CA . ALA B 1 103 ? 8.672 -23.406 -10.695 1 98.44 103 ALA B CA 1
ATOM 2712 C C . ALA B 1 103 ? 7.238 -23.891 -10.5 1 98.44 103 ALA B C 1
ATOM 2714 O O . ALA B 1 103 ? 6.652 -23.703 -9.438 1 98.44 103 ALA B O 1
ATOM 2715 N N . ARG B 1 104 ? 6.68 -24.516 -11.477 1 97.12 104 ARG B N 1
ATOM 2716 C CA . ARG B 1 104 ? 5.281 -24.922 -11.453 1 97.12 104 ARG B CA 1
ATOM 2717 C C . ARG B 1 104 ? 5.125 -26.297 -10.812 1 97.12 104 ARG B C 1
ATOM 2719 O O . ARG B 1 104 ? 4.359 -26.469 -9.859 1 97.12 104 ARG B O 1
ATOM 2726 N N . PHE B 1 105 ? 5.934 -27.25 -11.227 1 96.94 105 PHE B N 1
ATOM 2727 C CA . PHE B 1 105 ? 5.66 -28.641 -10.93 1 96.94 105 PHE B CA 1
ATOM 2728 C C . PHE B 1 105 ? 6.238 -29.031 -9.578 1 96.94 105 PHE B C 1
ATOM 2730 O O . PHE B 1 105 ? 5.789 -30 -8.961 1 96.94 105 PHE B O 1
ATOM 2737 N N . SER B 1 106 ? 7.254 -28.328 -9.141 1 98.31 106 SER B N 1
ATOM 2738 C CA . SER B 1 106 ? 7.852 -28.609 -7.844 1 98.31 106 SER B CA 1
ATOM 2739 C C . SER B 1 106 ? 7.117 -27.891 -6.723 1 98.31 106 SER B C 1
ATOM 2741 O O . SER B 1 106 ? 7.395 -28.109 -5.543 1 98.31 106 SER B O 1
ATOM 2743 N N . ALA B 1 107 ? 6.191 -26.984 -7.102 1 98.12 107 ALA B N 1
ATOM 2744 C CA . ALA B 1 107 ? 5.461 -26.219 -6.094 1 98.12 107 ALA B CA 1
ATOM 2745 C C . ALA B 1 107 ? 4.535 -27.125 -5.285 1 98.12 107 ALA B C 1
ATOM 2747 O O . ALA B 1 107 ? 3.826 -27.953 -5.848 1 98.12 107 ALA B O 1
ATOM 2748 N N . LYS B 1 108 ? 4.492 -26.906 -3.969 1 98.31 108 LYS B N 1
ATOM 2749 C CA . LYS B 1 108 ? 3.68 -27.719 -3.061 1 98.31 108 LYS B CA 1
ATOM 2750 C C . LYS B 1 108 ? 2.496 -26.906 -2.525 1 98.31 108 LYS B C 1
ATOM 2752 O O . LYS B 1 108 ? 1.55 -27.484 -1.979 1 98.31 108 LYS B O 1
ATOM 2757 N N . GLU B 1 109 ? 2.625 -25.672 -2.656 1 98.5 109 GLU B N 1
ATOM 2758 C CA . GLU B 1 109 ? 1.575 -24.797 -2.129 1 98.5 109 GLU B CA 1
ATOM 2759 C C . GLU B 1 109 ? 1.623 -23.422 -2.777 1 98.5 109 GLU B C 1
ATOM 2761 O O . GLU B 1 109 ? 2.703 -22.875 -3.027 1 98.5 109 GLU B O 1
ATOM 2766 N N . ARG B 1 110 ? 0.486 -22.922 -3.068 1 98.62 110 ARG B N 1
ATOM 2767 C CA . ARG B 1 110 ? 0.305 -21.516 -3.396 1 98.62 110 ARG B CA 1
ATOM 2768 C C . ARG B 1 110 ? -0.591 -20.828 -2.371 1 98.62 110 ARG B C 1
ATOM 2770 O O . ARG B 1 110 ? -1.591 -21.391 -1.931 1 98.62 110 ARG B O 1
ATOM 2777 N N . ARG B 1 111 ? -0.194 -19.609 -2.014 1 98.81 111 ARG B N 1
ATOM 2778 C CA . ARG B 1 111 ? -0.95 -18.844 -1.033 1 98.81 111 ARG B CA 1
ATOM 2779 C C . ARG B 1 111 ? -1.426 -17.516 -1.625 1 98.81 111 ARG B C 1
ATOM 2781 O O . ARG B 1 111 ? -0.664 -16.828 -2.303 1 98.81 111 ARG B O 1
ATOM 2788 N N . TYR B 1 112 ? -2.67 -17.25 -1.34 1 98.88 112 TYR B N 1
ATOM 2789 C CA . TYR B 1 112 ? -3.279 -16.016 -1.812 1 98.88 112 TYR B CA 1
ATOM 2790 C C . TYR B 1 112 ? -3.867 -15.219 -0.653 1 98.88 112 TYR B C 1
ATOM 2792 O O . TYR B 1 112 ? -4.363 -15.797 0.316 1 98.88 112 TYR B O 1
ATOM 2800 N N . LEU B 1 113 ? -3.764 -13.938 -0.79 1 98.94 113 LEU B N 1
ATOM 2801 C CA . LEU B 1 113 ? -4.457 -12.984 0.072 1 98.94 113 LEU B CA 1
ATOM 2802 C C . LEU B 1 113 ? -5.434 -12.133 -0.732 1 98.94 113 LEU B C 1
ATOM 2804 O O . LEU B 1 113 ? -5.082 -11.617 -1.794 1 98.94 113 LEU B O 1
ATOM 2808 N N . TYR B 1 114 ? -6.629 -12.125 -0.285 1 98.94 114 TYR B N 1
ATOM 2809 C CA . TYR B 1 114 ? -7.594 -11.18 -0.836 1 98.94 114 TYR B CA 1
ATOM 2810 C C . TYR B 1 114 ? -7.922 -10.086 0.171 1 98.94 114 TYR B C 1
ATOM 2812 O O . TYR B 1 114 ? -8.305 -10.375 1.307 1 98.94 114 TYR B O 1
ATOM 2820 N N . ARG B 1 115 ? -7.824 -8.805 -0.252 1 98.94 115 ARG B N 1
ATOM 2821 C CA . ARG B 1 115 ? -8.047 -7.668 0.63 1 98.94 115 ARG B CA 1
ATOM 2822 C C . ARG B 1 115 ? -9.352 -6.949 0.281 1 98.94 115 ARG B C 1
ATOM 2824 O O . ARG B 1 115 ? -9.5 -6.434 -0.828 1 98.94 115 ARG B O 1
ATOM 2831 N N . ILE B 1 116 ? -10.234 -6.941 1.238 1 98.94 116 ILE B N 1
ATOM 2832 C CA . ILE B 1 116 ? -11.461 -6.16 1.119 1 98.94 116 ILE B CA 1
ATOM 2833 C C . ILE B 1 116 ? -11.398 -4.949 2.047 1 98.94 116 ILE B C 1
ATOM 2835 O O . ILE B 1 116 ? -11.188 -5.098 3.254 1 98.94 116 ILE B O 1
ATOM 2839 N N . LEU B 1 117 ? -11.461 -3.785 1.51 1 98.94 117 LEU B N 1
ATOM 2840 C CA . LEU B 1 117 ? -11.672 -2.594 2.322 1 98.94 117 LEU B CA 1
ATOM 2841 C C . LEU B 1 117 ? -13.156 -2.404 2.627 1 98.94 117 LEU B C 1
ATOM 2843 O O . LEU B 1 117 ? -13.945 -2.096 1.73 1 98.94 117 LEU B O 1
ATOM 2847 N N . ASN B 1 118 ? -13.5 -2.602 3.871 1 98.88 118 ASN B N 1
ATOM 2848 C CA . ASN B 1 118 ? -14.898 -2.625 4.289 1 98.88 118 ASN B CA 1
ATOM 2849 C C . ASN B 1 118 ? -15.25 -1.405 5.137 1 98.88 118 ASN B C 1
ATOM 2851 O O . ASN B 1 118 ? -15.219 -1.466 6.367 1 98.88 118 ASN B O 1
ATOM 2855 N N . ARG B 1 119 ? -15.578 -0.305 4.453 1 98.19 119 ARG B N 1
ATOM 2856 C CA . ARG B 1 119 ? -15.984 0.963 5.055 1 98.19 119 ARG B CA 1
ATOM 2857 C C . ARG B 1 119 ? -16.75 1.821 4.051 1 98.19 119 ARG B C 1
ATOM 2859 O O . ARG B 1 119 ? -16.797 1.503 2.861 1 98.19 119 ARG B O 1
ATOM 2866 N N . MET B 1 120 ? -17.344 2.873 4.504 1 97.19 120 MET B N 1
ATOM 2867 C CA . MET B 1 120 ? -18.141 3.73 3.633 1 97.19 120 MET B CA 1
ATOM 2868 C C . MET B 1 120 ? -17.25 4.523 2.684 1 97.19 120 MET B C 1
ATOM 2870 O O . MET B 1 120 ? -17.531 4.613 1.487 1 97.19 120 MET B O 1
ATOM 2874 N N . ALA B 1 121 ? -16.141 5.098 3.195 1 98.25 121 ALA B N 1
ATOM 2875 C CA . ALA B 1 121 ? -15.266 5.953 2.404 1 98.25 121 ALA B CA 1
ATOM 2876 C C . ALA B 1 121 ? -14.453 5.129 1.409 1 98.25 121 ALA B C 1
ATOM 2878 O O . ALA B 1 121 ? -13.969 4.043 1.739 1 98.25 121 ALA B O 1
ATOM 2879 N N . PRO B 1 122 ? -14.328 5.586 0.217 1 98.31 122 PRO B N 1
ATOM 2880 C CA . PRO B 1 122 ? -13.5 4.879 -0.767 1 98.31 122 PRO B CA 1
ATOM 2881 C C . PRO B 1 122 ? -12.016 4.91 -0.424 1 98.31 122 PRO B C 1
ATOM 2883 O O . PRO B 1 122 ? -11.586 5.711 0.409 1 98.31 122 PRO B O 1
ATOM 2886 N N . PRO B 1 123 ? -11.289 3.965 -0.97 1 98.19 123 PRO B N 1
ATOM 2887 C CA . PRO B 1 123 ? -9.844 4.043 -0.766 1 98.19 123 PRO B CA 1
ATOM 2888 C C . PRO B 1 123 ? -9.211 5.234 -1.482 1 98.19 123 PRO B C 1
ATOM 2890 O O . PRO B 1 123 ? -9.617 5.574 -2.598 1 98.19 123 PRO B O 1
ATOM 2893 N N . ALA B 1 124 ? -8.281 5.883 -0.838 1 98.31 124 ALA B N 1
ATOM 2894 C CA . ALA B 1 124 ? -7.426 6.879 -1.486 1 98.31 124 ALA B CA 1
ATOM 2895 C C . ALA B 1 124 ? -6.039 6.309 -1.772 1 98.31 124 ALA B C 1
ATOM 2897 O O . ALA B 1 124 ? -5.648 6.168 -2.932 1 98.31 124 ALA B O 1
ATOM 2898 N N . LEU B 1 125 ? -5.438 5.758 -0.76 1 98.06 125 LEU B N 1
ATOM 2899 C CA . LEU B 1 125 ? -4.078 5.234 -0.854 1 98.06 125 LEU B CA 1
ATOM 2900 C C . LEU B 1 125 ? -4.066 3.867 -1.526 1 98.06 125 LEU B C 1
ATOM 2902 O O . LEU B 1 125 ? -3.129 3.537 -2.256 1 98.06 125 LEU B O 1
ATOM 2906 N N . ASP B 1 126 ? -5.18 3.123 -1.395 1 97.69 126 ASP B N 1
ATOM 2907 C CA . ASP B 1 126 ? -5.172 1.732 -1.836 1 97.69 126 ASP B CA 1
ATOM 2908 C C . ASP B 1 126 ? -6.059 1.543 -3.064 1 97.69 126 ASP B C 1
ATOM 2910 O O . ASP B 1 126 ? -6.586 0.452 -3.297 1 97.69 126 ASP B O 1
ATOM 2914 N N . GLN B 1 127 ? -6.258 2.645 -3.789 1 97 127 GLN B N 1
ATOM 2915 C CA . GLN B 1 127 ? -6.988 2.504 -5.047 1 97 127 GLN B CA 1
ATOM 2916 C C . GLN B 1 127 ? -6.336 1.46 -5.945 1 97 127 GLN B C 1
ATOM 2918 O O . GLN B 1 127 ? -5.117 1.472 -6.141 1 97 127 GLN B O 1
ATOM 2923 N N . GLY B 1 128 ? -7.18 0.514 -6.406 1 97.12 128 GLY B N 1
ATOM 2924 C CA . GLY B 1 128 ? -6.688 -0.522 -7.301 1 97.12 128 GLY B CA 1
ATOM 2925 C C . GLY B 1 128 ? -5.945 -1.63 -6.578 1 97.12 128 GLY B C 1
ATOM 2926 O O . GLY B 1 128 ? -5.332 -2.49 -7.215 1 97.12 128 GLY B O 1
ATOM 2927 N N . ARG B 1 129 ? -6.027 -1.633 -5.215 1 98.38 129 ARG B N 1
ATOM 2928 C CA . ARG B 1 129 ? -5.258 -2.609 -4.453 1 98.38 129 ARG B CA 1
ATOM 2929 C C . ARG B 1 129 ? -6.137 -3.318 -3.428 1 98.38 129 ARG B C 1
ATOM 2931 O O . ARG B 1 129 ? -5.648 -4.133 -2.639 1 98.38 129 ARG B O 1
ATOM 2938 N N . VAL B 1 130 ? -7.379 -2.912 -3.395 1 98.81 130 VAL B N 1
ATOM 2939 C CA . VAL B 1 130 ? -8.367 -3.525 -2.516 1 98.81 130 VAL B CA 1
ATOM 2940 C C . VAL B 1 130 ? -9.719 -3.582 -3.223 1 98.81 130 VAL B C 1
ATOM 2942 O O . VAL B 1 130 ? -9.969 -2.818 -4.16 1 98.81 130 VAL B O 1
ATOM 2945 N N . TRP B 1 131 ? -10.547 -4.516 -2.781 1 98.88 131 TRP B N 1
ATOM 2946 C CA . TRP B 1 131 ? -11.961 -4.48 -3.123 1 98.88 131 TRP B CA 1
ATOM 2947 C C . TRP B 1 131 ? -12.742 -3.641 -2.117 1 98.88 131 TRP B C 1
ATOM 2949 O O . TRP B 1 131 ? -12.828 -3.996 -0.939 1 98.88 131 TRP B O 1
ATOM 2959 N N . HIS B 1 132 ? -13.242 -2.494 -2.547 1 98.81 132 HIS B N 1
ATOM 2960 C CA . HIS B 1 132 ? -14.023 -1.622 -1.676 1 98.81 132 HIS B CA 1
ATOM 2961 C C . HIS B 1 132 ? -15.461 -2.115 -1.549 1 98.81 132 HIS B C 1
ATOM 2963 O O . HIS B 1 132 ? -16.172 -2.219 -2.549 1 98.81 132 HIS B O 1
ATOM 2969 N N . VAL B 1 133 ? -15.828 -2.477 -0.374 1 98.81 133 VAL B N 1
ATOM 2970 C CA . VAL B 1 133 ? -17.188 -2.914 -0.067 1 98.81 133 VAL B CA 1
ATOM 2971 C C . VAL B 1 133 ? -17.781 -2.02 1.017 1 98.81 133 VAL B C 1
ATOM 2973 O O . VAL B 1 133 ? -17.297 -1.994 2.148 1 98.81 133 VAL B O 1
ATOM 2976 N N . LYS B 1 134 ? -18.875 -1.31 0.723 1 98 134 LYS B N 1
ATOM 2977 C CA . LYS B 1 134 ? -19.5 -0.37 1.646 1 98 134 LYS B CA 1
ATOM 2978 C C . LYS B 1 134 ? -20.328 -1.104 2.705 1 98 134 LYS B C 1
ATOM 2980 O O . LYS B 1 134 ? -20.297 -0.738 3.881 1 98 134 LYS B O 1
ATOM 2985 N N . LYS B 1 135 ? -21.031 -2.109 2.264 1 98.31 135 LYS B N 1
ATOM 2986 C CA . LYS B 1 135 ? -21.875 -2.85 3.197 1 98.31 135 LYS B CA 1
ATOM 2987 C C . LYS B 1 135 ? -21.031 -3.557 4.258 1 98.31 135 LYS B C 1
ATOM 2989 O O . LYS B 1 135 ? -20.016 -4.176 3.941 1 98.31 135 LYS B O 1
ATOM 2994 N N . PRO B 1 136 ? -21.438 -3.4 5.52 1 98.5 136 PRO B N 1
ATOM 2995 C CA . PRO B 1 136 ? -20.688 -4.102 6.562 1 98.5 136 PRO B CA 1
ATOM 2996 C C . PRO B 1 136 ? -20.641 -5.609 6.336 1 98.5 136 PRO B C 1
ATOM 2998 O O . PRO B 1 136 ? -21.641 -6.223 5.965 1 98.5 136 PRO B O 1
ATOM 3001 N N . LEU B 1 137 ? -19.484 -6.203 6.539 1 98.94 137 LEU B N 1
ATOM 3002 C CA . LEU B 1 137 ? -19.266 -7.637 6.375 1 98.94 137 LEU B CA 1
ATOM 3003 C C . LEU B 1 137 ? -19.094 -8.32 7.727 1 98.94 137 LEU B C 1
ATOM 3005 O O . LEU B 1 137 ? -18.359 -7.832 8.586 1 98.94 137 LEU B O 1
ATOM 3009 N N . ASP B 1 138 ? -19.766 -9.383 7.938 1 98.94 138 ASP B N 1
ATOM 3010 C CA . ASP B 1 138 ? -19.547 -10.25 9.094 1 98.94 138 ASP B CA 1
ATOM 3011 C C . ASP B 1 138 ? -18.391 -11.219 8.852 1 98.94 138 ASP B C 1
ATOM 3013 O O . ASP B 1 138 ? -18.609 -12.32 8.352 1 98.94 138 ASP B O 1
ATOM 3017 N N . ALA B 1 139 ? -17.219 -10.812 9.242 1 98.94 139 ALA B N 1
ATOM 3018 C CA . ALA B 1 139 ? -16 -11.586 8.961 1 98.94 139 ALA B CA 1
ATOM 3019 C C . ALA B 1 139 ? -16.062 -12.953 9.633 1 98.94 139 ALA B C 1
ATOM 3021 O O . ALA B 1 139 ? -15.562 -13.945 9.086 1 98.94 139 ALA B O 1
ATOM 3022 N N . GLU B 1 140 ? -16.625 -13.016 10.789 1 98.88 140 GLU B N 1
ATOM 3023 C CA . GLU B 1 140 ? -16.734 -14.289 11.508 1 98.88 140 GLU B CA 1
ATOM 3024 C C . GLU B 1 140 ? -17.625 -15.273 10.75 1 98.88 140 GLU B C 1
ATOM 3026 O O . GLU B 1 140 ? -17.281 -16.438 10.602 1 98.88 140 GLU B O 1
ATOM 3031 N N . ALA B 1 141 ? -18.766 -14.773 10.289 1 98.88 141 ALA B N 1
ATOM 3032 C CA . ALA B 1 141 ? -19.641 -15.617 9.5 1 98.88 141 ALA B CA 1
ATOM 3033 C C . ALA B 1 141 ? -18.953 -16.094 8.219 1 98.88 141 ALA B C 1
ATOM 3035 O O . ALA B 1 141 ? -19.109 -17.25 7.816 1 98.88 141 ALA B O 1
ATOM 3036 N N . MET B 1 142 ? -18.25 -15.203 7.617 1 98.94 142 MET B N 1
ATOM 3037 C CA . MET B 1 142 ? -17.5 -15.555 6.418 1 98.94 142 MET B CA 1
ATOM 3038 C C . MET B 1 142 ? -16.484 -16.656 6.711 1 98.94 142 MET B C 1
ATOM 3040 O O . MET B 1 142 ? -16.344 -17.594 5.934 1 98.94 142 MET B O 1
ATOM 3044 N N . HIS B 1 143 ? -15.758 -16.469 7.871 1 98.94 143 HIS B N 1
ATOM 3045 C CA . HIS B 1 143 ? -14.758 -17.469 8.242 1 98.94 143 HIS B CA 1
ATOM 3046 C C . HIS B 1 143 ? -15.398 -18.828 8.492 1 98.94 143 HIS B C 1
ATOM 3048 O O . HIS B 1 143 ? -14.906 -19.844 8.008 1 98.94 143 HIS B O 1
ATOM 3054 N N . GLU B 1 144 ? -16.438 -18.797 9.227 1 98.88 144 GLU B N 1
ATOM 3055 C CA . GLU B 1 144 ? -17.141 -20.047 9.523 1 98.88 144 GLU B CA 1
ATOM 3056 C C . GLU B 1 144 ? -17.578 -20.75 8.242 1 98.88 144 GLU B C 1
ATOM 3058 O O . GLU B 1 144 ? -17.391 -21.953 8.094 1 98.88 144 GLU B O 1
ATOM 3063 N N . ALA B 1 145 ? -18.125 -20.016 7.332 1 98.94 145 ALA B N 1
ATOM 3064 C CA . ALA B 1 145 ? -18.578 -20.578 6.066 1 98.94 145 ALA B CA 1
ATOM 3065 C C . ALA B 1 145 ? -17.406 -21.094 5.25 1 98.94 145 ALA B C 1
ATOM 3067 O O . ALA B 1 145 ? -17.484 -22.156 4.621 1 98.94 145 ALA B O 1
ATOM 3068 N N . ALA B 1 146 ? -16.312 -20.375 5.289 1 98.94 146 ALA B N 1
ATOM 3069 C CA . ALA B 1 146 ? -15.133 -20.719 4.508 1 98.94 146 ALA B CA 1
ATOM 3070 C C . ALA B 1 146 ? -14.602 -22.094 4.895 1 98.94 146 ALA B C 1
ATOM 3072 O O . ALA B 1 146 ? -13.992 -22.781 4.07 1 98.94 146 ALA B O 1
ATOM 3073 N N . GLN B 1 147 ? -14.867 -22.484 6.168 1 98.88 147 GLN B N 1
ATOM 3074 C CA . GLN B 1 147 ? -14.352 -23.766 6.648 1 98.88 147 GLN B CA 1
ATOM 3075 C C . GLN B 1 147 ? -14.969 -24.922 5.875 1 98.88 147 GLN B C 1
ATOM 3077 O O . GLN B 1 147 ? -14.375 -26 5.781 1 98.88 147 GLN B O 1
ATOM 3082 N N . ALA B 1 148 ? -16.094 -24.719 5.277 1 98.75 148 ALA B N 1
ATOM 3083 C CA . ALA B 1 148 ? -16.734 -25.766 4.492 1 98.75 148 ALA B CA 1
ATOM 3084 C C . ALA B 1 148 ? -15.961 -26.047 3.209 1 98.75 148 ALA B C 1
ATOM 3086 O O . ALA B 1 148 ? -16.156 -27.094 2.582 1 98.75 148 ALA B O 1
ATOM 3087 N N . LEU B 1 149 ? -15.125 -25.109 2.828 1 98.81 149 LEU B N 1
ATOM 3088 C CA . LEU B 1 149 ? -14.383 -25.234 1.579 1 98.81 149 LEU B CA 1
ATOM 3089 C C . LEU B 1 149 ? -13.07 -25.984 1.8 1 98.81 149 LEU B C 1
ATOM 3091 O O . LEU B 1 149 ? -12.438 -26.438 0.841 1 98.81 149 LEU B O 1
ATOM 3095 N N . VAL B 1 150 ? -12.594 -26.031 3.021 1 98.88 150 VAL B N 1
ATOM 3096 C CA . VAL B 1 150 ? -11.32 -26.672 3.336 1 98.88 150 VAL B CA 1
ATOM 3097 C C . VAL B 1 150 ? -11.43 -28.172 3.102 1 98.88 150 VAL B C 1
ATOM 3099 O O . VAL B 1 150 ? -12.406 -28.797 3.506 1 98.88 150 VAL B O 1
ATOM 3102 N N . GLY B 1 151 ? -10.484 -28.734 2.455 1 98.69 151 GLY B N 1
ATOM 3103 C CA . GLY B 1 151 ? -10.469 -30.156 2.143 1 98.69 151 GLY B CA 1
ATOM 3104 C C . GLY B 1 151 ? -10.508 -30.438 0.653 1 98.69 151 GLY B C 1
ATOM 3105 O O . GLY B 1 151 ? -10.227 -29.562 -0.159 1 98.69 151 GLY B O 1
ATOM 3106 N N . HIS B 1 152 ? -10.648 -31.719 0.313 1 98.69 152 HIS B N 1
ATOM 3107 C CA . HIS B 1 152 ? -10.656 -32.188 -1.066 1 98.69 152 HIS B CA 1
ATOM 3108 C C . HIS B 1 152 ? -12.07 -32.219 -1.638 1 98.69 152 HIS B C 1
ATOM 3110 O O . HIS B 1 152 ? -12.938 -32.938 -1.136 1 98.69 152 HIS B O 1
ATOM 3116 N N . HIS B 1 153 ? -12.352 -31.312 -2.605 1 98.75 153 HIS B N 1
ATOM 3117 C CA . HIS B 1 153 ? -13.688 -31.172 -3.162 1 98.75 153 HIS B CA 1
ATOM 3118 C C . HIS B 1 153 ? -13.641 -31.016 -4.68 1 98.75 153 HIS B C 1
ATOM 3120 O O . HIS B 1 153 ? -12.57 -30.797 -5.25 1 98.75 153 HIS B O 1
ATOM 3126 N N . ASP B 1 154 ? -14.742 -31.312 -5.301 1 98.69 154 ASP B N 1
ATOM 3127 C CA . ASP B 1 154 ? -14.992 -30.844 -6.66 1 98.69 154 ASP B CA 1
ATOM 3128 C C . ASP B 1 154 ? -15.328 -29.344 -6.664 1 98.69 154 ASP B C 1
ATOM 3130 O O . ASP B 1 154 ? -16.406 -28.953 -6.199 1 98.69 154 ASP B O 1
ATOM 3134 N N . PHE B 1 155 ? -14.445 -28.5 -7.207 1 98.75 155 PHE B N 1
ATOM 3135 C CA . PHE B 1 155 ? -14.617 -27.062 -7.145 1 98.75 155 PHE B CA 1
ATOM 3136 C C . PHE B 1 155 ? -15.18 -26.516 -8.461 1 98.75 155 PHE B C 1
ATOM 3138 O O . PHE B 1 155 ? -14.945 -25.375 -8.82 1 98.75 155 PHE B O 1
ATOM 3145 N N . THR B 1 156 ? -15.922 -27.312 -9.203 1 98.38 156 THR B N 1
ATOM 3146 C CA . THR B 1 156 ? -16.531 -26.906 -10.461 1 98.38 156 THR B CA 1
ATOM 3147 C C . THR B 1 156 ? -17.312 -25.609 -10.289 1 98.38 156 THR B C 1
ATOM 3149 O O . THR B 1 156 ? -17.25 -24.719 -11.141 1 98.38 156 THR B O 1
ATOM 3152 N N . THR B 1 157 ? -18.062 -25.469 -9.18 1 98.5 157 THR B N 1
ATOM 3153 C CA . THR B 1 157 ? -18.859 -24.266 -8.922 1 98.5 157 THR B CA 1
ATOM 3154 C C . THR B 1 157 ? -17.969 -23.016 -8.945 1 98.5 157 THR B C 1
ATOM 3156 O O . THR B 1 157 ? -18.422 -21.938 -9.359 1 98.5 157 THR B O 1
ATOM 3159 N N . PHE B 1 158 ? -16.734 -23.172 -8.562 1 98.31 158 PHE B N 1
ATOM 3160 C CA . PHE B 1 158 ? -15.852 -22.016 -8.422 1 98.31 158 PHE B CA 1
ATOM 3161 C C . PHE B 1 158 ? -14.828 -22 -9.547 1 98.31 158 PHE B C 1
ATOM 3163 O O . PHE B 1 158 ? -13.797 -21.328 -9.438 1 98.31 158 PHE B O 1
ATOM 3170 N N . ARG B 1 159 ? -15.016 -22.688 -10.555 1 95.62 159 ARG B N 1
ATOM 3171 C CA . ARG B 1 159 ? -14.141 -22.828 -11.711 1 95.62 159 ARG B CA 1
ATOM 3172 C C . ARG B 1 159 ? -14.641 -21.984 -12.883 1 95.62 159 ARG B C 1
ATOM 3174 O O . ARG B 1 159 ? -15.812 -22.094 -13.273 1 95.62 159 ARG B O 1
ATOM 3181 N N . ASP B 1 160 ? -13.758 -21.172 -13.383 1 92.81 160 ASP B N 1
ATOM 3182 C CA . ASP B 1 160 ? -14.117 -20.391 -14.562 1 92.81 160 ASP B CA 1
ATOM 3183 C C . ASP B 1 160 ? -14.398 -21.297 -15.758 1 92.81 160 ASP B C 1
ATOM 3185 O O . ASP B 1 160 ? -13.781 -22.359 -15.906 1 92.81 160 ASP B O 1
ATOM 3189 N N . LEU B 1 161 ? -15.266 -20.875 -16.688 1 86.62 161 LEU B N 1
ATOM 3190 C CA . LEU B 1 161 ? -15.641 -21.656 -17.875 1 86.62 161 LEU B CA 1
ATOM 3191 C C . LEU B 1 161 ? -14.43 -21.875 -18.781 1 86.62 161 LEU B C 1
ATOM 3193 O O . LEU B 1 161 ? -14.328 -22.922 -19.422 1 86.62 161 LEU B O 1
ATOM 3197 N N . GLY B 1 162 ? -13.516 -20.938 -18.781 1 85.38 162 GLY B N 1
ATOM 3198 C CA . GLY B 1 162 ? -12.359 -21.031 -19.656 1 85.38 162 GLY B CA 1
ATOM 3199 C C . GLY B 1 162 ? -11.18 -21.734 -19 1 85.38 162 GLY B C 1
ATOM 3200 O O . GLY B 1 162 ? -10.078 -21.734 -19.547 1 85.38 162 GLY B O 1
ATOM 3201 N N . CYS B 1 163 ? -11.469 -22.375 -17.922 1 88.25 163 CYS B N 1
ATOM 3202 C CA . CYS B 1 163 ? -10.398 -23.031 -17.188 1 88.25 163 CYS B CA 1
ATOM 3203 C C . CYS B 1 163 ? -9.852 -24.219 -17.969 1 88.25 163 CYS B C 1
ATOM 3205 O O . CYS B 1 163 ? -10.625 -25.016 -18.516 1 88.25 163 CYS B O 1
ATOM 3207 N N . GLN B 1 164 ? -8.555 -24.453 -17.922 1 85.12 164 GLN B N 1
ATOM 3208 C CA . GLN B 1 164 ? -7.902 -25.484 -18.734 1 85.12 164 GLN B CA 1
ATOM 3209 C C . GLN B 1 164 ? -7.465 -26.656 -17.859 1 85.12 164 GLN B C 1
ATOM 3211 O O . GLN B 1 164 ? -6.895 -27.625 -18.375 1 85.12 164 GLN B O 1
ATOM 3216 N N . ALA B 1 165 ? -7.668 -26.609 -16.625 1 88.94 165 ALA B N 1
ATOM 3217 C CA . ALA B 1 165 ? -7.262 -27.703 -15.727 1 88.94 165 ALA B CA 1
ATOM 3218 C C . ALA B 1 165 ? -7.949 -29 -16.094 1 88.94 165 ALA B C 1
ATOM 3220 O O . ALA B 1 165 ? -9.109 -29.016 -16.516 1 88.94 165 ALA B O 1
ATOM 3221 N N . LYS B 1 166 ? -7.328 -30.078 -15.844 1 90.44 166 LYS B N 1
ATOM 3222 C CA . LYS B 1 166 ? -7.82 -31.391 -16.203 1 90.44 166 LYS B CA 1
ATOM 3223 C C . LYS B 1 166 ? -8.938 -31.844 -15.281 1 90.44 166 LYS B C 1
ATOM 3225 O O . LYS B 1 166 ? -9.836 -32.594 -15.688 1 90.44 166 LYS B O 1
ATOM 3230 N N . SER B 1 167 ? -8.812 -31.422 -14.039 1 95.19 167 SER B N 1
ATOM 3231 C CA . SER B 1 167 ? -9.766 -31.875 -13.039 1 95.19 167 SER B CA 1
ATOM 3232 C C . SER B 1 167 ? -10.227 -30.719 -12.148 1 95.19 167 SER B C 1
ATOM 3234 O O . SER B 1 167 ? -9.422 -29.875 -11.766 1 95.19 167 SER B O 1
ATOM 3236 N N . PRO B 1 168 ? -11.453 -30.75 -11.852 1 97.19 168 PRO B N 1
ATOM 3237 C CA . PRO B 1 168 ? -11.961 -29.75 -10.914 1 97.19 168 PRO B CA 1
ATOM 3238 C C . PRO B 1 168 ? -11.688 -30.109 -9.453 1 97.19 168 PRO B C 1
ATOM 3240 O O . PRO B 1 168 ? -12.008 -29.328 -8.547 1 97.19 168 PRO B O 1
ATOM 3243 N N . MET B 1 169 ? -11.148 -31.312 -9.289 1 98.19 169 MET B N 1
ATOM 3244 C CA . MET B 1 169 ? -10.859 -31.781 -7.934 1 98.19 169 MET B CA 1
ATOM 3245 C C . MET B 1 169 ? -9.617 -31.078 -7.379 1 98.19 169 MET B C 1
ATOM 3247 O O . MET B 1 169 ? -8.539 -31.156 -7.977 1 98.19 169 MET B O 1
ATOM 3251 N N . LYS B 1 170 ? -9.766 -30.328 -6.305 1 98 170 LYS B N 1
ATOM 3252 C CA . LYS B 1 170 ? -8.656 -29.672 -5.613 1 98 170 LYS B CA 1
ATOM 3253 C C . LYS B 1 170 ? -8.766 -29.875 -4.102 1 98 170 LYS B C 1
ATOM 3255 O O . LYS B 1 170 ? -9.844 -30.156 -3.582 1 98 170 LYS B O 1
ATOM 3260 N N . THR B 1 171 ? -7.617 -29.781 -3.451 1 98.56 171 THR B N 1
ATOM 3261 C CA . THR B 1 171 ? -7.578 -29.719 -1.993 1 98.56 171 THR B CA 1
ATOM 3262 C C . THR B 1 171 ? -7.238 -28.312 -1.509 1 98.56 171 THR B C 1
ATOM 3264 O O . THR B 1 171 ? -6.156 -27.797 -1.798 1 98.56 171 THR B O 1
ATOM 3267 N N . LEU B 1 172 ? -8.164 -27.719 -0.865 1 98.81 172 LEU B N 1
ATOM 3268 C CA . LEU B 1 172 ? -7.914 -26.438 -0.204 1 98.81 172 LEU B CA 1
ATOM 3269 C C . LEU B 1 172 ? -7.352 -26.656 1.197 1 98.81 172 LEU B C 1
ATOM 3271 O O . LEU B 1 172 ? -8.031 -27.203 2.064 1 98.81 172 LEU B O 1
ATOM 3275 N N . ASP B 1 173 ? -6.152 -26.219 1.452 1 98.75 173 ASP B N 1
ATOM 3276 C CA . ASP B 1 173 ? -5.473 -26.453 2.721 1 98.75 173 ASP B CA 1
ATOM 3277 C C . ASP B 1 173 ? -5.859 -25.406 3.758 1 98.75 173 ASP B C 1
ATOM 3279 O O . ASP B 1 173 ? -5.855 -25.688 4.961 1 98.75 173 ASP B O 1
ATOM 3283 N N . LEU B 1 174 ? -6.094 -24.25 3.264 1 98.88 174 LEU B N 1
ATOM 3284 C CA . LEU B 1 174 ? -6.41 -23.125 4.145 1 98.88 174 LEU B CA 1
ATOM 3285 C C . LEU B 1 174 ? -7.465 -22.219 3.52 1 98.88 174 LEU B C 1
ATOM 3287 O O . LEU B 1 174 ? -7.398 -21.922 2.326 1 98.88 174 LEU B O 1
ATOM 3291 N N . ALA B 1 175 ? -8.414 -21.875 4.246 1 98.94 175 ALA B N 1
ATOM 3292 C CA . ALA B 1 175 ? -9.359 -20.781 3.994 1 98.94 175 ALA B CA 1
ATOM 3293 C C . ALA B 1 175 ? -9.656 -20.016 5.277 1 98.94 175 ALA B C 1
ATOM 3295 O O . ALA B 1 175 ? -10.297 -20.547 6.191 1 98.94 175 ALA B O 1
ATOM 3296 N N . SER B 1 176 ? -9.188 -18.859 5.32 1 98.94 176 SER B N 1
ATOM 3297 C CA . SER B 1 176 ? -9.344 -18.078 6.539 1 98.94 176 SER B CA 1
ATOM 3298 C C . SER B 1 176 ? -9.836 -16.672 6.23 1 98.94 176 SER B C 1
ATOM 3300 O O . SER B 1 176 ? -9.445 -16.078 5.223 1 98.94 176 SER B O 1
ATOM 3302 N N . VAL B 1 177 ? -10.727 -16.188 7.027 1 98.94 177 VAL B N 1
ATOM 3303 C CA . VAL B 1 177 ? -11.219 -14.812 6.945 1 98.94 177 VAL B CA 1
ATOM 3304 C C . VAL B 1 177 ? -11.047 -14.117 8.297 1 98.94 177 VAL B C 1
ATOM 3306 O O . VAL B 1 177 ? -11.398 -14.68 9.336 1 98.94 177 VAL B O 1
ATOM 3309 N N . ARG B 1 178 ? -10.477 -12.977 8.32 1 98.94 178 ARG B N 1
ATOM 3310 C CA . ARG B 1 178 ? -10.344 -12.203 9.555 1 98.94 178 ARG B CA 1
ATOM 3311 C C . ARG B 1 178 ? -10.484 -10.711 9.281 1 98.94 178 ARG B C 1
ATOM 3313 O O . ARG B 1 178 ? -10.234 -10.25 8.164 1 98.94 178 ARG B O 1
ATOM 3320 N N . ARG B 1 179 ? -10.859 -10.023 10.305 1 98.81 179 ARG B N 1
ATOM 3321 C CA . ARG B 1 179 ? -10.938 -8.57 10.219 1 98.81 179 ARG B CA 1
ATOM 3322 C C . ARG B 1 179 ? -9.703 -7.922 10.844 1 98.81 179 ARG B C 1
ATOM 3324 O O . ARG B 1 179 ? -9.25 -8.336 11.914 1 98.81 179 ARG B O 1
ATOM 3331 N N . GLU B 1 180 ? -9.156 -7.062 10.219 1 98.62 180 GLU B N 1
ATOM 3332 C CA . GLU B 1 180 ? -8.141 -6.145 10.727 1 98.62 180 GLU B CA 1
ATOM 3333 C C . GLU B 1 180 ? -8.523 -4.691 10.461 1 98.62 180 GLU B C 1
ATOM 3335 O O . GLU B 1 180 ? -8.273 -4.172 9.367 1 98.62 180 GLU B O 1
ATOM 3340 N N . GLY B 1 181 ? -9.031 -3.992 11.477 1 97.56 181 GLY B N 1
ATOM 3341 C CA . GLY B 1 181 ? -9.547 -2.648 11.258 1 97.56 181 GLY B CA 1
ATOM 3342 C C . GLY B 1 181 ? -10.633 -2.592 10.203 1 97.56 181 GLY B C 1
ATOM 3343 O O . GLY B 1 181 ? -11.625 -3.316 10.281 1 97.56 181 GLY B O 1
ATOM 3344 N N . ASP B 1 182 ? -10.375 -1.774 9.195 1 98.06 182 ASP B N 1
ATOM 3345 C CA . ASP B 1 182 ? -11.359 -1.594 8.125 1 98.06 182 ASP B CA 1
ATOM 3346 C C . ASP B 1 182 ? -11.203 -2.668 7.051 1 98.06 182 ASP B C 1
ATOM 3348 O O . ASP B 1 182 ? -11.938 -2.676 6.062 1 98.06 182 ASP B O 1
ATOM 3352 N N . GLU B 1 183 ? -10.328 -3.594 7.262 1 98.81 183 GLU B N 1
ATOM 3353 C CA . GLU B 1 183 ? -10.125 -4.59 6.211 1 98.81 183 GLU B CA 1
ATOM 3354 C C . GLU B 1 183 ? -10.656 -5.953 6.633 1 98.81 183 GLU B C 1
ATOM 3356 O O . GLU B 1 183 ? -10.586 -6.316 7.809 1 98.81 183 GLU B O 1
ATOM 3361 N N . VAL B 1 184 ? -11.234 -6.59 5.727 1 98.94 184 VAL B N 1
ATOM 3362 C CA . VAL B 1 184 ? -11.508 -8.016 5.82 1 98.94 184 VAL B CA 1
ATOM 3363 C C . VAL B 1 184 ? -10.562 -8.789 4.902 1 98.94 184 VAL B C 1
ATOM 3365 O O . VAL B 1 184 ? -10.594 -8.617 3.682 1 98.94 184 VAL B O 1
ATOM 3368 N N . LEU B 1 185 ? -9.742 -9.594 5.492 1 99 185 LEU B N 1
ATOM 3369 C CA . LEU B 1 185 ? -8.688 -10.305 4.781 1 99 185 LEU B CA 1
ATOM 3370 C C . LEU B 1 185 ? -9.039 -11.781 4.629 1 99 185 LEU B C 1
ATOM 3372 O O . LEU B 1 185 ? -9.414 -12.438 5.602 1 99 185 LEU B O 1
ATOM 3376 N N . LEU B 1 186 ? -8.984 -12.305 3.404 1 99 186 LEU B N 1
ATOM 3377 C CA . LEU B 1 186 ? -9.18 -13.719 3.131 1 99 186 LEU B CA 1
ATOM 3378 C C . LEU B 1 186 ? -7.875 -14.367 2.67 1 99 186 LEU B C 1
ATOM 3380 O O . LEU B 1 186 ? -7.203 -13.852 1.775 1 99 186 LEU B O 1
ATOM 3384 N N . GLU B 1 187 ? -7.508 -15.43 3.289 1 98.94 187 GLU B N 1
ATOM 3385 C CA . GLU B 1 187 ? -6.316 -16.188 2.916 1 98.94 187 GLU B CA 1
ATOM 3386 C C . GLU B 1 187 ? -6.672 -17.594 2.453 1 98.94 187 GLU B C 1
ATOM 3388 O O . GLU B 1 187 ? -7.492 -18.266 3.08 1 98.94 187 GLU B O 1
ATOM 3393 N N . PHE B 1 188 ? -6.117 -17.984 1.365 1 98.94 188 PHE B N 1
ATOM 3394 C CA . PHE B 1 188 ? -6.312 -19.312 0.808 1 98.94 188 PHE B CA 1
ATOM 3395 C C . PHE B 1 188 ? -4.973 -19.984 0.501 1 98.94 188 PHE B C 1
ATOM 3397 O O . PHE B 1 188 ? -4.035 -19.312 0.05 1 98.94 188 PHE B O 1
ATOM 3404 N N . ALA B 1 189 ? -4.855 -21.203 0.749 1 98.88 189 ALA B N 1
ATOM 3405 C CA . ALA B 1 189 ? -3.674 -21.969 0.375 1 98.88 189 ALA B CA 1
ATOM 3406 C C . ALA B 1 189 ? -4.07 -23.312 -0.234 1 98.88 189 ALA B C 1
ATOM 3408 O O . ALA B 1 189 ? -5.016 -23.953 0.227 1 98.88 189 ALA B O 1
ATOM 3409 N N . SER B 1 190 ? -3.459 -23.688 -1.218 1 98.62 190 SER B N 1
ATOM 3410 C CA . SER B 1 190 ? -3.654 -24.938 -1.938 1 98.62 190 SER B CA 1
ATOM 3411 C C . SER B 1 190 ? -2.43 -25.297 -2.771 1 98.62 190 SER B C 1
ATOM 3413 O O . SER B 1 190 ? -1.602 -24.438 -3.07 1 98.62 190 SER B O 1
ATOM 3415 N N . ARG B 1 191 ? -2.344 -26.547 -3.062 1 97.38 191 ARG B N 1
ATOM 3416 C CA . ARG B 1 191 ? -1.318 -26.938 -4.02 1 97.38 191 ARG B CA 1
ATOM 3417 C C . ARG B 1 191 ? -1.562 -26.297 -5.383 1 97.38 191 ARG B C 1
ATOM 3419 O O . ARG B 1 191 ? -0.615 -25.922 -6.07 1 97.38 191 ARG B O 1
ATOM 3426 N N . SER B 1 192 ? -2.758 -26.266 -5.738 1 96.69 192 SER B N 1
ATOM 3427 C CA . SER B 1 192 ? -3.146 -25.641 -6.996 1 96.69 192 SER B CA 1
ATOM 3428 C C . SER B 1 192 ? -4.586 -25.125 -6.941 1 96.69 192 SER B C 1
ATOM 3430 O O . SER B 1 192 ? -5.398 -25.641 -6.168 1 96.69 192 SER B O 1
ATOM 3432 N N . PHE B 1 193 ? -4.805 -24.141 -7.652 1 97.75 193 PHE B N 1
ATOM 3433 C CA . PHE B 1 193 ? -6.141 -23.562 -7.789 1 97.75 193 PHE B CA 1
ATOM 3434 C C . PHE B 1 193 ? -6.629 -23.672 -9.227 1 97.75 193 PHE B C 1
ATOM 3436 O O . PHE B 1 193 ? -5.828 -23.703 -10.164 1 97.75 193 PHE B O 1
ATOM 3443 N N . LEU B 1 194 ? -7.91 -23.734 -9.383 1 97.69 194 LEU B N 1
ATOM 3444 C CA . LEU B 1 194 ? -8.523 -23.562 -10.695 1 97.69 194 LEU B CA 1
ATOM 3445 C C . LEU B 1 194 ? -8.555 -22.094 -11.094 1 97.69 194 LEU B C 1
ATOM 3447 O O . LEU B 1 194 ? -8.352 -21.219 -10.258 1 97.69 194 LEU B O 1
ATOM 3451 N N . HIS B 1 195 ? -8.742 -21.859 -12.453 1 96.88 195 HIS B N 1
ATOM 3452 C CA . HIS B 1 195 ? -8.867 -20.5 -12.961 1 96.88 195 HIS B CA 1
ATOM 3453 C C . HIS B 1 195 ? -9.977 -19.75 -12.242 1 96.88 195 HIS B C 1
ATOM 3455 O O . HIS B 1 195 ? -11.125 -20.203 -12.211 1 96.88 195 HIS B O 1
ATOM 3461 N N . ARG B 1 196 ? -9.68 -18.609 -11.562 1 97.5 196 ARG B N 1
ATOM 3462 C CA . ARG B 1 196 ? -10.562 -17.672 -10.883 1 97.5 196 ARG B CA 1
ATOM 3463 C C . ARG B 1 196 ? -11.172 -18.297 -9.633 1 97.5 196 ARG B C 1
ATOM 3465 O O . ARG B 1 196 ? -12.141 -17.766 -9.078 1 97.5 196 ARG B O 1
ATOM 3472 N N . GLN B 1 197 ? -10.664 -19.375 -9.203 1 98.56 197 GLN B N 1
ATOM 3473 C CA . GLN B 1 197 ? -11.219 -20.078 -8.055 1 98.56 197 GLN B CA 1
ATOM 3474 C C . GLN B 1 197 ? -11.242 -19.188 -6.82 1 98.56 197 GLN B C 1
ATOM 3476 O O . GLN B 1 197 ? -12.273 -19.062 -6.156 1 98.56 197 GLN B O 1
ATOM 3481 N N . VAL B 1 198 ? -10.125 -18.5 -6.512 1 98.81 198 VAL B N 1
ATOM 3482 C CA . VAL B 1 198 ? -10 -17.688 -5.309 1 98.81 198 VAL B CA 1
ATOM 3483 C C . VAL B 1 198 ? -10.992 -16.531 -5.355 1 98.81 198 VAL B C 1
ATOM 3485 O O . VAL B 1 198 ? -11.688 -16.25 -4.371 1 98.81 198 VAL B O 1
ATOM 3488 N N . ARG B 1 199 ? -11.117 -15.914 -6.48 1 98.88 199 ARG B N 1
ATOM 3489 C CA . ARG B 1 199 ? -12.016 -14.773 -6.625 1 98.88 199 ARG B CA 1
ATOM 3490 C C . ARG B 1 199 ? -13.477 -15.219 -6.551 1 98.88 199 ARG B C 1
ATOM 3492 O O . ARG B 1 199 ? -14.32 -14.5 -6.008 1 98.88 199 ARG B O 1
ATOM 3499 N N . SER B 1 200 ? -13.766 -16.391 -7.117 1 98.81 200 SER B N 1
ATOM 3500 C CA . SER B 1 200 ? -15.117 -16.938 -7.043 1 98.81 200 SER B CA 1
ATOM 3501 C C . SER B 1 200 ? -15.5 -17.281 -5.605 1 98.81 200 SER B C 1
ATOM 3503 O O . SER B 1 200 ? -16.594 -16.922 -5.148 1 98.81 200 SER B O 1
ATOM 3505 N N . MET B 1 201 ? -14.523 -17.891 -4.938 1 98.88 201 MET B N 1
ATOM 3506 C CA . MET B 1 201 ? -14.766 -18.219 -3.535 1 98.88 201 MET B CA 1
ATOM 3507 C C . MET B 1 201 ? -14.93 -16.953 -2.703 1 98.88 201 MET B C 1
ATOM 3509 O O . MET B 1 201 ? -15.836 -16.859 -1.875 1 98.88 201 MET B O 1
ATOM 3513 N N . THR B 1 202 ? -14.133 -15.977 -2.973 1 98.94 202 THR B N 1
ATOM 3514 C CA . THR B 1 202 ? -14.164 -14.727 -2.23 1 98.94 202 THR B CA 1
ATOM 3515 C C . THR B 1 202 ? -15.5 -14.008 -2.43 1 98.94 202 THR B C 1
ATOM 3517 O O . THR B 1 202 ? -16.125 -13.57 -1.462 1 98.94 202 THR B O 1
ATOM 3520 N N . GLY B 1 203 ? -15.914 -13.883 -3.697 1 98.88 203 GLY B N 1
ATOM 3521 C CA . GLY B 1 203 ? -17.188 -13.234 -3.973 1 98.88 203 GLY B CA 1
ATOM 3522 C C . GLY B 1 203 ? -18.375 -13.938 -3.32 1 98.88 203 GLY B C 1
ATOM 3523 O O . GLY B 1 203 ? -19.297 -13.281 -2.834 1 98.88 203 GLY B O 1
ATOM 3524 N N . THR B 1 204 ? -18.344 -15.258 -3.332 1 98.88 204 THR B N 1
ATOM 3525 C CA . THR B 1 204 ? -19.391 -16.031 -2.688 1 98.88 204 THR B CA 1
ATOM 3526 C C . THR B 1 204 ? -19.375 -15.812 -1.179 1 98.88 204 THR B C 1
ATOM 3528 O O . THR B 1 204 ? -20.438 -15.617 -0.568 1 98.88 204 THR B O 1
ATOM 3531 N N . LEU B 1 205 ? -18.219 -15.828 -0.597 1 98.94 205 LEU B N 1
ATOM 3532 C CA . LEU B 1 205 ? -18.078 -15.602 0.838 1 98.94 205 LEU B CA 1
ATOM 3533 C C . LEU B 1 205 ? -18.531 -14.203 1.214 1 98.94 205 LEU B C 1
ATOM 3535 O O . LEU B 1 205 ? -19.062 -13.984 2.307 1 98.94 205 LEU B O 1
ATOM 3539 N N . ALA B 1 206 ? -18.359 -13.219 0.325 1 98.94 206 ALA B N 1
ATOM 3540 C CA . ALA B 1 206 ? -18.844 -11.859 0.571 1 98.94 206 ALA B CA 1
ATOM 3541 C C . ALA B 1 206 ? -20.359 -11.836 0.688 1 98.94 206 ALA B C 1
ATOM 3543 O O . ALA B 1 206 ? -20.922 -11.047 1.457 1 98.94 206 ALA B O 1
ATOM 3544 N N . GLU B 1 207 ? -21.062 -12.742 -0.05 1 98.88 207 GLU B N 1
ATOM 3545 C CA . GLU B 1 207 ? -22.516 -12.859 0.083 1 98.88 207 GLU B CA 1
ATOM 3546 C C . GLU B 1 207 ? -22.906 -13.336 1.479 1 98.88 207 GLU B C 1
ATOM 3548 O O . GLU B 1 207 ? -23.922 -12.906 2.023 1 98.88 207 GLU B O 1
ATOM 3553 N N . VAL B 1 208 ? -22.078 -14.211 2.006 1 98.88 208 VAL B N 1
ATOM 3554 C CA . VAL B 1 208 ? -22.297 -14.625 3.389 1 98.88 208 VAL B CA 1
ATOM 3555 C C . VAL B 1 208 ? -22.078 -13.445 4.324 1 98.88 208 VAL B C 1
ATOM 3557 O O . VAL B 1 208 ? -22.875 -13.211 5.242 1 98.88 208 VAL B O 1
ATOM 3560 N N . GLY B 1 209 ? -21.047 -12.742 4.105 1 98.88 209 GLY B N 1
ATOM 3561 C CA . GLY B 1 209 ? -20.703 -11.602 4.941 1 98.88 209 GLY B CA 1
ATOM 3562 C C . GLY B 1 209 ? -21.797 -10.562 5.023 1 98.88 209 GLY B C 1
ATOM 3563 O O . GLY B 1 209 ? -22.031 -9.977 6.082 1 98.88 209 GLY B O 1
ATOM 3564 N N . VAL B 1 210 ? -22.5 -10.266 3.93 1 98.69 210 VAL B N 1
ATOM 3565 C CA . VAL B 1 210 ? -23.516 -9.227 3.904 1 98.69 210 VAL B CA 1
ATOM 3566 C C . VAL B 1 210 ? -24.859 -9.812 4.344 1 98.69 210 VAL B C 1
ATOM 3568 O O . VAL B 1 210 ? -25.859 -9.102 4.418 1 98.69 210 VAL B O 1
ATOM 3571 N N . GLY B 1 211 ? -24.922 -11.148 4.52 1 98.56 211 GLY B N 1
ATOM 3572 C CA . GLY B 1 211 ? -26.094 -11.789 5.086 1 98.56 211 GLY B CA 1
ATOM 3573 C C . GLY B 1 211 ? -27.047 -12.328 4.035 1 98.56 211 GLY B C 1
ATOM 3574 O O . GLY B 1 211 ? -28.156 -12.773 4.359 1 98.56 211 GLY B O 1
ATOM 3575 N N . ARG B 1 212 ? -26.688 -12.344 2.84 1 98.5 212 ARG B N 1
ATOM 3576 C CA . ARG B 1 212 ? -27.547 -12.836 1.771 1 98.5 212 ARG B CA 1
ATOM 3577 C C . ARG B 1 212 ? -27.453 -14.352 1.646 1 98.5 212 ARG B C 1
ATOM 3579 O O . ARG B 1 212 ? -28.375 -15 1.156 1 98.5 212 ARG B O 1
ATOM 3586 N N . TRP B 1 213 ? -26.281 -14.891 1.946 1 98.38 213 TRP B N 1
ATOM 3587 C CA . TRP B 1 213 ? -26.047 -16.328 1.967 1 98.38 213 TRP B CA 1
ATOM 3588 C C . TRP B 1 213 ? -25.766 -16.812 3.387 1 98.38 213 TRP B C 1
ATOM 3590 O O . TRP B 1 213 ? -25.297 -16.062 4.23 1 98.38 213 TRP B O 1
ATOM 3600 N N . THR B 1 214 ? -26.094 -18.047 3.672 1 98.38 214 THR B N 1
ATOM 3601 C CA . THR B 1 214 ? -25.672 -18.75 4.875 1 98.38 214 THR B CA 1
ATOM 3602 C C . THR B 1 214 ? -24.547 -19.734 4.562 1 98.38 214 THR B C 1
ATOM 3604 O O . THR B 1 214 ? -24.219 -19.953 3.395 1 98.38 214 THR B O 1
ATOM 3607 N N . ARG B 1 215 ? -23.984 -20.234 5.641 1 98.38 215 ARG B N 1
ATOM 3608 C CA . ARG B 1 215 ? -23.047 -21.328 5.457 1 98.38 215 ARG B CA 1
ATOM 3609 C C . ARG B 1 215 ? -23.672 -22.469 4.656 1 98.38 215 ARG B C 1
ATOM 3611 O O . ARG B 1 215 ? -23.031 -23.062 3.795 1 98.38 215 ARG B O 1
ATOM 3618 N N . ALA B 1 216 ? -24.906 -22.781 4.898 1 98.69 216 ALA B N 1
ATOM 3619 C CA . ALA B 1 216 ? -25.609 -23.859 4.203 1 98.69 216 ALA B CA 1
ATOM 3620 C C . ALA B 1 216 ? -25.734 -23.547 2.711 1 98.69 216 ALA B C 1
ATOM 3622 O O . ALA B 1 216 ? -25.625 -24.453 1.879 1 98.69 216 ALA B O 1
ATOM 3623 N N . ASP B 1 217 ? -25.984 -22.297 2.414 1 98.69 217 ASP B N 1
ATOM 3624 C CA . ASP B 1 217 ? -26.062 -21.891 1.015 1 98.69 217 ASP B CA 1
ATOM 3625 C C . ASP B 1 217 ? -24.734 -22.125 0.304 1 98.69 217 ASP B C 1
ATOM 3627 O O . ASP B 1 217 ? -24.703 -22.594 -0.834 1 98.69 217 ASP B O 1
ATOM 3631 N N . LEU B 1 218 ? -23.641 -21.766 0.992 1 98.75 218 LEU B N 1
ATOM 3632 C CA . LEU B 1 218 ? -22.312 -21.969 0.432 1 98.75 218 LEU B CA 1
ATOM 3633 C C . LEU B 1 218 ? -22.047 -23.453 0.186 1 98.75 218 LEU B C 1
ATOM 3635 O O . LEU B 1 218 ? -21.547 -23.828 -0.874 1 98.75 218 LEU B O 1
ATOM 3639 N N . VAL B 1 219 ? -22.375 -24.266 1.145 1 98.69 219 VAL B N 1
ATOM 3640 C CA . VAL B 1 219 ? -22.172 -25.703 1.032 1 98.69 219 VAL B CA 1
ATOM 3641 C C . VAL B 1 219 ? -23 -26.25 -0.128 1 98.69 219 VAL B C 1
ATOM 3643 O O . VAL B 1 219 ? -22.516 -27.078 -0.914 1 98.69 219 VAL B O 1
ATOM 3646 N N . ALA B 1 220 ? -24.219 -25.781 -0.232 1 98.81 220 ALA B N 1
ATOM 3647 C CA . ALA B 1 220 ? -25.078 -26.203 -1.333 1 98.81 220 ALA B CA 1
ATOM 3648 C C . ALA B 1 220 ? -24.469 -25.828 -2.682 1 98.81 220 ALA B C 1
ATOM 3650 O O . ALA B 1 220 ? -24.516 -26.625 -3.631 1 98.81 220 ALA B O 1
ATOM 3651 N N . ALA B 1 221 ? -23.938 -24.656 -2.746 1 98.69 221 ALA B N 1
ATOM 3652 C CA . ALA B 1 221 ? -23.281 -24.219 -3.977 1 98.69 221 ALA B CA 1
ATOM 3653 C C . ALA B 1 221 ? -22.094 -25.125 -4.316 1 98.69 221 ALA B C 1
ATOM 3655 O O . ALA B 1 221 ? -21.938 -25.547 -5.465 1 98.69 221 ALA B O 1
ATOM 3656 N N . LEU B 1 222 ? -21.234 -25.406 -3.314 1 98.56 222 LEU B N 1
ATOM 3657 C CA . LEU B 1 222 ? -20.094 -26.297 -3.494 1 98.56 222 LEU B CA 1
ATOM 3658 C C . LEU B 1 222 ? -20.547 -27.656 -4 1 98.56 222 LEU B C 1
ATOM 3660 O O . LEU B 1 222 ? -19.984 -28.188 -4.965 1 98.56 222 LEU B O 1
ATOM 3664 N N . GLU B 1 223 ? -21.625 -28.172 -3.445 1 98.44 223 GLU B N 1
ATOM 3665 C CA . GLU B 1 223 ? -22.109 -29.531 -3.742 1 98.44 223 GLU B CA 1
ATOM 3666 C C . GLU B 1 223 ? -22.828 -29.562 -5.086 1 98.44 223 GLU B C 1
ATOM 3668 O O . GLU B 1 223 ? -23 -30.641 -5.672 1 98.44 223 GLU B O 1
ATOM 3673 N N . ALA B 1 224 ? -23.25 -28.422 -5.512 1 98.5 224 ALA B N 1
ATOM 3674 C CA . ALA B 1 224 ? -23.969 -28.359 -6.777 1 98.5 224 ALA B CA 1
ATOM 3675 C C . ALA B 1 224 ? -23.062 -28.719 -7.949 1 98.5 224 ALA B C 1
ATOM 3677 O O . ALA B 1 224 ? -23.531 -29.188 -8.992 1 98.5 224 ALA B O 1
ATOM 3678 N N . ARG B 1 225 ? -21.75 -28.422 -7.805 1 98.19 225 ARG B N 1
ATOM 3679 C CA . ARG B 1 225 ? -20.797 -28.672 -8.875 1 98.19 225 ARG B CA 1
ATOM 3680 C C . ARG B 1 225 ? -21.281 -28.078 -10.195 1 98.19 225 ARG B C 1
ATOM 3682 O O . ARG B 1 225 ? -21.266 -28.766 -11.227 1 98.19 225 ARG B O 1
ATOM 3689 N N . ASP B 1 226 ? -21.734 -26.906 -10.078 1 97.94 226 ASP B N 1
ATOM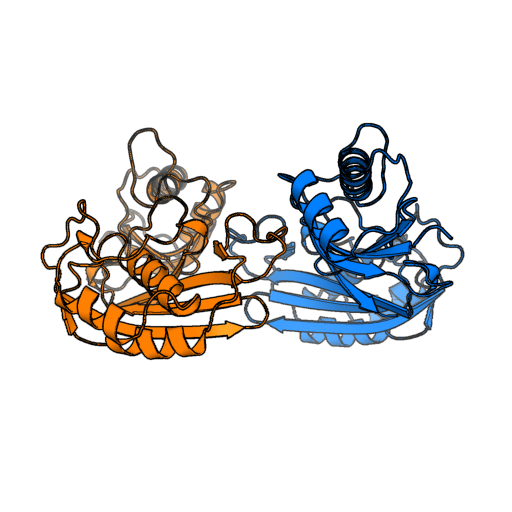 3690 C CA . ASP B 1 226 ? -22.312 -26.156 -11.18 1 97.94 226 ASP B CA 1
ATOM 3691 C C . ASP B 1 226 ? -21.922 -24.672 -11.102 1 97.94 226 ASP B C 1
ATOM 3693 O O . ASP B 1 226 ? -22.297 -23.969 -10.164 1 97.94 226 ASP B O 1
ATOM 3697 N N . ARG B 1 227 ? -21.203 -24.25 -12.086 1 97.88 227 ARG B N 1
ATOM 3698 C CA . ARG B 1 227 ? -20.719 -22.875 -12.117 1 97.88 227 ARG B CA 1
ATOM 3699 C C . ARG B 1 227 ? -21.859 -21.875 -11.922 1 97.88 227 ARG B C 1
ATOM 3701 O O . ARG B 1 227 ? -21.672 -20.812 -11.344 1 97.88 227 ARG B O 1
ATOM 3708 N N . ARG B 1 228 ? -23.156 -22.203 -12.32 1 97 228 ARG B N 1
ATOM 3709 C CA . ARG B 1 228 ? -24.312 -21.312 -12.219 1 97 228 ARG B CA 1
ATOM 3710 C C . ARG B 1 228 ? -24.688 -21.062 -10.758 1 97 228 ARG B C 1
ATOM 3712 O O . ARG B 1 228 ? -25.391 -20.109 -10.453 1 97 228 ARG B O 1
ATOM 3719 N N . ALA B 1 229 ? -24.125 -21.859 -9.836 1 98.38 229 ALA B N 1
ATOM 3720 C CA . ALA B 1 229 ? -24.469 -21.75 -8.414 1 98.38 229 ALA B CA 1
ATOM 3721 C C . ALA B 1 229 ? -23.484 -20.828 -7.695 1 98.38 229 ALA B C 1
ATOM 3723 O O . ALA B 1 229 ? -23.688 -20.5 -6.523 1 98.38 229 ALA B O 1
ATOM 3724 N N . CYS B 1 230 ? -22.453 -20.422 -8.344 1 97.75 230 CYS B N 1
ATOM 3725 C CA . CYS B 1 230 ? -21.406 -19.578 -7.777 1 97.75 230 CYS B CA 1
ATOM 3726 C C . CYS B 1 230 ? -21.938 -18.172 -7.508 1 97.75 230 CYS B C 1
ATOM 3728 O O . CYS B 1 230 ? -22.734 -17.641 -8.281 1 97.75 230 CYS B O 1
ATOM 3730 N N . GLY B 1 231 ? -21.531 -17.547 -6.418 1 97.56 231 GLY B N 1
ATOM 3731 C CA . GLY B 1 231 ? -21.766 -16.125 -6.25 1 97.56 231 GLY B CA 1
ATOM 3732 C C . GLY B 1 231 ? -20.984 -15.281 -7.234 1 97.56 231 GLY B C 1
ATOM 3733 O O . GLY B 1 231 ? -20.297 -15.812 -8.117 1 97.56 231 GLY B O 1
ATOM 3734 N N . PRO B 1 232 ? -21.156 -13.977 -7.102 1 97.88 232 PRO B N 1
ATOM 3735 C CA . PRO B 1 232 ? -20.391 -13.094 -7.98 1 97.88 232 PRO B CA 1
ATOM 3736 C C . PRO B 1 232 ? -18.875 -13.305 -7.855 1 97.88 232 PRO B C 1
ATOM 3738 O O . PRO B 1 232 ? -18.391 -13.648 -6.777 1 97.88 232 PRO B O 1
ATOM 3741 N N . VAL B 1 233 ? -18.125 -13.117 -8.938 1 98.31 233 VAL B N 1
ATOM 3742 C CA . VAL B 1 233 ? -16.672 -13.219 -8.906 1 98.31 233 VAL B CA 1
ATOM 3743 C C . VAL B 1 233 ? -16.062 -11.922 -8.359 1 98.31 233 VAL B C 1
ATOM 3745 O O . VAL B 1 233 ? -16.375 -10.836 -8.852 1 98.31 233 VAL B O 1
ATOM 3748 N N . ALA B 1 234 ? -15.281 -12.023 -7.355 1 98.81 234 ALA B N 1
ATOM 3749 C CA . ALA B 1 234 ? -14.68 -10.844 -6.734 1 98.81 234 ALA B CA 1
ATOM 3750 C C . ALA B 1 234 ? -13.719 -10.148 -7.695 1 98.81 234 ALA B C 1
ATOM 3752 O O . ALA B 1 234 ? -13.094 -10.797 -8.531 1 98.81 234 ALA B O 1
ATOM 3753 N N . PRO B 1 235 ? -13.602 -8.805 -7.578 1 98.69 235 PRO B N 1
ATOM 3754 C CA . PRO B 1 235 ? -12.688 -8.07 -8.461 1 98.69 235 PRO B CA 1
ATOM 3755 C C . PRO B 1 235 ? -11.234 -8.508 -8.297 1 98.69 235 PRO B C 1
ATOM 3757 O O . PRO B 1 235 ? -10.844 -9.008 -7.238 1 98.69 235 PRO B O 1
ATOM 3760 N N . ALA B 1 236 ? -10.422 -8.289 -9.359 1 98.69 236 ALA B N 1
ATOM 3761 C CA . ALA B 1 236 ? -9.031 -8.734 -9.383 1 98.69 236 ALA B CA 1
ATOM 3762 C C . ALA B 1 236 ? -8.172 -7.883 -8.453 1 98.69 236 ALA B C 1
ATOM 3764 O O . ALA B 1 236 ? -7.18 -8.359 -7.906 1 98.69 236 ALA B O 1
ATOM 3765 N N . GLU B 1 237 ? -8.562 -6.641 -8.25 1 98.19 237 GLU B N 1
ATOM 3766 C CA . GLU B 1 237 ? -7.684 -5.648 -7.633 1 98.19 237 GLU B CA 1
ATOM 3767 C C . GLU B 1 237 ? -7.398 -6 -6.176 1 98.19 237 GLU B C 1
ATOM 3769 O O . GLU B 1 237 ? -6.422 -5.52 -5.598 1 98.19 237 GLU B O 1
ATOM 3774 N N . GLY B 1 238 ? -8.211 -6.805 -5.574 1 98.81 238 GLY B N 1
ATOM 3775 C CA . GLY B 1 238 ? -7.988 -7.164 -4.18 1 98.81 238 GLY B CA 1
ATOM 3776 C C . GLY B 1 238 ? -7.125 -8.398 -4.008 1 98.81 238 GLY B C 1
ATOM 3777 O O . GLY B 1 238 ? -6.758 -8.75 -2.887 1 98.81 238 GLY B O 1
ATOM 3778 N N . LEU B 1 239 ? -6.742 -9.062 -5.07 1 98.94 239 LEU B N 1
ATOM 3779 C CA . LEU B 1 239 ? -6.125 -10.383 -4.973 1 98.94 239 LEU B CA 1
ATOM 3780 C C . LEU B 1 239 ? -4.609 -10.289 -5.121 1 98.94 239 LEU B C 1
ATOM 3782 O O . LEU B 1 239 ? -4.113 -9.578 -6 1 98.94 239 LEU B O 1
ATOM 3786 N N . TYR B 1 240 ? -3.879 -10.992 -4.23 1 98.94 240 TYR B N 1
ATOM 3787 C CA . TYR B 1 240 ? -2.422 -11.055 -4.223 1 98.94 240 TYR B CA 1
ATOM 3788 C C . TYR B 1 240 ? -1.939 -12.5 -4.133 1 98.94 240 TYR B C 1
ATOM 3790 O O . TYR B 1 240 ? -2.336 -13.234 -3.23 1 98.94 240 TYR B O 1
ATOM 3798 N N . LEU B 1 241 ? -1.106 -12.938 -5.074 1 98.94 241 LEU B N 1
ATOM 3799 C CA . LEU B 1 241 ? -0.294 -14.125 -4.824 1 98.94 241 LEU B CA 1
ATOM 3800 C C . LEU B 1 241 ? 0.821 -13.82 -3.83 1 98.94 241 LEU B C 1
ATOM 3802 O O . LEU B 1 241 ? 1.755 -13.078 -4.145 1 98.94 241 LEU B O 1
ATOM 3806 N N . THR B 1 242 ? 0.785 -14.406 -2.635 1 98.69 242 THR B N 1
ATOM 3807 C CA . THR B 1 242 ? 1.669 -13.922 -1.58 1 98.69 242 THR B CA 1
ATOM 3808 C C . THR B 1 242 ? 2.854 -14.867 -1.393 1 98.69 242 THR B C 1
ATOM 3810 O O . THR B 1 242 ? 3.844 -14.516 -0.75 1 98.69 242 THR B O 1
ATOM 3813 N N . GLY B 1 243 ? 2.656 -16.094 -1.941 1 98.38 243 GLY B N 1
ATOM 3814 C CA . GLY B 1 243 ? 3.799 -16.984 -1.78 1 98.38 243 GLY B CA 1
ATOM 3815 C C . GLY B 1 243 ? 3.6 -18.328 -2.43 1 98.38 243 GLY B C 1
ATOM 3816 O O . GLY B 1 243 ? 2.465 -18.75 -2.674 1 98.38 243 GLY B O 1
ATOM 3817 N N . VAL B 1 244 ? 4.676 -18.984 -2.732 1 98.75 244 VAL B N 1
ATOM 3818 C CA . VAL B 1 244 ? 4.738 -20.344 -3.244 1 98.75 244 VAL B CA 1
ATOM 3819 C C . VAL B 1 244 ? 5.746 -21.156 -2.432 1 98.75 244 VAL B C 1
ATOM 3821 O O . VAL B 1 244 ? 6.867 -20.703 -2.189 1 98.75 244 VAL B O 1
ATOM 3824 N N . ALA B 1 245 ? 5.281 -22.297 -1.987 1 98.38 245 ALA B N 1
ATOM 3825 C CA . ALA B 1 245 ? 6.168 -23.156 -1.208 1 98.38 245 ALA B CA 1
ATOM 3826 C C . ALA B 1 245 ? 6.621 -24.359 -2.025 1 98.38 245 ALA B C 1
ATOM 3828 O O . ALA B 1 245 ? 5.863 -24.891 -2.844 1 98.38 245 ALA B O 1
ATOM 3829 N N . TYR B 1 246 ? 7.801 -24.844 -1.717 1 97.88 246 TYR B N 1
ATOM 3830 C CA . TYR B 1 246 ? 8.406 -25.953 -2.43 1 97.88 246 TYR B CA 1
ATOM 3831 C C . TYR B 1 246 ? 8.914 -27.016 -1.456 1 97.88 246 TYR B C 1
ATOM 3833 O O . TYR B 1 246 ? 9.273 -26.703 -0.318 1 97.88 246 TYR B O 1
#

Radius of gyration: 25.36 Å; Cα contacts (8 Å, |Δi|>4): 1210; chains: 2; bounding box: 56×65×52 Å

Secondary structure (DSSP, 8-state):
--PEEEEEEEE--TTSS-SS--TTS--HHHHHHHHHHHHH------EES--PPTT-EEEEEEEEEE-SS---HHHHHHHHHHHHTTSSEEEEEEEEPPTT--TTTT--EEEEEEEEEESSSPPSTTTTTSEEE-S---HHHHHHHHGGG-EEEE-GGGS-TT---S-SEEEEEEEEEEEETTEEEEEEEES---TTHHHHHHHHHHHHHTTSS-HHHHHHHHHHT-GGG--PPPPGGGEEEEEEE-/--PEEEEEEEE--TTSS-SS--TTS--HHHHHHHHHHHHH------EES--PPTT-EEEEEEEEEE-SS---HHHHHHHHHHHHTTSSEEEEEEEEPPTT--TTTT--EEEEEEEEEESSSPPSTTTTTSEEE-S---HHHHHHHHGGG-EEEE-GGGS-TT---S-SEEEEEEEEEEEETTEEEEEEEES---TTHHHHHHHHHHHHHTTSS-HHHHHHHHHHT-GGG--PPPPGGGEEEEEEE-

pLDDT: mean 97.75, std 2.57, range [74.06, 99.0]

Sequence (492 aa):
MMPRYRLLIEYDGRPFNGFQAQDGLPTIQGAIERAVKAFCGEDLRLQAAGRTDTGVHARGQVVHVDLAKDWPAETVRNALNAHLVPQPIAVLEASVAPEGWHARFSAKERRYLYRILNRMAPPALDQGRVWHVKKPLDAEAMHEAAQALVGHHDFTTFRDLGCQAKSPMKTLDLASVRREGDEVLLEFASRSFLHRQVRSMTGTLAEVGVGRWTRADLVAALEARDRRACGPVAPAEGLYLTGVAYMMPRYRLLIEYDGRPFNGFQAQDGLPTIQGAIERAVKAFCGEDLRLQAAGRTDTGVHARGQVVHVDLAKDWPAETVRNALNAHLVPQPIAVLEASVAPEGWHARFSAKERRYLYRILNRMAPPALDQGRVWHVKKPLDAEAMHEAAQALVGHHDFTTFRDLGCQAKSPMKTLDLASVRREGDEVLLEFASRSFLHRQVRSMTGTLAEVGVGRWTRADLVAALEARDRRACGPVAPAEGLYLTGVAY

Organism: Phenylobacterium zucineum (strain HLK1) (NCBI:txid450851)

Nearest PDB structures (foldseek):
  1vs3-assembly1_B  TM=9.394E-01  e=3.528E-30  Thermus thermophilus HB8
  2nr0-assembly1_B  TM=9.614E-01  e=4.741E-29  Escherichia coli K-12
  2nre-assembly1_A-2  TM=9.532E-01  e=4.092E-25  Escherichia coli K-12
  8q70-assembly1_A-2  TM=9.124E-01  e=2.946E-21  Pyrococcus furiosus
  7r9g-assembly1_A-2  TM=7.626E-01  e=1.758E-16  Saccharomyces cerevisiae

InterPro domains:
  IPR001406 Pseudouridine synthase I, TruA [MF_00171] (3-246)
  IPR001406 Pseudouridine synthase I, TruA [PIRSF001430] (2-246)
  IPR001406 Pseudouridine synthase I, TruA [PTHR11142] (4-246)
  IPR001406 Pseudouridine synthase I, TruA [TIGR00071] (7-241)
  IPR001406 Pseudouridine synthase I, TruA [cd02570] (7-246)
  IPR020094 Pseudouridine synthase TruA/RsuA/RluB/E/F, N-terminal [G3DSA:3.30.70.580] (1-107)
  IPR020095 Pseudouridine synthase I, TruA, C-terminal [G3DSA:3.30.70.660] (108-244)
  IPR020097 Pseudouridine synthase I, TruA, alpha/beta domain [PF01416] (9-105)
  IPR020097 Pseudouridine synthase I, TruA, alpha/beta domain [PF01416] (145-246)
  IPR020103 Pseudouridine synthase, catalytic domain superfamily [SSF55120] (2-246)

Solvent-accessible surface area (backbone atoms only — not comparable to full-atom values): 24454 Å² total; per-residue (Å²): 130,62,44,37,36,36,32,34,31,26,27,43,18,70,86,25,66,15,27,58,65,49,90,96,49,58,14,54,45,43,50,53,36,51,12,43,25,71,64,72,65,48,88,65,80,69,45,47,48,69,78,46,54,51,27,26,28,26,68,22,40,38,31,31,43,74,35,84,64,85,66,59,38,66,55,53,30,51,43,37,42,62,50,30,63,88,51,40,48,18,40,69,41,45,36,74,47,60,89,91,65,39,44,44,80,51,40,58,28,36,31,36,40,34,36,30,38,47,41,80,46,62,67,21,75,47,60,73,52,35,39,79,35,55,66,70,60,38,41,65,57,23,22,59,36,33,50,72,60,44,39,79,42,55,41,36,14,33,33,44,90,84,44,81,69,92,59,53,65,38,46,30,76,39,45,43,43,42,68,56,89,54,27,42,40,36,39,39,28,20,55,57,76,57,47,60,22,68,32,22,49,49,24,32,36,48,37,28,16,64,63,80,36,49,52,66,52,51,50,50,24,45,72,57,51,32,49,88,54,41,46,58,66,40,68,40,30,15,33,26,37,54,32,65,42,109,131,62,44,37,35,36,33,35,30,26,27,44,19,69,84,25,65,12,27,58,65,49,90,95,49,58,15,52,45,42,48,52,36,50,11,44,25,72,63,72,65,47,90,66,81,68,44,46,48,69,78,46,56,49,27,26,30,26,67,24,41,38,30,30,42,73,35,85,65,85,66,58,36,67,55,53,29,52,41,36,41,62,51,28,63,88,51,41,47,18,42,67,44,44,36,76,47,60,88,90,65,40,45,45,80,51,38,59,29,36,32,37,39,34,36,28,38,45,39,79,46,62,66,22,74,46,61,71,52,36,38,80,35,55,66,70,62,38,39,65,59,24,22,60,36,35,51,74,60,46,38,77,43,55,42,36,16,32,33,43,91,84,43,80,68,91,60,54,65,38,46,31,77,38,45,44,42,42,69,58,89,54,29,41,38,38,37,38,27,19,56,59,78,56,47,60,23,68,33,21,48,49,24,32,38,48,35,28,16,64,62,79,36,49,54,66,52,52,50,49,23,47,71,58,51,30,48,88,55,41,47,58,65,39,70,40,30,14,33,26,36,56,32,67,41,109